Protein AF-W2QN78-F1 (afdb_monomer_lite)

Organism: Phytophthora nicotianae (strain INRA-310) (NCBI:txid761204)

Sequence (502 aa):
MVTEQLPARFVLKVEDHSKVTADLVKFCGVNQREQPSAEFVEAMKRIAEIVGHLTPDSPGVDVEVPIRVAYGPGQGDKIVEGYHEQLLKGLTGVARAEKAIRREWERYLQTEGSKEVARGSIRCTFALEPMIADVQVVQTIAQTAGTLERLLFNNVWFSLLSVRAKCAKGDQSASLIAFRQMMIAVFDGARRDPQLSNTKYRSLSGSVKPLQLGSLVLHNDLALDPLETVALFSAAVLNQTTQKLSVWVDLMSHDQPKTNFWWKWLAYGCFSKRARTHSALQSLDLGHVGSISVADVETFLAIVDSEYPEELLFDCPRGSVEGREAKLKDGAMVQFLLHTFGDDGSSEWVNVIVPGFGRCRVRRTDLVLKPIRNASNKRPVLTSLTLRLHAAAISNGLPRFLAAIGSSLQYLTIENPGETVDPNLILRCCPNLRELTLNRGLMDVQFKFDSGVPSQAFSTLRLDWENVAGLATTLSNTSNPLVKCPITANTSSNWFDAAWRL

pLDDT: mean 82.22, std 15.16, range [22.8, 97.38]

Structure (mmCIF, N/CA/C/O backbone):
data_AF-W2QN78-F1
#
_entry.id   AF-W2QN78-F1
#
loop_
_atom_site.group_PDB
_atom_site.id
_atom_site.type_symbol
_atom_site.label_atom_id
_atom_site.label_alt_id
_atom_site.label_comp_id
_atom_site.label_asym_id
_atom_site.label_entity_id
_atom_site.label_seq_id
_atom_site.pdbx_PDB_ins_code
_atom_site.Cartn_x
_atom_site.Cartn_y
_atom_site.Cartn_z
_atom_site.occupancy
_atom_site.B_iso_or_equiv
_atom_site.auth_seq_id
_atom_site.auth_comp_id
_atom_site.auth_asym_id
_atom_site.auth_atom_id
_atom_site.pdbx_PDB_model_num
ATOM 1 N N . MET A 1 1 ? -33.655 -11.084 11.422 1.00 26.42 1 MET A N 1
ATOM 2 C CA . MET A 1 1 ? -32.995 -9.867 11.931 1.00 26.42 1 MET A CA 1
ATOM 3 C C . MET A 1 1 ? -32.273 -9.217 10.771 1.00 26.42 1 MET A C 1
ATOM 5 O O . MET A 1 1 ? -31.228 -9.700 10.360 1.00 26.42 1 MET A O 1
ATOM 9 N N . VAL A 1 2 ? -32.905 -8.211 10.173 1.00 22.80 2 VAL A N 1
ATOM 10 C CA . VAL A 1 2 ? -32.269 -7.347 9.179 1.00 22.80 2 VAL A CA 1
ATOM 11 C C . VAL A 1 2 ? -31.450 -6.356 9.993 1.00 22.80 2 VAL A C 1
ATOM 13 O O . VAL A 1 2 ? -32.013 -5.505 10.669 1.00 22.80 2 VAL A O 1
ATOM 16 N N . THR A 1 3 ? -30.135 -6.542 10.044 1.00 32.53 3 THR A N 1
ATOM 17 C CA . THR A 1 3 ? -29.224 -5.536 10.588 1.00 32.53 3 THR A CA 1
ATOM 18 C C . THR A 1 3 ? -29.260 -4.352 9.631 1.00 32.53 3 THR A C 1
ATOM 20 O O . THR A 1 3 ? -28.613 -4.377 8.585 1.00 32.53 3 THR A O 1
ATOM 23 N N . GLU A 1 4 ? -30.070 -3.344 9.958 1.00 37.25 4 GLU A N 1
ATOM 24 C CA . GLU A 1 4 ? -30.026 -2.038 9.308 1.00 37.25 4 GLU A CA 1
ATOM 25 C C . GLU A 1 4 ? -28.589 -1.518 9.405 1.00 37.25 4 GLU A C 1
ATOM 27 O O . GLU A 1 4 ? -28.059 -1.230 10.481 1.00 37.25 4 GLU A O 1
ATOM 32 N N . GLN A 1 5 ? -27.905 -1.515 8.263 1.00 40.97 5 GLN A N 1
ATOM 33 C CA . GLN A 1 5 ? -26.559 -0.988 8.144 1.00 40.97 5 GLN A CA 1
ATOM 34 C C . GLN A 1 5 ? -26.647 0.520 8.343 1.00 40.97 5 GLN A C 1
ATOM 36 O O . GLN A 1 5 ? -27.133 1.218 7.461 1.00 40.97 5 GLN A O 1
ATOM 41 N N . LEU A 1 6 ? -26.166 1.025 9.480 1.00 45.38 6 LEU A N 1
ATOM 42 C CA . LEU A 1 6 ? -25.857 2.445 9.612 1.00 45.38 6 LEU A CA 1
ATOM 43 C C . LEU A 1 6 ? -24.809 2.795 8.537 1.00 45.38 6 LEU A C 1
ATOM 45 O O . LEU A 1 6 ? -23.686 2.293 8.612 1.00 45.38 6 LEU A O 1
ATOM 49 N N . PRO A 1 7 ? -25.144 3.628 7.532 1.00 52.50 7 PRO A N 1
ATOM 50 C CA . PRO A 1 7 ? -24.228 3.982 6.448 1.00 52.50 7 PRO A CA 1
ATOM 51 C C . PRO A 1 7 ? -23.206 5.051 6.875 1.00 52.50 7 PRO A C 1
ATOM 53 O O . PRO A 1 7 ? -22.313 5.401 6.105 1.00 52.50 7 PRO A O 1
ATOM 56 N N . ALA A 1 8 ? -23.323 5.577 8.099 1.00 57.09 8 ALA A N 1
ATOM 57 C CA . ALA A 1 8 ? -22.392 6.539 8.669 1.00 57.09 8 ALA A CA 1
ATOM 58 C C . ALA A 1 8 ? -21.168 5.825 9.259 1.00 57.09 8 ALA A C 1
ATOM 60 O O . ALA A 1 8 ? -21.285 4.967 10.135 1.00 57.09 8 ALA A O 1
ATOM 61 N N . ARG A 1 9 ? -19.979 6.209 8.787 1.00 71.50 9 ARG A N 1
ATOM 62 C CA . ARG A 1 9 ? -18.701 5.795 9.375 1.00 71.50 9 ARG A CA 1
ATOM 63 C C . ARG A 1 9 ? -18.268 6.837 10.391 1.00 71.50 9 ARG A C 1
ATOM 65 O O . ARG A 1 9 ? -18.083 7.999 10.043 1.00 71.50 9 ARG A O 1
ATOM 72 N N . PHE A 1 10 ? -18.098 6.409 11.635 1.00 85.38 10 PHE A N 1
ATOM 73 C CA . PHE A 1 10 ? -17.650 7.276 12.714 1.00 85.38 10 PHE A CA 1
ATOM 74 C C . PHE A 1 10 ? -16.135 7.180 12.840 1.00 85.38 10 PHE A C 1
ATOM 76 O O . PHE A 1 10 ? -15.583 6.090 13.016 1.00 85.38 10 PHE A O 1
ATOM 83 N N . VAL A 1 11 ? -15.465 8.326 12.749 1.00 86.88 11 VAL A N 1
ATOM 84 C CA . VAL A 1 11 ? -14.021 8.429 12.956 1.00 86.88 11 VAL A CA 1
ATOM 85 C C . VAL A 1 11 ? -13.771 9.079 14.310 1.00 86.88 11 VAL A C 1
ATOM 87 O O . VAL A 1 11 ? -14.167 10.219 14.537 1.00 86.88 11 VAL A O 1
ATOM 90 N N . LEU A 1 12 ? -13.114 8.351 15.210 1.00 89.38 12 LEU A N 1
ATOM 91 C CA . LEU A 1 12 ? -12.681 8.866 16.503 1.00 89.38 12 LEU A CA 1
ATOM 92 C C . LEU A 1 12 ? -11.233 9.342 16.382 1.00 89.38 12 LEU A C 1
ATOM 94 O O . LEU A 1 12 ? -10.317 8.521 16.313 1.00 89.38 12 LEU A O 1
ATOM 98 N N . LYS A 1 13 ? -11.029 10.660 16.352 1.00 88.25 13 LYS A N 1
ATOM 99 C CA . LYS A 1 13 ? -9.690 11.255 16.362 1.00 88.25 13 LYS A CA 1
ATOM 100 C C . LYS A 1 13 ? -9.144 11.267 17.788 1.00 88.25 13 LYS A C 1
ATOM 102 O O . LYS A 1 13 ? -9.783 11.819 18.680 1.00 88.25 13 LYS A O 1
ATOM 107 N N . VAL A 1 14 ? -7.972 10.672 18.000 1.00 85.25 14 VAL A N 1
ATOM 108 C CA . VAL A 1 14 ? -7.305 10.670 19.309 1.00 85.25 14 VAL A CA 1
ATOM 109 C C . VAL A 1 14 ? -6.075 11.563 19.264 1.00 85.25 14 VAL A C 1
ATOM 111 O O . VAL A 1 14 ? -5.110 11.249 18.571 1.00 85.25 14 VAL A O 1
ATOM 114 N N . GLU A 1 15 ? -6.118 12.657 20.022 1.00 76.12 15 GLU A N 1
ATOM 115 C CA . GLU A 1 15 ? -5.054 13.671 20.050 1.00 76.12 15 GLU A CA 1
ATOM 116 C C . GLU A 1 15 ? -4.163 13.547 21.299 1.00 76.12 15 GLU A C 1
ATOM 118 O O . GLU A 1 15 ? -2.955 13.738 21.215 1.00 76.12 15 GLU A O 1
ATOM 123 N N . ASP A 1 16 ? -4.710 13.135 22.452 1.00 83.12 16 ASP A N 1
ATOM 124 C CA . ASP A 1 16 ? -3.916 12.933 23.675 1.00 83.12 16 ASP A CA 1
ATOM 125 C C . ASP A 1 16 ? -3.173 11.582 23.645 1.00 83.12 16 ASP A C 1
ATOM 127 O O . ASP A 1 16 ? -3.691 10.525 24.031 1.00 83.12 16 ASP A O 1
ATOM 131 N N . HIS A 1 17 ? -1.909 11.619 23.212 1.00 83.69 17 HIS A N 1
ATOM 132 C CA . HIS A 1 17 ? -1.029 10.447 23.135 1.00 83.69 17 HIS A CA 1
ATOM 133 C C . HIS A 1 17 ? -0.811 9.741 24.488 1.00 83.69 17 HIS A C 1
ATOM 135 O O . HIS A 1 17 ? -0.447 8.561 24.513 1.00 83.69 17 HIS A O 1
ATOM 141 N N . SER A 1 18 ? -1.013 10.435 25.616 1.00 83.25 18 SER A N 1
ATOM 142 C CA . SER A 1 18 ? -0.774 9.891 26.958 1.00 83.25 18 SER A CA 1
ATOM 143 C C . SER A 1 18 ? -1.946 9.059 27.488 1.00 83.25 18 SER A C 1
ATOM 145 O O . SER A 1 18 ? -1.728 8.117 28.255 1.00 83.25 18 SER A O 1
ATOM 147 N N . LYS A 1 19 ? -3.172 9.355 27.037 1.00 87.19 19 LYS A N 1
ATOM 148 C CA . LYS A 1 19 ? -4.413 8.715 27.509 1.00 87.19 19 LYS A CA 1
ATOM 149 C C . LYS A 1 19 ? -5.074 7.792 26.499 1.00 87.19 19 LYS A C 1
ATOM 151 O O . LYS A 1 19 ? -5.961 7.035 26.886 1.00 87.19 19 LYS A O 1
ATOM 156 N N . VAL A 1 20 ? -4.577 7.754 25.260 1.00 90.06 20 VAL A N 1
ATOM 157 C CA . VAL A 1 20 ? -5.097 6.922 24.160 1.00 90.06 20 VAL A CA 1
ATOM 158 C C . VAL A 1 20 ? -5.522 5.510 24.573 1.00 90.06 20 VAL A C 1
ATOM 160 O O . VAL A 1 20 ? -6.594 5.060 24.185 1.00 90.06 20 VAL A O 1
ATOM 163 N N . THR A 1 21 ? -4.736 4.802 25.393 1.00 93.00 21 THR A N 1
ATOM 164 C CA . THR A 1 21 ? -5.120 3.456 25.840 1.00 93.00 21 THR A CA 1
ATOM 165 C C . THR A 1 21 ? -6.355 3.469 26.735 1.00 93.00 21 THR A C 1
ATOM 167 O O . THR A 1 21 ? -7.264 2.676 26.514 1.00 93.00 21 THR A O 1
ATOM 170 N N . ALA A 1 22 ? -6.385 4.340 27.744 1.00 92.81 22 ALA A N 1
ATOM 171 C CA . ALA A 1 22 ? -7.481 4.395 28.705 1.00 92.81 22 ALA A CA 1
ATOM 172 C C . ALA A 1 22 ? -8.774 4.888 28.044 1.00 92.81 22 ALA A C 1
ATOM 174 O O . ALA A 1 22 ? -9.828 4.294 28.256 1.00 92.81 22 ALA A O 1
ATOM 175 N N . ASP A 1 23 ? -8.680 5.914 27.198 1.00 92.12 23 ASP A N 1
ATOM 176 C CA . ASP A 1 23 ? -9.841 6.513 26.538 1.00 92.12 23 ASP A CA 1
ATOM 177 C C . ASP A 1 23 ? -10.481 5.544 25.540 1.00 92.12 23 ASP A C 1
ATOM 179 O O . ASP A 1 23 ? -11.700 5.366 25.543 1.00 92.12 23 ASP A O 1
ATOM 183 N N . LEU A 1 24 ? -9.669 4.840 24.741 1.00 93.56 24 LEU A N 1
ATOM 184 C CA . LEU A 1 24 ? -10.178 3.834 23.808 1.00 93.56 24 LEU A CA 1
ATOM 185 C C . LEU A 1 24 ? -10.814 2.645 24.529 1.00 93.56 24 LEU A C 1
ATOM 187 O O . LEU A 1 24 ? -11.870 2.183 24.102 1.00 93.56 24 LEU A O 1
ATOM 191 N N . VAL A 1 25 ? -10.208 2.159 25.618 1.00 94.25 25 VAL A N 1
ATOM 192 C CA . VAL A 1 25 ? -10.797 1.079 26.427 1.00 94.25 25 VAL A CA 1
ATOM 193 C C . VAL A 1 25 ? -12.117 1.535 27.042 1.00 94.25 25 VAL A C 1
ATOM 195 O O . VAL A 1 25 ? -13.113 0.830 26.935 1.00 94.25 25 VAL A O 1
ATOM 198 N N . LYS A 1 26 ? -12.171 2.746 27.603 1.00 91.94 26 LYS A N 1
ATOM 199 C CA . LYS A 1 26 ? -13.403 3.293 28.180 1.00 91.94 26 LYS A CA 1
ATOM 200 C C . LYS A 1 26 ? -14.517 3.456 27.141 1.00 91.94 26 LYS A C 1
ATOM 202 O O . LYS A 1 26 ? -15.678 3.244 27.474 1.00 91.94 26 LYS A O 1
ATOM 207 N N . PHE A 1 27 ? -14.181 3.842 25.910 1.00 91.38 27 PHE A N 1
ATOM 208 C CA . PHE A 1 27 ? -15.164 4.113 24.858 1.00 91.38 27 PHE A CA 1
ATOM 209 C C . PHE A 1 27 ? -15.618 2.855 24.099 1.00 91.38 27 PHE A C 1
ATOM 211 O O . PHE A 1 27 ? -16.807 2.681 23.854 1.00 91.38 27 PHE A O 1
ATOM 218 N N . CYS A 1 28 ? -14.682 1.978 23.718 1.00 92.50 28 CYS A N 1
ATOM 219 C CA . CYS A 1 28 ? -14.951 0.787 22.898 1.00 92.50 28 CYS A CA 1
ATOM 220 C C . CYS A 1 28 ? -15.007 -0.523 23.702 1.00 92.50 28 CYS A C 1
ATOM 222 O O . CYS A 1 28 ? -15.288 -1.578 23.131 1.00 92.50 28 CYS A O 1
ATOM 224 N N . GLY A 1 29 ? -14.686 -0.491 24.996 1.00 92.25 29 GLY A N 1
ATOM 225 C CA . GLY A 1 29 ? -14.810 -1.623 25.913 1.00 92.25 29 GLY A CA 1
ATOM 226 C C . GLY A 1 29 ? -16.260 -1.875 26.317 1.00 92.25 29 GLY A C 1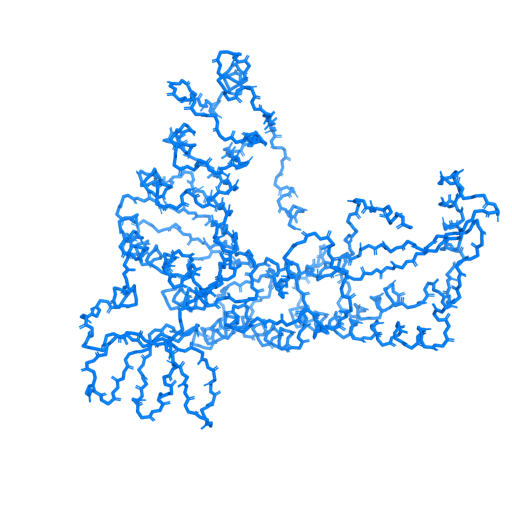
ATOM 227 O O . GLY A 1 29 ? -17.186 -1.687 25.529 1.00 92.25 29 GLY A O 1
ATOM 228 N N . VAL A 1 30 ? -16.460 -2.322 27.555 1.00 91.94 30 VAL A N 1
ATOM 229 C CA . VAL A 1 30 ? -17.788 -2.709 28.075 1.00 91.94 30 VAL A CA 1
ATOM 230 C C . VAL A 1 30 ? -18.418 -1.655 28.988 1.00 91.94 30 VAL A C 1
ATOM 232 O O . VAL A 1 30 ? -19.510 -1.864 29.515 1.00 91.94 30 VAL A O 1
ATOM 235 N N . ASN A 1 31 ? -17.767 -0.503 29.165 1.00 90.25 31 ASN A N 1
ATOM 236 C CA . ASN A 1 31 ? -18.169 0.507 30.143 1.00 90.25 31 ASN A CA 1
ATOM 237 C C . ASN A 1 31 ? -19.598 1.032 29.913 1.00 90.25 31 ASN A C 1
ATOM 239 O O . ASN A 1 31 ? -20.354 1.195 30.860 1.00 90.25 31 ASN A O 1
ATOM 243 N N . GLN A 1 32 ? -20.016 1.214 28.661 1.00 87.25 32 GLN A N 1
ATOM 244 C CA . GLN A 1 32 ? -21.384 1.595 28.290 1.00 87.25 32 GLN A CA 1
ATOM 245 C C . GLN A 1 32 ? -22.450 0.545 28.652 1.00 87.25 32 GLN A C 1
ATOM 247 O O . GLN A 1 32 ? -23.640 0.843 28.599 1.00 87.25 32 GLN A O 1
ATOM 252 N N . ARG A 1 33 ? -22.045 -0.687 28.989 1.00 86.00 33 ARG A N 1
ATOM 253 C CA . ARG A 1 33 ? -22.937 -1.760 29.449 1.00 86.00 33 ARG A CA 1
ATOM 254 C C . ARG A 1 33 ? -22.923 -1.914 30.965 1.00 86.00 33 ARG A C 1
ATOM 256 O O . ARG A 1 33 ? -23.976 -2.124 31.552 1.00 86.00 33 ARG A O 1
ATOM 263 N N . GLU A 1 34 ? -21.747 -1.829 31.579 1.00 87.50 34 GLU A N 1
ATOM 264 C CA . GLU A 1 34 ? -21.582 -2.062 33.019 1.00 87.50 34 GLU A CA 1
ATOM 265 C C . GLU A 1 34 ? -21.820 -0.797 33.854 1.00 87.50 34 GLU A C 1
ATOM 267 O O . GLU A 1 34 ? -22.415 -0.865 34.926 1.00 87.50 34 GLU A O 1
ATOM 272 N N . GLN A 1 35 ? -21.362 0.359 33.369 1.00 88.38 35 GLN A N 1
ATOM 273 C CA . GLN A 1 35 ? -21.413 1.645 34.073 1.00 88.38 35 GLN A CA 1
ATOM 274 C C . GLN A 1 35 ? -21.762 2.788 33.098 1.00 88.38 35 GLN A C 1
ATOM 276 O O . GLN A 1 35 ? -20.946 3.692 32.868 1.00 88.38 35 GLN A O 1
ATOM 281 N N . PRO A 1 36 ? -22.959 2.758 32.477 1.00 88.31 36 PRO A N 1
ATOM 282 C CA . PRO A 1 36 ? -23.380 3.821 31.574 1.00 88.31 36 PRO A CA 1
ATOM 283 C C . PRO A 1 36 ? -23.559 5.143 32.332 1.00 88.31 36 PRO A C 1
ATOM 285 O O . PRO A 1 36 ? -24.085 5.168 33.446 1.00 88.31 36 PRO A O 1
ATOM 288 N N . SER A 1 37 ? -23.150 6.258 31.720 1.00 90.06 37 SER A N 1
ATOM 289 C CA . SER A 1 37 ? -23.427 7.584 32.284 1.00 90.06 37 SER A CA 1
ATOM 290 C C . SER A 1 37 ? -24.909 7.940 32.130 1.00 90.06 37 SER A C 1
ATOM 292 O O . SER A 1 37 ? -25.586 7.439 31.227 1.00 90.06 37 SER A O 1
ATOM 294 N N . ALA A 1 38 ? -25.420 8.827 32.986 1.00 92.06 38 ALA A N 1
ATOM 295 C CA . ALA A 1 38 ? -26.815 9.263 32.920 1.00 92.06 38 ALA A CA 1
ATOM 296 C C . ALA A 1 38 ? -27.144 9.922 31.568 1.00 92.06 38 ALA A C 1
ATOM 298 O O . ALA A 1 38 ? -28.205 9.678 30.996 1.00 92.06 38 ALA A O 1
ATOM 299 N N . GLU A 1 39 ? -26.203 10.693 31.020 1.00 93.12 39 GLU A N 1
ATOM 300 C CA . GLU A 1 39 ? -26.325 11.352 29.718 1.00 93.12 39 GLU A CA 1
ATOM 301 C C . GLU A 1 39 ? -26.401 10.337 28.578 1.00 93.12 39 GLU A C 1
ATOM 303 O O . GLU A 1 39 ? -27.182 10.516 27.646 1.00 93.12 39 GLU A O 1
ATOM 308 N N . PHE A 1 40 ? -25.616 9.258 28.654 1.00 90.31 40 PHE A N 1
ATOM 309 C CA . PHE A 1 40 ? -25.662 8.187 27.665 1.00 90.31 40 PHE A CA 1
ATOM 310 C C . PHE A 1 40 ? -27.014 7.464 27.690 1.00 90.31 40 PHE A C 1
ATOM 312 O O . PHE A 1 40 ? -27.617 7.261 26.638 1.00 90.31 40 PHE A O 1
ATOM 319 N N . VAL A 1 41 ? -27.526 7.123 28.878 1.00 89.75 41 VAL A N 1
ATOM 320 C CA . VAL A 1 41 ? -28.843 6.476 29.024 1.00 89.75 41 VAL A CA 1
ATOM 321 C C . VAL A 1 41 ? -29.958 7.366 28.469 1.00 89.75 41 VAL A C 1
ATOM 323 O O . VAL A 1 41 ? -30.802 6.897 27.705 1.00 89.75 41 VAL A O 1
ATOM 326 N N . GLU A 1 42 ? -29.934 8.657 28.798 1.00 90.81 42 GLU A N 1
ATOM 327 C CA . GLU A 1 42 ? -30.896 9.637 28.290 1.00 90.81 42 GLU A CA 1
ATOM 328 C C . GLU A 1 42 ? -30.808 9.792 26.761 1.00 90.81 42 GLU A C 1
ATOM 330 O O . GLU A 1 42 ? -31.832 9.828 26.079 1.00 90.81 42 GLU A O 1
ATOM 335 N N . ALA A 1 43 ? -29.600 9.811 26.188 1.00 90.69 43 ALA A N 1
ATOM 336 C CA . ALA A 1 43 ? -29.417 9.854 24.738 1.00 90.69 43 ALA A CA 1
ATOM 337 C C . ALA A 1 43 ? -29.997 8.610 24.044 1.00 90.69 43 ALA A C 1
ATOM 339 O O . ALA A 1 43 ? -30.694 8.741 23.037 1.00 90.69 43 ALA A O 1
ATOM 340 N N . MET A 1 44 ? -29.775 7.412 24.596 1.00 88.75 44 MET A N 1
ATOM 341 C CA . MET A 1 44 ? -30.338 6.172 24.049 1.00 88.75 44 MET A CA 1
ATOM 342 C C . MET A 1 44 ? -31.868 6.154 24.110 1.00 88.75 44 MET A C 1
ATOM 344 O O . MET A 1 44 ? -32.509 5.691 23.166 1.00 88.75 44 MET A O 1
ATOM 348 N N . LYS A 1 45 ? -32.465 6.719 25.167 1.00 85.44 45 LYS A N 1
ATOM 349 C CA . LYS A 1 45 ? -33.920 6.885 25.269 1.00 85.44 45 LYS A CA 1
ATOM 350 C C . LYS A 1 45 ? -34.465 7.804 24.171 1.00 85.44 45 LYS A C 1
ATOM 352 O O . LYS A 1 45 ? -35.416 7.433 23.490 1.00 85.44 45 LYS A O 1
ATOM 357 N N . ARG A 1 46 ? -33.820 8.950 23.931 1.00 88.06 46 ARG A N 1
ATOM 358 C CA . ARG A 1 46 ? -34.202 9.866 22.839 1.00 88.06 46 ARG A CA 1
ATOM 359 C C . ARG A 1 46 ? -34.078 9.215 21.466 1.00 88.06 46 ARG A C 1
ATOM 361 O O . ARG A 1 46 ? -34.936 9.417 20.615 1.00 88.06 46 ARG A O 1
ATOM 368 N N . ILE A 1 47 ? -33.035 8.414 21.242 1.00 86.56 47 ILE A N 1
ATOM 369 C CA . ILE A 1 47 ? -32.883 7.657 19.992 1.00 86.56 47 ILE A CA 1
ATOM 370 C C . ILE A 1 47 ? -34.038 6.661 19.832 1.00 86.56 47 ILE A C 1
ATOM 372 O O . ILE A 1 47 ? -34.611 6.582 18.748 1.00 86.56 47 ILE A O 1
ATOM 376 N N . ALA A 1 48 ? -34.421 5.944 20.895 1.00 83.69 48 ALA A N 1
ATOM 377 C CA . ALA A 1 48 ? -35.561 5.028 20.849 1.00 83.69 48 ALA A CA 1
ATOM 378 C C . ALA A 1 48 ? -36.872 5.744 20.471 1.00 83.69 48 ALA A C 1
ATOM 380 O O . ALA A 1 48 ? -37.631 5.230 19.651 1.00 83.69 48 ALA A O 1
ATOM 381 N N . GLU A 1 49 ? -37.099 6.948 21.010 1.00 83.12 49 GLU A N 1
ATOM 382 C CA . GLU A 1 49 ? -38.258 7.792 20.686 1.00 83.12 49 GLU A CA 1
ATOM 383 C C . GLU A 1 49 ? -38.256 8.249 19.214 1.00 83.12 49 GLU A C 1
ATOM 385 O O . GLU A 1 49 ? -39.299 8.219 18.563 1.00 83.12 49 GLU A O 1
ATOM 390 N N . ILE A 1 50 ? -37.091 8.611 18.659 1.00 82.50 50 ILE A N 1
ATOM 391 C CA . ILE A 1 50 ? -36.945 9.042 17.254 1.00 82.50 50 ILE A CA 1
ATOM 392 C C . ILE A 1 50 ? -37.201 7.895 16.273 1.00 82.50 50 ILE A C 1
ATOM 394 O O . ILE A 1 50 ? -37.807 8.108 15.224 1.00 82.50 50 ILE A O 1
ATOM 398 N N . VAL A 1 51 ? -36.739 6.681 16.592 1.00 73.50 51 VAL A N 1
ATOM 399 C CA . VAL A 1 51 ? -36.870 5.516 15.702 1.00 73.50 51 VAL A CA 1
ATOM 400 C C . VAL A 1 51 ? -38.342 5.154 15.462 1.00 73.50 51 VAL A C 1
ATOM 402 O O . VAL A 1 51 ? -38.639 4.516 14.459 1.00 73.50 51 VAL A O 1
ATOM 405 N N . GLY A 1 52 ? -39.277 5.567 16.331 1.00 64.81 52 GLY A N 1
ATOM 406 C CA . GLY A 1 52 ? -40.735 5.506 16.115 1.00 64.81 52 GLY A CA 1
ATOM 407 C C . GLY A 1 52 ? -41.350 4.099 16.008 1.00 64.81 52 GLY A C 1
ATOM 408 O O . GLY A 1 52 ? -42.561 3.937 16.138 1.00 64.81 52 GLY A O 1
ATOM 409 N N . HIS A 1 53 ? -40.527 3.070 15.800 1.00 67.00 53 HIS A N 1
ATOM 410 C CA . HIS A 1 53 ? -40.898 1.665 15.621 1.00 67.00 53 HIS A CA 1
ATOM 411 C C . HIS A 1 53 ? -40.603 0.804 16.863 1.00 67.00 53 HIS A C 1
ATOM 413 O O . HIS A 1 53 ? -41.006 -0.359 16.921 1.00 67.00 53 HIS A O 1
ATOM 419 N N . LEU A 1 54 ? -39.926 1.368 17.870 1.00 72.81 54 LEU A N 1
ATOM 420 C CA . LEU A 1 54 ? -39.616 0.708 19.137 1.00 72.81 54 LEU A CA 1
ATOM 421 C C . LEU A 1 54 ? -40.744 0.961 20.145 1.00 72.81 54 LEU A C 1
ATOM 423 O O . LEU A 1 54 ? -40.703 1.888 20.945 1.00 72.81 54 LEU A O 1
ATOM 427 N N . THR A 1 55 ? -41.792 0.143 20.079 1.00 72.50 55 THR A N 1
ATOM 428 C CA . THR A 1 55 ? -42.881 0.140 21.073 1.00 72.50 55 THR A CA 1
ATOM 429 C C . THR A 1 55 ? -42.516 -0.750 22.267 1.00 72.50 55 THR A C 1
ATOM 431 O O . THR A 1 55 ? -41.666 -1.629 22.107 1.00 72.50 55 THR A O 1
ATOM 434 N N . PRO A 1 56 ? -43.159 -0.608 23.444 1.00 75.31 56 PRO A N 1
ATOM 435 C CA . PRO A 1 56 ? -42.906 -1.470 24.608 1.00 75.31 56 PRO A CA 1
ATOM 436 C C . PRO A 1 56 ? -42.977 -2.980 24.315 1.00 75.31 56 PRO A C 1
ATOM 438 O O . PRO A 1 56 ? -42.314 -3.767 24.986 1.00 75.31 56 PRO A O 1
ATOM 441 N N . ASP A 1 57 ? -43.730 -3.382 23.286 1.00 77.50 57 ASP A N 1
ATOM 442 C CA . ASP A 1 57 ? -43.894 -4.781 22.876 1.00 77.50 57 ASP A CA 1
ATOM 443 C C . ASP A 1 57 ? -42.877 -5.254 21.824 1.00 77.50 57 ASP A C 1
ATOM 445 O O . ASP A 1 57 ? -42.683 -6.467 21.641 1.00 77.50 57 ASP A O 1
ATOM 449 N N . SER A 1 58 ? -42.207 -4.319 21.146 1.00 80.94 58 SER A N 1
ATOM 450 C CA . SER A 1 58 ? -41.198 -4.615 20.129 1.00 80.94 58 SER A CA 1
ATOM 451 C C . SER A 1 58 ? -39.945 -5.269 20.735 1.00 80.94 58 SER A C 1
ATOM 453 O O . SER A 1 58 ? -39.579 -4.974 21.878 1.00 80.94 58 SER A O 1
ATOM 455 N N . PRO A 1 59 ? -39.263 -6.173 20.007 1.00 82.38 59 PRO A N 1
ATOM 456 C CA . PRO A 1 59 ? -37.978 -6.711 20.442 1.00 82.38 59 PRO A CA 1
ATOM 457 C C . PRO A 1 59 ? -36.961 -5.590 20.664 1.00 82.38 59 PRO A C 1
ATOM 459 O O . PRO A 1 59 ? -36.876 -4.663 19.859 1.00 82.38 59 PRO A O 1
ATOM 462 N N . GLY A 1 60 ? -36.173 -5.688 21.734 1.00 83.31 60 GLY A N 1
ATOM 463 C CA . GLY A 1 60 ? -35.080 -4.752 21.952 1.00 83.31 60 GLY A CA 1
ATOM 464 C C . GLY A 1 60 ? -34.012 -4.877 20.863 1.00 83.31 60 GLY A C 1
ATOM 465 O O . GLY A 1 60 ? -33.777 -5.960 20.320 1.00 83.31 60 GLY A O 1
ATOM 466 N N . VAL A 1 61 ? -33.352 -3.765 20.546 1.00 85.19 61 VAL A N 1
ATOM 467 C CA . VAL A 1 61 ? -32.377 -3.688 19.451 1.00 85.19 61 VAL A CA 1
ATOM 468 C C . VAL A 1 61 ? -30.973 -3.450 20.005 1.00 85.19 61 VAL A C 1
ATOM 470 O O . VAL A 1 61 ? -30.752 -2.543 20.806 1.00 85.19 61 VAL A O 1
ATOM 473 N N . ASP A 1 62 ? -30.010 -4.266 19.572 1.00 85.50 62 ASP A N 1
ATOM 474 C CA . ASP A 1 62 ? -28.578 -4.055 19.817 1.00 85.50 62 ASP A CA 1
ATOM 475 C C . ASP A 1 62 ? -27.929 -3.575 18.520 1.00 85.50 62 ASP A C 1
ATOM 477 O O . ASP A 1 62 ? -27.833 -4.325 17.545 1.00 85.50 62 ASP A O 1
ATOM 481 N N . VAL A 1 63 ? -27.530 -2.307 18.493 1.00 84.56 63 VAL A N 1
ATOM 482 C CA . VAL A 1 63 ? -26.909 -1.692 17.323 1.00 84.56 63 VAL A CA 1
ATOM 483 C C . VAL A 1 63 ? -25.401 -1.714 17.474 1.00 84.56 63 VAL A C 1
ATOM 485 O O . VAL A 1 63 ? -24.829 -1.099 18.372 1.00 84.56 63 VAL A O 1
ATOM 488 N N . GLU A 1 64 ? -24.729 -2.365 16.538 1.00 84.50 64 GLU A N 1
ATOM 489 C CA . GLU A 1 64 ? -23.286 -2.246 16.428 1.00 84.50 64 GLU A CA 1
ATOM 490 C C . GLU A 1 64 ? -22.929 -0.998 15.609 1.00 84.50 64 GLU A C 1
ATOM 492 O O . GLU A 1 64 ? -23.282 -0.889 14.431 1.00 84.50 64 GLU A O 1
ATOM 497 N N . VAL A 1 65 ? -22.206 -0.067 16.226 1.00 86.69 65 VAL A N 1
ATOM 498 C CA . VAL A 1 65 ? -21.728 1.178 15.623 1.00 86.69 65 VAL A CA 1
ATOM 499 C C . VAL A 1 65 ? -20.249 1.001 15.263 1.00 86.69 65 VAL A C 1
ATOM 501 O O . VAL A 1 65 ? -19.435 0.805 16.169 1.00 86.69 65 VAL A O 1
ATOM 504 N N . PRO A 1 66 ? -19.873 1.044 13.971 1.00 87.06 66 PRO A N 1
ATOM 505 C CA . PRO A 1 66 ? -18.481 0.906 13.565 1.00 87.06 66 PRO A CA 1
ATOM 506 C C . PRO A 1 66 ? -17.698 2.179 13.903 1.00 87.06 66 PRO A C 1
ATOM 508 O O . PRO A 1 66 ? -18.039 3.271 13.442 1.00 87.06 66 PRO A O 1
ATOM 511 N N . ILE A 1 67 ? -16.634 2.026 14.691 1.00 89.31 67 ILE A N 1
ATOM 512 C CA . ILE A 1 67 ? -15.725 3.100 15.088 1.00 89.31 67 ILE A CA 1
ATOM 513 C C . ILE A 1 67 ? -14.358 2.861 14.469 1.00 89.31 67 ILE A C 1
ATOM 515 O O . ILE A 1 67 ? -13.674 1.881 14.771 1.00 89.31 67 ILE A O 1
ATOM 519 N N . ARG A 1 68 ? -13.917 3.810 13.651 1.00 89.88 68 ARG A N 1
ATOM 520 C CA . ARG A 1 68 ? -12.557 3.848 13.133 1.00 89.88 68 ARG A CA 1
ATOM 521 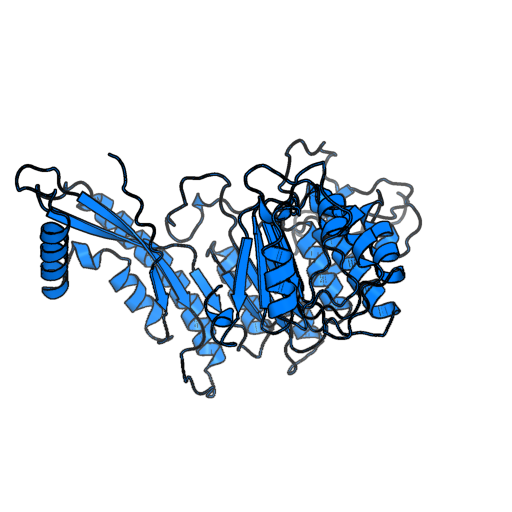C C . ARG A 1 68 ? -11.730 4.842 13.925 1.00 89.88 68 ARG A C 1
ATOM 523 O O . ARG A 1 68 ? -12.042 6.026 13.960 1.00 89.88 68 ARG A O 1
ATOM 530 N N . VAL A 1 69 ? -10.657 4.374 14.543 1.00 91.38 69 VAL A N 1
ATOM 531 C CA . VAL A 1 69 ? -9.735 5.257 15.264 1.00 91.38 69 VAL A CA 1
ATOM 532 C C . VAL A 1 69 ? -8.814 5.940 14.261 1.00 91.38 69 VAL A C 1
ATOM 534 O O . VAL A 1 69 ? -8.176 5.250 13.471 1.00 91.38 69 VAL A O 1
ATOM 537 N N . ALA A 1 70 ? -8.735 7.267 14.301 1.00 91.56 70 ALA A N 1
ATOM 538 C CA . ALA A 1 70 ? -7.725 8.050 13.599 1.00 91.56 70 ALA A CA 1
ATOM 539 C C . ALA A 1 70 ? -6.696 8.563 14.609 1.00 91.56 70 ALA A C 1
ATOM 541 O O . ALA A 1 70 ? -7.021 9.328 15.518 1.00 91.56 70 ALA A O 1
ATOM 542 N N . TYR A 1 71 ? -5.458 8.108 14.457 1.00 91.81 71 TYR A N 1
ATOM 543 C CA . TYR A 1 71 ? -4.352 8.429 15.342 1.00 91.81 71 TYR A CA 1
ATOM 544 C C . TYR A 1 71 ? -3.226 9.085 14.549 1.00 91.81 71 TYR A C 1
ATOM 546 O O . TYR A 1 71 ? -2.733 8.520 13.575 1.00 91.81 71 TYR A O 1
ATOM 554 N N . GLY A 1 72 ? -2.801 10.263 14.978 1.00 88.75 72 GLY A N 1
ATOM 555 C CA . GLY A 1 72 ? -1.765 11.033 14.307 1.00 88.75 72 GLY A CA 1
ATOM 556 C C . GLY A 1 72 ? -1.527 12.356 15.025 1.00 88.75 72 GLY A C 1
ATOM 557 O O . GLY A 1 72 ? -1.944 12.487 16.178 1.00 88.75 72 GLY A O 1
ATOM 558 N N . PRO A 1 73 ? -0.869 13.329 14.379 1.00 81.69 73 PRO A N 1
ATOM 559 C CA . PRO A 1 73 ? -0.624 14.621 14.999 1.00 81.69 73 PRO A CA 1
ATOM 560 C C . PRO A 1 73 ? -1.932 15.364 15.327 1.00 81.69 73 PRO A C 1
ATOM 562 O O . PRO A 1 73 ? -2.852 15.440 14.504 1.00 81.69 73 PRO A O 1
ATOM 565 N N . GLY A 1 74 ? -2.019 15.905 16.543 1.00 69.75 74 GLY A N 1
ATOM 566 C CA . GLY A 1 74 ? -3.125 16.733 17.010 1.00 69.75 74 GLY A CA 1
ATOM 567 C C . GLY A 1 74 ? -3.160 18.087 16.303 1.00 69.75 74 GLY A C 1
ATOM 568 O O . GLY A 1 74 ? -2.149 18.603 15.816 1.00 69.75 74 GLY A O 1
ATOM 569 N N . GLN A 1 75 ? -4.352 18.677 16.199 1.00 62.16 75 GLN A N 1
ATOM 570 C CA . GLN A 1 75 ? -4.493 19.975 15.546 1.00 62.16 75 GLN A CA 1
ATOM 571 C C . GLN A 1 75 ? -3.871 21.077 16.416 1.00 62.16 75 GLN A C 1
ATOM 573 O O . GLN A 1 75 ? -4.357 21.373 17.502 1.00 62.16 75 GLN A O 1
ATOM 578 N N . GLY A 1 76 ? -2.805 21.710 15.920 1.00 62.00 76 GLY A N 1
ATOM 579 C CA . GLY A 1 76 ? -2.089 22.757 16.658 1.00 62.00 76 GLY A CA 1
ATOM 580 C C . GLY A 1 76 ? -0.999 22.241 17.601 1.00 62.00 76 GLY A C 1
ATOM 581 O O . GLY A 1 76 ? -0.455 23.034 18.373 1.00 62.00 76 GLY A O 1
ATOM 582 N N . ASP A 1 77 ? -0.646 20.953 17.518 1.00 66.00 77 ASP A N 1
ATOM 583 C CA . ASP A 1 77 ? 0.484 20.398 18.258 1.00 66.00 77 ASP A CA 1
ATOM 584 C C . ASP A 1 77 ? 1.772 21.149 17.910 1.00 66.00 77 ASP A C 1
ATOM 586 O O . ASP A 1 77 ? 2.216 21.208 16.759 1.00 66.00 77 ASP A O 1
ATOM 590 N N . LYS A 1 78 ? 2.405 21.724 18.934 1.00 67.88 78 LYS A N 1
ATOM 591 C CA . LYS A 1 78 ? 3.767 22.233 18.801 1.00 67.88 78 LYS A CA 1
ATOM 592 C C . LYS A 1 78 ? 4.699 21.032 18.816 1.00 67.88 78 LYS A C 1
ATOM 594 O O . LYS A 1 78 ? 4.717 20.286 19.792 1.00 67.88 78 LYS A O 1
ATOM 599 N N . ILE A 1 79 ? 5.497 20.874 17.761 1.00 72.75 79 ILE A N 1
ATOM 600 C CA . ILE A 1 79 ? 6.573 19.879 17.722 1.00 72.75 79 ILE A CA 1
ATOM 601 C C . ILE A 1 79 ? 7.630 20.309 18.746 1.00 72.75 79 ILE A C 1
ATOM 603 O O . ILE A 1 79 ? 8.517 21.111 18.458 1.00 72.75 79 ILE A O 1
ATOM 607 N N . VAL A 1 80 ? 7.470 19.821 19.971 1.00 78.88 80 VAL A N 1
ATOM 608 C CA . VAL A 1 80 ? 8.410 19.987 21.080 1.00 78.88 80 VAL A CA 1
ATOM 609 C C . VAL A 1 80 ? 9.337 18.776 21.159 1.00 78.88 80 VAL A C 1
ATOM 611 O O . VAL A 1 80 ? 9.086 17.731 20.555 1.00 78.88 80 VAL A O 1
ATOM 614 N N . GLU A 1 81 ? 10.431 18.907 21.903 1.00 78.31 81 GLU A N 1
ATOM 615 C CA . GLU A 1 81 ? 11.331 17.786 22.168 1.00 78.31 81 GLU A CA 1
ATOM 616 C C . GLU A 1 81 ? 10.561 16.607 22.796 1.00 78.31 81 GLU A C 1
ATOM 618 O O . GLU A 1 81 ? 9.721 16.795 23.676 1.00 78.31 81 GLU A O 1
ATOM 623 N N . GLY A 1 82 ? 10.801 15.386 22.309 1.00 83.38 82 GLY A N 1
ATOM 624 C CA . GLY A 1 82 ? 10.092 14.187 22.766 1.00 83.38 82 GLY A CA 1
ATOM 625 C C . GLY A 1 82 ? 8.757 13.899 22.063 1.00 83.38 82 GLY A C 1
ATOM 626 O O . GLY A 1 82 ? 8.153 12.854 22.314 1.00 83.38 82 GLY A O 1
ATOM 627 N N . TYR A 1 83 ? 8.266 14.795 21.195 1.00 86.56 83 TYR A N 1
ATOM 628 C CA . TYR A 1 83 ? 6.962 14.636 20.540 1.00 86.56 83 TYR A CA 1
ATOM 629 C C . TYR A 1 83 ? 6.891 13.383 19.652 1.00 86.56 83 TYR A C 1
ATOM 631 O O . TYR A 1 83 ? 5.929 12.620 19.727 1.00 86.56 83 TYR A O 1
ATOM 639 N N . HIS A 1 84 ? 7.929 13.115 18.852 1.00 88.31 84 HIS A N 1
ATOM 640 C CA . HIS A 1 84 ? 7.954 11.938 17.977 1.00 88.31 84 HIS A CA 1
ATOM 641 C C . HIS A 1 84 ? 7.948 10.625 18.777 1.00 88.31 84 HIS A C 1
ATOM 643 O O . HIS A 1 84 ? 7.226 9.691 18.418 1.00 88.31 84 HIS A O 1
ATOM 649 N N . GLU A 1 85 ? 8.694 10.551 19.888 1.00 89.69 85 GLU A N 1
ATOM 650 C CA . GLU A 1 85 ? 8.665 9.386 20.774 1.00 89.69 85 GLU A CA 1
ATOM 651 C C . GLU A 1 85 ? 7.286 9.199 21.416 1.00 89.69 85 GLU A C 1
ATOM 653 O O . GLU A 1 85 ? 6.798 8.070 21.509 1.00 89.69 85 GLU A O 1
ATOM 658 N N . GLN A 1 86 ? 6.641 10.288 21.847 1.00 89.38 86 GLN A N 1
ATOM 659 C CA . GLN A 1 86 ? 5.289 10.246 22.407 1.00 89.38 86 GLN A CA 1
ATOM 660 C C . GLN A 1 86 ? 4.268 9.762 21.375 1.00 89.38 86 GLN A C 1
ATOM 662 O O . GLN A 1 86 ? 3.474 8.874 21.692 1.00 89.38 86 GLN A O 1
ATOM 667 N N . LEU A 1 87 ? 4.345 10.255 20.136 1.00 90.94 87 LEU A N 1
ATOM 668 C CA . LEU A 1 87 ? 3.477 9.837 19.038 1.00 90.94 87 LEU A CA 1
ATOM 669 C C . LEU A 1 87 ? 3.604 8.326 18.772 1.00 90.94 87 LEU A C 1
ATOM 671 O O . LEU A 1 87 ? 2.599 7.615 18.748 1.00 90.94 87 LEU A O 1
ATOM 675 N N . LEU A 1 88 ? 4.824 7.790 18.657 1.00 93.00 88 LEU A N 1
ATOM 676 C CA . LEU A 1 88 ? 5.039 6.348 18.447 1.00 93.00 88 LEU A CA 1
ATOM 677 C C . LEU A 1 88 ? 4.648 5.499 19.673 1.00 93.00 88 LEU A C 1
ATOM 679 O O . LEU A 1 88 ? 4.123 4.383 19.541 1.00 93.00 88 LEU A O 1
ATOM 683 N N . LYS A 1 89 ? 4.860 6.020 20.887 1.00 92.88 89 LYS A N 1
ATOM 684 C CA . LYS A 1 89 ? 4.451 5.360 22.136 1.00 92.88 89 LYS A CA 1
ATOM 685 C C . LYS A 1 89 ? 2.930 5.286 22.263 1.00 92.88 89 LYS A C 1
ATOM 687 O O . LYS A 1 89 ? 2.415 4.246 22.687 1.00 92.88 89 LYS A O 1
ATOM 692 N N . GLY A 1 90 ? 2.218 6.346 21.890 1.00 92.06 90 GLY A N 1
ATOM 693 C CA . GLY A 1 90 ? 0.760 6.366 21.873 1.00 92.06 90 GLY A CA 1
ATOM 694 C C . GLY A 1 90 ? 0.182 5.467 20.775 1.00 92.06 90 GLY A C 1
ATOM 695 O O . GLY A 1 90 ? -0.762 4.734 21.056 1.00 92.06 90 GLY A O 1
ATOM 696 N N . LEU A 1 91 ? 0.832 5.346 19.607 1.00 93.31 91 LEU A N 1
ATOM 697 C CA . LEU A 1 91 ? 0.456 4.353 18.586 1.00 93.31 91 LEU A CA 1
ATOM 698 C C . LEU A 1 91 ? 0.538 2.921 19.148 1.00 93.31 91 LEU A C 1
ATOM 700 O O . LEU A 1 91 ? -0.381 2.115 19.007 1.00 93.31 91 LEU A O 1
ATOM 704 N N . THR A 1 92 ? 1.605 2.620 19.894 1.00 94.00 92 THR A N 1
ATOM 705 C CA . THR A 1 92 ? 1.724 1.356 20.648 1.00 94.00 92 THR A CA 1
ATOM 706 C C . THR A 1 92 ? 0.673 1.248 21.768 1.00 94.00 92 THR A C 1
ATOM 708 O O . THR A 1 92 ? 0.293 0.155 22.190 1.00 94.00 92 THR A O 1
ATOM 711 N N . GLY A 1 93 ? 0.193 2.379 22.285 1.00 93.19 93 GLY A N 1
ATOM 712 C CA . GLY A 1 93 ? -0.941 2.474 23.202 1.00 93.19 93 GLY A CA 1
ATOM 713 C C . GLY A 1 93 ? -2.266 2.038 22.578 1.00 93.19 93 GLY A C 1
ATOM 714 O O . GLY A 1 93 ? -3.006 1.308 23.237 1.00 93.19 93 GLY A O 1
ATOM 715 N N . VAL A 1 94 ? -2.534 2.400 21.319 1.00 91.19 94 VAL A N 1
ATOM 716 C CA . VAL A 1 94 ? -3.725 1.942 20.577 1.00 91.19 94 VAL A CA 1
ATOM 717 C C . VAL A 1 94 ? -3.738 0.416 20.483 1.00 91.19 94 VAL A C 1
ATOM 719 O O . VAL A 1 94 ? -4.712 -0.220 20.875 1.00 91.19 94 VAL A O 1
ATOM 722 N N . ALA A 1 95 ? -2.621 -0.199 20.087 1.00 90.00 95 ALA A N 1
ATOM 723 C CA . ALA A 1 95 ? -2.514 -1.660 20.006 1.00 90.00 95 ALA A CA 1
ATOM 724 C C . ALA A 1 95 ? -2.725 -2.362 21.363 1.00 90.00 95 ALA A C 1
ATOM 726 O O . ALA A 1 95 ? -3.280 -3.461 21.438 1.00 90.00 95 ALA A O 1
ATOM 727 N N . ARG A 1 96 ? -2.295 -1.730 22.465 1.00 93.94 96 ARG A N 1
ATOM 728 C CA . ARG A 1 96 ? -2.587 -2.215 23.824 1.00 93.94 96 ARG A CA 1
ATOM 729 C C . ARG A 1 96 ? -4.075 -2.098 24.159 1.00 93.94 96 ARG A C 1
ATOM 731 O O . ARG A 1 96 ? -4.610 -3.018 24.776 1.00 93.94 96 ARG A O 1
ATOM 738 N N . ALA A 1 97 ? -4.731 -1.020 23.726 1.00 94.12 97 ALA A N 1
ATOM 739 C CA . ALA A 1 97 ? -6.166 -0.823 23.905 1.00 94.12 97 ALA A CA 1
ATOM 740 C C . ALA A 1 97 ? -6.973 -1.908 23.187 1.00 94.12 97 ALA A C 1
ATOM 742 O O . ALA A 1 97 ? -7.842 -2.509 23.804 1.00 94.12 97 ALA A O 1
ATOM 743 N N . GLU A 1 98 ? -6.636 -2.241 21.937 1.00 93.12 98 GLU A N 1
ATOM 744 C CA . GLU A 1 98 ? -7.318 -3.297 21.169 1.00 93.12 98 GLU A CA 1
ATOM 745 C C . GLU A 1 98 ? -7.341 -4.637 21.917 1.00 93.12 98 GLU A C 1
ATOM 747 O O . GLU A 1 98 ? -8.391 -5.271 22.049 1.00 93.12 98 GLU A O 1
ATOM 752 N N . LYS A 1 99 ? -6.188 -5.041 22.468 1.00 92.88 99 LYS A N 1
ATOM 753 C CA . LYS A 1 99 ? -6.067 -6.271 23.263 1.00 92.88 99 LYS A CA 1
ATOM 754 C C . LYS A 1 99 ? -6.875 -6.198 24.561 1.00 92.88 99 LYS A C 1
ATOM 756 O O . LYS A 1 99 ? -7.445 -7.206 24.972 1.00 92.88 99 LYS A O 1
ATOM 761 N N . ALA A 1 100 ? -6.896 -5.043 25.227 1.00 94.75 100 ALA A N 1
ATOM 762 C CA . ALA A 1 100 ? -7.658 -4.843 26.459 1.00 94.75 100 ALA A CA 1
ATOM 763 C C . ALA A 1 100 ? -9.173 -4.891 26.201 1.00 94.75 100 ALA A C 1
ATOM 765 O O . ALA A 1 100 ? -9.867 -5.658 26.862 1.00 94.75 100 ALA A O 1
ATOM 766 N N . ILE A 1 101 ? -9.646 -4.182 25.172 1.00 93.62 101 ILE A N 1
ATOM 767 C CA . ILE A 1 101 ? -11.042 -4.173 24.717 1.00 93.62 101 ILE A CA 1
ATOM 768 C C . ILE A 1 101 ? -11.511 -5.595 24.414 1.00 93.62 101 ILE A C 1
ATOM 770 O O . ILE A 1 101 ? -12.537 -6.025 24.934 1.00 93.62 101 ILE A O 1
ATOM 774 N N . ARG A 1 102 ? -10.735 -6.370 23.640 1.00 91.38 102 ARG A N 1
ATOM 775 C CA . ARG A 1 102 ? -11.059 -7.780 23.372 1.00 91.38 102 ARG A CA 1
ATOM 776 C C . ARG A 1 102 ? -11.282 -8.564 24.666 1.00 91.38 102 ARG A C 1
ATOM 778 O O . ARG A 1 102 ? -12.285 -9.259 24.784 1.00 91.38 102 ARG A O 1
ATOM 785 N N . ARG A 1 103 ? -10.350 -8.463 25.618 1.00 92.94 103 ARG A N 1
ATOM 786 C CA . ARG A 1 103 ? -10.408 -9.214 26.883 1.00 92.94 103 ARG A CA 1
ATOM 787 C C . ARG A 1 103 ? -11.609 -8.815 27.737 1.00 92.94 103 ARG A C 1
ATOM 789 O O . ARG A 1 103 ? -12.191 -9.677 28.386 1.00 92.94 103 ARG A O 1
ATOM 796 N N . GLU A 1 104 ? -11.965 -7.532 27.766 1.00 92.88 104 GLU A N 1
ATOM 797 C CA . GLU A 1 104 ? -13.160 -7.053 28.469 1.00 92.88 104 GLU A CA 1
ATOM 798 C C . GLU A 1 104 ? -14.437 -7.624 27.860 1.00 92.88 104 GLU A C 1
ATOM 800 O O . GLU A 1 104 ? -15.252 -8.188 28.587 1.00 92.88 104 GLU A O 1
ATOM 805 N N . TRP A 1 105 ? -14.568 -7.572 26.534 1.00 90.69 105 TRP A N 1
ATOM 806 C CA . TRP A 1 105 ? -15.712 -8.152 25.835 1.00 90.69 105 TRP A CA 1
ATOM 807 C C . TRP A 1 105 ? -15.800 -9.668 25.994 1.00 90.69 105 TRP A C 1
ATOM 809 O O . TRP A 1 105 ? -16.883 -10.186 26.237 1.00 90.69 105 TRP A O 1
ATOM 819 N N . GLU A 1 106 ? -14.686 -10.394 25.890 1.00 90.56 106 GLU A N 1
ATOM 820 C CA . GLU A 1 106 ? -14.659 -11.847 26.106 1.00 90.56 106 GLU A CA 1
ATOM 821 C C . GLU A 1 106 ? -15.121 -12.215 27.519 1.00 90.56 106 GLU A C 1
ATOM 823 O O . GLU A 1 106 ? -15.932 -13.127 27.676 1.00 90.56 106 GLU A O 1
ATOM 828 N N . ARG A 1 107 ? -14.663 -11.474 28.534 1.00 90.62 107 ARG A N 1
ATOM 829 C CA . ARG A 1 107 ? -15.079 -11.672 29.927 1.00 90.62 107 ARG A CA 1
ATOM 830 C C . ARG A 1 107 ? -16.561 -11.366 30.116 1.00 90.62 107 ARG A C 1
ATOM 832 O O . ARG A 1 107 ? -17.282 -12.202 30.647 1.00 90.62 107 ARG A O 1
ATOM 839 N N . TYR A 1 108 ? -17.016 -10.210 29.636 1.00 88.69 108 TYR A N 1
ATOM 840 C CA . TYR A 1 108 ? -18.415 -9.798 29.722 1.00 88.69 108 TYR A CA 1
ATOM 841 C C . TYR A 1 108 ? -19.341 -10.803 29.029 1.00 88.69 108 TYR A C 1
ATOM 843 O O . TYR A 1 108 ? -20.395 -11.151 29.555 1.00 88.69 108 TYR A O 1
ATOM 851 N N . LEU A 1 109 ? -18.935 -11.331 27.869 1.00 85.94 109 LEU A N 1
ATOM 852 C CA . LEU A 1 109 ? -19.716 -12.328 27.142 1.00 85.94 109 LEU A CA 1
ATOM 853 C C . LEU A 1 109 ? -19.824 -13.668 27.881 1.00 85.94 109 LEU A C 1
ATOM 855 O O . LEU A 1 109 ? -20.845 -14.338 27.756 1.00 85.94 109 LEU A O 1
ATOM 859 N N . GLN A 1 110 ? -18.806 -14.043 28.661 1.00 85.06 110 GLN A N 1
ATOM 860 C CA . GLN A 1 110 ? -18.822 -15.251 29.491 1.00 85.06 110 GLN A CA 1
ATOM 861 C C . GLN A 1 110 ? -19.692 -15.103 30.745 1.00 85.06 110 GLN A C 1
ATOM 863 O O . GLN A 1 110 ? -20.283 -16.088 31.180 1.00 85.06 110 GLN A O 1
ATOM 868 N N . THR A 1 111 ? -19.767 -13.905 31.333 1.00 81.38 111 THR A N 1
ATOM 869 C CA . THR A 1 111 ? -20.487 -13.672 32.596 1.00 81.38 111 THR A CA 1
ATOM 870 C C . THR A 1 111 ? -21.924 -13.195 32.398 1.00 81.38 111 THR A C 1
ATOM 872 O O . THR A 1 111 ? -22.820 -13.648 33.104 1.00 81.38 111 THR A O 1
ATOM 875 N N . GLU A 1 112 ? -22.159 -12.276 31.458 1.00 69.50 112 GLU A N 1
ATOM 876 C CA . GLU A 1 112 ? -23.423 -11.535 31.331 1.00 69.50 112 GLU A CA 1
ATOM 877 C C . GLU A 1 112 ? -23.960 -11.405 29.892 1.00 69.50 112 GLU A C 1
ATOM 879 O O . GLU A 1 112 ? -25.087 -10.947 29.687 1.00 69.50 112 GLU A O 1
ATOM 884 N N . GLY A 1 113 ? -23.175 -11.799 28.883 1.00 58.31 113 GLY A N 1
ATOM 885 C CA . GLY A 1 113 ? -23.397 -11.475 27.467 1.00 58.31 113 GLY A CA 1
ATOM 886 C C . GLY A 1 113 ? -24.659 -12.002 26.797 1.00 58.31 113 GLY A C 1
ATOM 887 O O . GLY A 1 113 ? -24.930 -11.609 25.664 1.00 58.31 113 GLY A O 1
ATOM 888 N N . SER A 1 114 ? -25.427 -12.869 27.459 1.00 57.97 114 SER A N 1
ATOM 889 C CA . SER A 1 114 ? -26.670 -13.430 26.923 1.00 57.97 114 SER A CA 1
ATOM 890 C C . SER A 1 114 ? -27.928 -12.652 27.312 1.00 57.97 114 SER A C 1
ATOM 892 O O . SER A 1 114 ? -29.014 -13.028 26.875 1.00 57.97 114 SER A O 1
ATOM 894 N N . LYS A 1 115 ? -27.826 -11.577 28.111 1.00 68.31 115 LYS A N 1
ATOM 895 C CA . LYS A 1 115 ? -29.004 -10.770 28.462 1.00 68.31 115 LYS A CA 1
ATOM 896 C C . LYS A 1 115 ? -29.551 -10.091 27.201 1.00 68.31 115 LYS A C 1
ATOM 898 O O . LYS A 1 115 ? -28.901 -9.210 26.619 1.00 68.31 115 LYS A O 1
ATOM 903 N N . GLU A 1 116 ? -30.738 -10.522 26.778 1.00 75.19 116 GLU A N 1
ATOM 904 C CA . GLU A 1 116 ? -31.494 -9.881 25.704 1.00 75.19 116 GLU A CA 1
ATOM 905 C C . GLU A 1 116 ? -31.728 -8.403 26.031 1.00 75.19 116 GLU A C 1
ATOM 907 O O . GLU A 1 116 ? -31.833 -8.002 27.193 1.00 75.19 116 GLU A O 1
ATOM 912 N N . VAL A 1 117 ? -31.766 -7.572 24.991 1.00 82.50 117 VAL A N 1
ATOM 913 C CA . VAL A 1 117 ? -32.119 -6.160 25.153 1.00 82.50 117 VAL A CA 1
ATOM 914 C C . VAL A 1 117 ? -33.571 -6.088 25.603 1.00 82.50 117 VAL A C 1
ATOM 916 O O . VAL A 1 117 ? -34.429 -6.752 25.021 1.00 82.50 117 VAL A O 1
ATOM 919 N N . ALA A 1 118 ? -33.847 -5.277 26.627 1.00 83.56 118 ALA A N 1
ATOM 920 C CA . ALA A 1 118 ? -35.210 -5.061 27.091 1.00 83.56 118 ALA A CA 1
ATOM 921 C C . ALA A 1 118 ? -36.118 -4.626 25.928 1.00 83.56 118 ALA A C 1
ATOM 923 O O . ALA A 1 118 ? -35.703 -3.878 25.039 1.00 83.56 118 ALA A O 1
ATOM 924 N N . ARG A 1 119 ? -37.364 -5.108 25.928 1.00 84.19 119 ARG A N 1
ATOM 925 C CA . ARG A 1 119 ? -38.343 -4.784 24.882 1.00 84.19 119 ARG A CA 1
ATOM 926 C C . ARG A 1 119 ? -38.572 -3.272 24.813 1.00 84.19 119 ARG A C 1
ATOM 928 O O . ARG A 1 119 ? -38.487 -2.580 25.829 1.00 84.19 119 ARG A O 1
ATOM 935 N N . GLY A 1 120 ? -38.766 -2.757 23.602 1.00 80.69 120 GLY A N 1
ATOM 936 C CA . GLY A 1 120 ? -38.886 -1.320 23.335 1.00 80.69 120 GLY A CA 1
ATOM 937 C C . GLY A 1 120 ? -37.630 -0.491 23.622 1.00 80.69 120 GLY A C 1
ATOM 938 O O . GLY A 1 120 ? -37.690 0.732 23.552 1.00 80.69 120 GLY A O 1
ATOM 939 N N . SER A 1 121 ? -36.499 -1.124 23.950 1.00 83.06 121 SER A N 1
ATOM 940 C CA . SER A 1 121 ? -35.245 -0.434 24.257 1.00 83.06 121 SER A CA 1
ATOM 941 C C . SER A 1 121 ? -34.197 -0.663 23.175 1.00 83.06 121 SER A C 1
ATOM 943 O O . SER A 1 121 ? -34.183 -1.680 22.479 1.00 83.06 121 SER A O 1
ATOM 945 N N . ILE A 1 122 ? -33.272 0.284 23.078 1.00 86.25 122 ILE A N 1
ATOM 946 C CA . ILE A 1 122 ? -32.111 0.214 22.201 1.00 86.25 122 ILE A CA 1
ATOM 947 C C . ILE A 1 122 ? -30.839 0.288 23.041 1.00 86.25 122 ILE A C 1
ATOM 949 O O . ILE A 1 122 ? -30.741 1.077 23.980 1.00 86.25 122 ILE A O 1
ATOM 953 N N . ARG A 1 123 ? -29.852 -0.540 22.704 1.00 86.62 123 ARG A N 1
ATOM 954 C CA . ARG A 1 123 ? -28.481 -0.428 23.214 1.00 86.62 123 ARG A CA 1
ATOM 955 C C . ARG A 1 123 ? -27.506 -0.392 22.047 1.00 86.62 123 ARG A C 1
ATOM 957 O O . ARG A 1 123 ? -27.849 -0.820 20.947 1.00 86.62 123 ARG A O 1
ATOM 964 N N . CYS A 1 124 ? -26.297 0.103 22.287 1.00 87.38 124 CYS A N 1
ATOM 965 C CA . CYS A 1 124 ? -25.272 0.152 21.256 1.00 87.38 124 CYS A CA 1
ATOM 966 C C . CYS A 1 124 ? -23.944 -0.460 21.695 1.00 87.38 124 CYS A C 1
ATOM 968 O O . CYS A 1 124 ? -23.581 -0.486 22.874 1.00 87.38 124 CYS A O 1
ATOM 970 N N . THR A 1 125 ? -23.206 -0.931 20.697 1.00 88.38 125 THR A N 1
ATOM 971 C CA . THR A 1 125 ? -21.872 -1.503 20.829 1.00 88.38 125 THR A CA 1
ATOM 972 C C . THR A 1 125 ? -20.934 -0.777 19.885 1.00 88.38 125 THR A C 1
ATOM 974 O O . THR A 1 125 ? -21.125 -0.822 18.675 1.00 88.38 125 THR A O 1
ATOM 977 N N . PHE A 1 126 ? -19.919 -0.112 20.427 1.00 90.12 126 PHE A N 1
ATOM 978 C CA . PHE A 1 126 ? -18.898 0.559 19.631 1.00 90.12 126 PHE A CA 1
ATOM 979 C C . PHE A 1 126 ? -17.843 -0.461 19.196 1.00 90.12 126 PHE A C 1
ATOM 981 O O . PHE A 1 126 ? -16.978 -0.849 19.978 1.00 90.12 126 PHE A O 1
ATOM 988 N N . ALA A 1 127 ? -17.949 -0.942 17.958 1.00 87.56 127 ALA A N 1
ATOM 989 C CA . ALA A 1 127 ? -17.068 -1.970 17.419 1.00 87.56 127 ALA A CA 1
ATOM 990 C C . ALA A 1 127 ? -15.917 -1.344 16.635 1.00 87.56 127 ALA A C 1
ATOM 992 O O . ALA A 1 127 ? -16.132 -0.533 15.736 1.00 87.56 127 ALA A O 1
ATOM 993 N N . LEU A 1 128 ? -14.689 -1.749 16.954 1.00 90.38 128 LEU A N 1
ATOM 994 C CA . LEU A 1 128 ? -13.501 -1.235 16.283 1.00 90.38 128 LEU A CA 1
ATOM 995 C C . LEU A 1 128 ? -13.412 -1.703 14.823 1.00 90.38 128 LEU A C 1
ATOM 997 O O . LEU A 1 128 ? -13.583 -2.884 14.506 1.00 90.38 128 LEU A O 1
ATOM 1001 N N . GLU A 1 129 ? -13.036 -0.773 13.954 1.00 88.75 129 GLU A N 1
ATOM 1002 C CA . GLU A 1 129 ? -12.486 -1.023 12.623 1.00 88.75 129 GLU A CA 1
ATOM 1003 C C . GLU A 1 129 ? -10.951 -0.874 12.633 1.00 88.75 129 GLU A C 1
ATOM 1005 O O . GLU A 1 129 ? -10.404 -0.224 13.529 1.00 88.75 129 GLU A O 1
ATOM 1010 N N . PRO A 1 130 ? -10.234 -1.427 11.634 1.00 90.44 130 PRO A N 1
ATOM 1011 C CA . PRO A 1 130 ? -8.801 -1.188 11.466 1.00 90.44 130 PRO A CA 1
ATOM 1012 C C . PRO A 1 130 ? -8.461 0.311 11.463 1.00 90.44 130 PRO A C 1
ATOM 1014 O O . PRO A 1 130 ? -9.074 1.094 10.729 1.00 90.44 130 PRO A O 1
ATOM 1017 N N . MET A 1 131 ? -7.474 0.717 12.263 1.00 91.69 131 MET A N 1
ATOM 1018 C CA . MET A 1 131 ? -7.197 2.135 12.532 1.00 91.69 131 MET A CA 1
ATOM 1019 C C . MET A 1 131 ? -6.624 2.882 11.317 1.00 91.69 131 MET A C 1
ATOM 1021 O O . MET A 1 131 ? -6.027 2.280 10.424 1.00 91.69 131 MET A O 1
ATOM 1025 N N . ILE A 1 132 ? -6.773 4.202 11.315 1.00 92.75 132 ILE A N 1
ATOM 1026 C CA . ILE A 1 132 ? -6.004 5.131 10.489 1.00 92.75 132 ILE A CA 1
ATOM 1027 C C . ILE A 1 132 ? -4.841 5.620 11.347 1.00 92.75 132 ILE A C 1
ATOM 1029 O O . ILE A 1 132 ? -5.064 6.165 12.427 1.00 92.75 132 ILE A O 1
ATOM 1033 N N . ALA A 1 133 ? -3.613 5.415 10.884 1.00 94.19 133 ALA A N 1
ATOM 1034 C CA . ALA A 1 133 ? -2.412 5.886 11.558 1.00 94.19 133 ALA A CA 1
ATOM 1035 C C . ALA A 1 133 ? -1.640 6.843 10.648 1.00 94.19 133 ALA A C 1
ATOM 1037 O O . ALA A 1 133 ? -1.234 6.453 9.555 1.00 94.19 133 ALA A O 1
ATOM 1038 N N . ASP A 1 134 ? -1.405 8.067 11.112 1.00 92.31 134 ASP A N 1
ATOM 1039 C CA . ASP A 1 134 ? -0.535 9.037 10.454 1.00 92.31 134 ASP A CA 1
ATOM 1040 C C . ASP A 1 134 ? 0.670 9.367 11.335 1.00 92.31 134 ASP A C 1
ATOM 1042 O O . ASP A 1 134 ? 0.562 10.012 12.377 1.00 92.31 134 ASP A O 1
ATOM 1046 N N . VAL A 1 135 ? 1.841 8.904 10.906 1.00 91.62 135 VAL A N 1
ATOM 1047 C CA . VAL A 1 135 ? 3.123 9.154 11.572 1.00 91.62 135 VAL A CA 1
ATOM 1048 C C . VAL A 1 135 ? 4.134 9.795 10.622 1.00 91.62 135 VAL A C 1
ATOM 1050 O O . VAL A 1 135 ? 5.340 9.745 10.864 1.00 91.62 135 VAL A O 1
ATOM 1053 N N . GLN A 1 136 ? 3.667 10.438 9.546 1.00 89.06 136 GLN A N 1
ATOM 1054 C CA . GLN A 1 136 ? 4.534 11.090 8.558 1.00 89.06 136 GLN A CA 1
ATOM 1055 C C . GLN A 1 136 ? 5.371 12.248 9.124 1.00 89.06 136 GLN A C 1
ATOM 1057 O O . GLN A 1 136 ? 6.359 12.659 8.520 1.00 89.06 136 GLN A O 1
ATOM 1062 N N . VAL A 1 137 ? 4.989 12.801 10.277 1.00 86.81 137 VAL A N 1
ATOM 1063 C CA . VAL A 1 137 ? 5.734 13.881 10.943 1.00 86.81 137 VAL A CA 1
ATOM 1064 C C . VAL A 1 137 ? 7.010 13.382 11.627 1.00 86.81 137 VAL A C 1
ATOM 1066 O O . VAL A 1 137 ? 7.914 14.176 11.885 1.00 86.81 137 VAL A O 1
ATOM 1069 N N . VAL A 1 138 ? 7.118 12.072 11.888 1.00 87.00 138 VAL A N 1
ATOM 1070 C CA . VAL A 1 138 ? 8.274 11.477 12.568 1.00 87.00 138 VAL A CA 1
ATOM 1071 C C . VAL A 1 138 ? 9.525 11.618 11.704 1.00 87.00 138 VAL A C 1
ATOM 1073 O O . VAL A 1 138 ? 9.596 11.141 10.573 1.00 87.00 138 VAL A O 1
ATOM 1076 N N . GLN A 1 139 ? 10.552 12.253 12.269 1.00 83.31 139 GLN A N 1
ATOM 1077 C CA . GLN A 1 139 ? 11.794 12.571 11.557 1.00 83.31 139 GLN A CA 1
ATOM 1078 C C . GLN A 1 139 ? 12.833 11.445 11.566 1.00 83.31 139 GLN A C 1
ATOM 1080 O O . GLN A 1 139 ? 13.903 11.615 10.987 1.00 83.31 139 GLN A O 1
ATOM 1085 N N . THR A 1 140 ? 12.556 10.289 12.171 1.00 86.12 140 THR A N 1
ATOM 1086 C CA . THR A 1 140 ? 13.514 9.177 12.252 1.00 86.12 140 THR A CA 1
ATOM 1087 C C . THR A 1 140 ? 12.903 7.889 11.724 1.00 86.12 140 THR A C 1
ATOM 1089 O O . THR A 1 140 ? 12.092 7.246 12.389 1.00 86.12 140 THR A O 1
ATOM 1092 N N . ILE A 1 141 ? 13.357 7.467 10.545 1.00 87.94 141 ILE A N 1
ATOM 1093 C CA . ILE A 1 141 ? 12.856 6.257 9.893 1.00 87.94 141 ILE A CA 1
ATOM 1094 C C . ILE A 1 141 ? 13.088 4.987 10.720 1.00 87.94 141 ILE A C 1
ATOM 1096 O O . ILE A 1 141 ? 12.226 4.117 10.749 1.00 87.94 141 ILE A O 1
ATOM 1100 N N . ALA A 1 142 ? 14.199 4.897 11.457 1.00 89.44 142 ALA A N 1
ATOM 1101 C CA . ALA A 1 142 ? 14.507 3.745 12.305 1.00 89.44 142 ALA A CA 1
ATOM 1102 C C . ALA A 1 142 ? 13.481 3.532 13.430 1.00 89.44 142 ALA A C 1
ATOM 1104 O O . ALA A 1 142 ? 13.046 2.405 13.668 1.00 89.44 142 ALA A O 1
ATOM 1105 N N . GLN A 1 143 ? 13.050 4.610 14.094 1.00 89.62 143 GLN A N 1
ATOM 1106 C CA . GLN A 1 143 ? 12.044 4.528 15.157 1.00 89.62 143 GLN A CA 1
ATOM 1107 C C . GLN A 1 143 ? 10.675 4.111 14.595 1.00 89.62 143 GLN A C 1
ATOM 1109 O O . GLN A 1 143 ? 9.992 3.264 15.183 1.00 89.62 143 GLN A O 1
ATOM 1114 N N . THR A 1 144 ? 10.299 4.671 13.440 1.00 91.44 144 THR A N 1
ATOM 1115 C CA . THR A 1 144 ? 9.071 4.312 12.723 1.00 91.44 144 THR A CA 1
ATOM 1116 C C . THR A 1 144 ? 9.104 2.848 12.289 1.00 91.44 144 THR A C 1
ATOM 1118 O O . THR A 1 144 ? 8.202 2.094 12.651 1.00 91.44 144 THR A O 1
ATOM 1121 N N . ALA A 1 145 ? 10.169 2.409 11.612 1.00 92.88 145 ALA A N 1
ATOM 1122 C CA . ALA A 1 145 ? 10.340 1.037 11.138 1.00 92.88 145 ALA A CA 1
ATOM 1123 C C . ALA A 1 145 ? 10.241 0.017 12.281 1.00 92.88 145 ALA A C 1
ATOM 1125 O O . ALA A 1 145 ? 9.408 -0.885 12.220 1.00 92.88 145 ALA A O 1
ATOM 1126 N N . GLY A 1 146 ? 10.998 0.206 13.369 1.00 92.81 146 GLY A N 1
ATOM 1127 C CA . GLY A 1 146 ? 10.966 -0.710 14.515 1.00 92.81 146 GLY A CA 1
ATOM 1128 C C . GLY A 1 146 ? 9.630 -0.709 15.271 1.00 92.81 146 GLY A C 1
ATOM 1129 O O . GLY A 1 146 ? 9.249 -1.699 15.902 1.00 92.81 146 GLY A O 1
ATOM 1130 N N . THR A 1 147 ? 8.871 0.387 15.225 1.00 94.62 147 THR A N 1
ATOM 1131 C CA . THR A 1 147 ? 7.513 0.424 15.787 1.00 94.62 147 THR A CA 1
ATOM 1132 C C . THR A 1 147 ? 6.532 -0.322 14.891 1.00 94.62 147 THR A C 1
ATOM 1134 O O . THR A 1 147 ? 5.812 -1.188 15.384 1.00 94.62 147 THR A O 1
ATOM 1137 N N . LEU A 1 148 ? 6.545 -0.060 13.585 1.00 94.19 148 LEU A N 1
ATOM 1138 C CA . LEU A 1 148 ? 5.648 -0.703 12.626 1.00 94.19 148 LEU A CA 1
ATOM 1139 C C . LEU A 1 148 ? 5.900 -2.200 12.498 1.00 94.19 148 LEU A C 1
ATOM 1141 O O . LEU A 1 148 ? 4.941 -2.964 12.512 1.00 94.19 148 LEU A O 1
ATOM 1145 N N . GLU A 1 149 ? 7.160 -2.632 12.458 1.00 92.50 149 GLU A N 1
ATOM 1146 C CA . GLU A 1 149 ? 7.517 -4.051 12.446 1.00 92.50 149 GLU A CA 1
ATOM 1147 C C . GLU A 1 149 ? 6.886 -4.779 13.638 1.00 92.50 149 GLU A C 1
ATOM 1149 O O . GLU A 1 149 ? 6.195 -5.783 13.465 1.00 92.50 149 GLU A O 1
ATOM 1154 N N . ARG A 1 150 ? 7.019 -4.224 14.851 1.00 93.19 150 ARG A N 1
ATOM 1155 C CA . ARG A 1 150 ? 6.398 -4.800 16.052 1.00 93.19 150 ARG A CA 1
ATOM 1156 C C . ARG A 1 150 ? 4.877 -4.811 15.966 1.00 93.19 150 ARG A C 1
ATOM 1158 O O . ARG A 1 150 ? 4.276 -5.806 16.360 1.00 93.19 150 ARG A O 1
ATOM 1165 N N . LEU A 1 151 ? 4.242 -3.737 15.501 1.00 93.94 151 LEU A N 1
ATOM 1166 C CA . LEU A 1 151 ? 2.779 -3.656 15.420 1.00 93.94 151 LEU A CA 1
ATOM 1167 C C . LEU A 1 151 ? 2.219 -4.649 14.394 1.00 93.94 151 LEU A C 1
ATOM 1169 O O . LEU A 1 151 ? 1.296 -5.401 14.708 1.00 93.94 151 LEU A O 1
ATOM 1173 N N . LEU A 1 152 ? 2.816 -4.704 13.205 1.00 92.00 152 LEU A N 1
ATOM 1174 C CA . LEU A 1 152 ? 2.403 -5.603 12.131 1.00 92.00 152 LEU A CA 1
ATOM 1175 C C . LEU A 1 152 ? 2.672 -7.067 12.499 1.00 92.00 152 LEU A C 1
ATOM 1177 O O . LEU A 1 152 ? 1.795 -7.911 12.321 1.00 92.00 152 LEU A O 1
ATOM 1181 N N . PHE A 1 153 ? 3.816 -7.372 13.118 1.00 87.44 153 PHE A N 1
ATOM 1182 C CA . PHE A 1 153 ? 4.100 -8.720 13.619 1.00 87.44 153 PHE A CA 1
ATOM 1183 C C . PHE A 1 153 ? 3.119 -9.154 14.719 1.00 87.44 153 PHE A C 1
ATOM 1185 O O . PHE A 1 153 ? 2.714 -10.313 14.775 1.00 87.44 153 PHE A O 1
ATOM 1192 N N . ASN A 1 154 ? 2.680 -8.215 15.563 1.00 88.12 154 ASN A N 1
ATOM 1193 C CA . ASN A 1 154 ? 1.644 -8.433 16.575 1.00 88.12 154 ASN A CA 1
ATOM 1194 C C . ASN A 1 154 ? 0.212 -8.312 16.019 1.00 88.12 154 ASN A C 1
ATOM 1196 O O . ASN A 1 154 ? -0.708 -8.060 16.796 1.00 88.12 154 ASN A O 1
ATOM 1200 N N . ASN A 1 155 ? 0.015 -8.471 14.705 1.00 88.62 155 ASN A N 1
ATOM 1201 C CA . ASN A 1 155 ? -1.289 -8.470 14.038 1.00 88.62 155 ASN A CA 1
ATOM 1202 C C . ASN A 1 155 ? -2.183 -7.278 14.432 1.00 88.62 155 ASN A C 1
ATOM 1204 O O . ASN A 1 155 ? -3.380 -7.443 14.677 1.00 88.62 155 ASN A O 1
ATOM 1208 N N . VAL A 1 156 ? -1.605 -6.078 14.506 1.00 91.38 156 VAL A N 1
ATOM 1209 C CA . VAL A 1 156 ? -2.366 -4.821 14.459 1.00 91.38 156 VAL A CA 1
ATOM 1210 C C . VAL A 1 156 ? -2.794 -4.584 13.013 1.00 91.38 156 VAL A C 1
ATOM 1212 O O . VAL A 1 156 ? -2.019 -4.867 12.094 1.00 91.38 156 VAL A O 1
ATOM 1215 N N . TRP A 1 157 ? -4.030 -4.123 12.811 1.00 92.88 157 TRP A N 1
ATOM 1216 C CA . TRP A 1 157 ? -4.595 -3.906 11.479 1.00 92.88 157 TRP A CA 1
ATOM 1217 C C . TRP A 1 157 ? -4.858 -2.428 11.246 1.00 92.88 157 TRP A C 1
ATOM 1219 O O . TRP A 1 157 ? -5.344 -1.713 12.124 1.00 92.88 157 TRP A O 1
ATOM 1229 N N . PHE A 1 158 ? -4.584 -1.998 10.023 1.00 92.88 158 PHE A N 1
ATOM 1230 C CA . PHE A 1 158 ? -4.686 -0.610 9.610 1.00 92.88 158 PHE A CA 1
ATOM 1231 C C . PHE A 1 158 ? -5.585 -0.514 8.384 1.00 92.88 158 PHE A C 1
ATOM 1233 O O . PHE A 1 158 ? -5.406 -1.244 7.409 1.00 92.88 158 PHE A O 1
ATOM 1240 N N . SER A 1 159 ? -6.543 0.406 8.403 1.00 91.81 159 SER A N 1
ATOM 1241 C CA . SER A 1 159 ? -7.257 0.786 7.184 1.00 91.81 159 SER A CA 1
ATOM 1242 C C . SER A 1 159 ? -6.413 1.738 6.340 1.00 91.81 159 SER A C 1
ATOM 1244 O O . SER A 1 159 ? -6.412 1.616 5.116 1.00 91.81 159 SER A O 1
ATOM 1246 N N . LEU A 1 160 ? -5.638 2.612 6.987 1.00 93.19 160 LEU A N 1
ATOM 1247 C CA . LEU A 1 160 ? -4.665 3.489 6.350 1.00 93.19 160 LEU A CA 1
ATOM 1248 C C . LEU A 1 160 ? -3.445 3.677 7.255 1.00 93.19 160 LEU A C 1
ATOM 1250 O O . LEU A 1 160 ? -3.585 3.883 8.458 1.00 93.19 160 LEU A O 1
ATOM 1254 N N . LEU A 1 161 ? -2.258 3.623 6.662 1.00 95.44 161 LEU A N 1
ATOM 1255 C CA . LEU A 1 161 ? -0.991 3.931 7.304 1.00 95.44 161 LEU A CA 1
ATOM 1256 C C . LEU A 1 161 ? -0.246 4.965 6.460 1.00 95.44 161 LEU A C 1
ATOM 1258 O O . LEU A 1 161 ? 0.150 4.672 5.335 1.00 95.44 161 LEU A O 1
ATOM 1262 N N . SER A 1 162 ? -0.048 6.152 7.018 1.00 94.38 162 SER A N 1
ATOM 1263 C CA . SER A 1 162 ? 0.732 7.239 6.434 1.00 94.38 162 SER A CA 1
ATOM 1264 C C . SER A 1 162 ? 2.079 7.343 7.144 1.00 94.38 162 SER A C 1
ATOM 1266 O O . SER A 1 162 ? 2.152 7.469 8.371 1.00 94.38 162 SER A O 1
ATOM 1268 N N . VAL A 1 163 ? 3.159 7.239 6.372 1.00 93.12 163 VAL A N 1
ATOM 1269 C CA . VAL A 1 163 ? 4.535 7.247 6.877 1.00 93.12 163 VAL A CA 1
ATOM 1270 C C . VAL A 1 163 ? 5.423 8.106 5.995 1.00 93.12 163 VAL A C 1
ATOM 1272 O O . VAL A 1 163 ? 5.232 8.214 4.784 1.00 93.12 163 VAL A O 1
ATOM 1275 N N . ARG A 1 164 ? 6.462 8.670 6.604 1.00 88.62 164 ARG A N 1
ATOM 1276 C CA . ARG A 1 164 ? 7.535 9.333 5.874 1.00 88.62 164 ARG A CA 1
ATOM 1277 C C . ARG A 1 164 ? 8.493 8.287 5.314 1.00 88.62 164 ARG A C 1
ATOM 1279 O O . ARG A 1 164 ? 9.029 7.473 6.063 1.00 88.62 164 ARG A O 1
ATOM 1286 N N . ALA A 1 165 ? 8.710 8.316 4.004 1.00 83.44 165 ALA A N 1
ATOM 1287 C CA . ALA A 1 165 ? 9.574 7.370 3.310 1.00 83.44 165 ALA A CA 1
ATOM 1288 C C . ALA A 1 165 ? 11.063 7.674 3.518 1.00 83.44 165 ALA A C 1
ATOM 1290 O O . ALA A 1 165 ? 11.874 6.755 3.494 1.00 83.44 165 ALA A O 1
ATOM 1291 N N . LYS A 1 166 ? 11.427 8.943 3.746 1.00 76.06 166 LYS A N 1
ATOM 1292 C CA . LYS A 1 166 ? 12.821 9.372 3.890 1.00 76.06 166 LYS A CA 1
ATOM 1293 C C . LYS A 1 166 ? 12.983 10.477 4.921 1.00 76.06 166 LYS A C 1
ATOM 1295 O O . LYS A 1 166 ? 12.166 11.388 5.014 1.00 76.06 166 LYS A O 1
ATOM 1300 N N . CYS A 1 167 ? 14.083 10.430 5.663 1.00 65.12 167 CYS A N 1
ATOM 1301 C CA . CYS A 1 167 ? 14.427 11.448 6.645 1.00 65.12 167 CYS A CA 1
ATOM 1302 C C . CYS A 1 167 ? 15.758 12.109 6.284 1.00 65.12 167 CYS A C 1
ATOM 1304 O O . CYS A 1 167 ? 16.754 11.426 6.081 1.00 65.12 167 CYS A O 1
ATOM 1306 N N . ALA A 1 168 ? 15.788 13.444 6.248 1.00 59.53 168 ALA A N 1
ATOM 1307 C CA . ALA A 1 168 ? 16.977 14.215 5.871 1.00 59.53 168 ALA A CA 1
ATOM 1308 C C . ALA A 1 168 ? 18.116 14.183 6.913 1.00 59.53 168 ALA A C 1
ATOM 1310 O O . ALA A 1 168 ? 19.220 14.643 6.634 1.00 59.53 168 ALA A O 1
ATOM 1311 N N . LYS A 1 169 ? 17.854 13.683 8.128 1.00 57.81 169 LYS A N 1
ATOM 1312 C CA . LYS A 1 169 ? 18.804 13.667 9.249 1.00 57.81 169 LYS A CA 1
ATOM 1313 C C . LYS A 1 169 ? 19.126 12.229 9.656 1.00 57.81 169 LYS A C 1
ATOM 1315 O O . LYS A 1 169 ? 18.207 11.454 9.909 1.00 57.81 169 LYS A O 1
ATOM 1320 N N . GLY A 1 170 ? 20.415 11.914 9.797 1.00 65.12 170 GLY A N 1
ATOM 1321 C CA . GLY A 1 170 ? 20.904 10.643 10.341 1.00 65.12 170 GLY A CA 1
ATOM 1322 C C . GLY A 1 170 ? 21.959 9.962 9.468 1.00 65.12 170 GLY A C 1
ATOM 1323 O O . GLY A 1 170 ? 22.319 10.459 8.403 1.00 65.12 170 GLY A O 1
ATOM 1324 N N . ASP A 1 171 ? 22.452 8.811 9.932 1.00 75.50 171 ASP A N 1
ATOM 1325 C CA . ASP A 1 171 ? 23.297 7.923 9.129 1.00 75.50 171 ASP A CA 1
ATOM 1326 C C . ASP A 1 171 ? 22.478 7.342 7.969 1.00 75.50 171 ASP A C 1
ATOM 1328 O O . ASP A 1 171 ? 21.449 6.688 8.175 1.00 75.50 171 ASP A O 1
ATOM 1332 N N . GLN A 1 172 ? 22.941 7.585 6.743 1.00 81.75 172 GLN A N 1
ATOM 1333 C CA . GLN A 1 172 ? 22.300 7.110 5.519 1.00 81.75 172 GLN A CA 1
ATOM 1334 C C . GLN A 1 172 ? 22.232 5.580 5.468 1.00 81.75 172 GLN A C 1
ATOM 1336 O O . GLN A 1 172 ? 21.224 5.028 5.029 1.00 81.75 172 GLN A O 1
ATOM 1341 N N . SER A 1 173 ? 23.260 4.887 5.969 1.00 84.56 173 SER A N 1
ATOM 1342 C CA . SER A 1 173 ? 23.305 3.423 5.955 1.00 84.56 173 SER A CA 1
ATOM 1343 C C . SER A 1 173 ? 22.270 2.839 6.913 1.00 84.56 173 SER A C 1
ATOM 1345 O O . SER A 1 173 ? 21.451 2.011 6.508 1.00 84.56 173 SER A O 1
ATOM 1347 N N . ALA A 1 174 ? 22.240 3.311 8.163 1.00 86.69 174 ALA A N 1
ATOM 1348 C CA . ALA A 1 174 ? 21.216 2.919 9.130 1.00 86.69 174 ALA A CA 1
ATOM 1349 C C . ALA A 1 174 ? 19.794 3.276 8.660 1.00 86.69 174 ALA A C 1
ATOM 1351 O O . ALA A 1 174 ? 18.868 2.481 8.831 1.00 86.69 174 ALA A O 1
ATOM 1352 N N . SER A 1 175 ? 19.622 4.438 8.022 1.00 88.75 175 SER A N 1
ATOM 1353 C CA . SER A 1 175 ? 18.330 4.883 7.484 1.00 88.75 175 SER A CA 1
ATOM 1354 C C . SER A 1 175 ? 17.838 3.978 6.359 1.00 88.75 175 SER A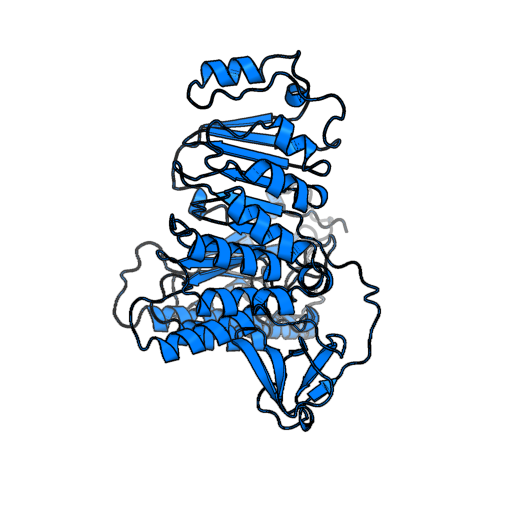 C 1
ATOM 1356 O O . SER A 1 175 ? 16.672 3.586 6.356 1.00 88.75 175 SER A O 1
ATOM 1358 N N . LEU A 1 176 ? 18.732 3.570 5.453 1.00 90.19 176 LEU A N 1
ATOM 1359 C CA . LEU A 1 176 ? 18.405 2.611 4.405 1.00 90.19 176 LEU A CA 1
ATOM 1360 C C . LEU A 1 176 ? 18.011 1.257 5.003 1.00 90.19 176 LEU A C 1
ATOM 1362 O O . LEU A 1 176 ? 17.000 0.695 4.599 1.00 90.19 176 LEU A O 1
ATOM 1366 N N . ILE A 1 177 ? 18.755 0.731 5.981 1.00 91.56 177 ILE A N 1
ATOM 1367 C CA . ILE A 1 177 ? 18.397 -0.541 6.634 1.00 91.56 177 ILE A CA 1
ATOM 1368 C C . ILE A 1 177 ? 17.008 -0.464 7.277 1.00 91.56 177 ILE A C 1
ATOM 1370 O O . ILE A 1 177 ? 16.191 -1.360 7.062 1.00 91.56 177 ILE A O 1
ATOM 1374 N N . ALA A 1 178 ? 16.707 0.626 7.980 1.00 92.25 178 ALA A N 1
ATOM 1375 C CA . ALA A 1 178 ? 15.384 0.863 8.545 1.00 92.25 178 ALA A CA 1
ATOM 1376 C C . ALA A 1 178 ? 14.286 0.948 7.471 1.00 92.25 178 ALA A C 1
ATOM 1378 O O . ALA A 1 178 ? 13.220 0.353 7.633 1.00 92.25 178 ALA A O 1
ATOM 1379 N N . PHE A 1 179 ? 14.545 1.627 6.348 1.00 92.62 179 PHE A N 1
ATOM 1380 C CA . PHE A 1 179 ? 13.617 1.667 5.216 1.00 92.62 179 PHE A CA 1
ATOM 1381 C C . PHE A 1 179 ? 13.329 0.262 4.680 1.00 92.62 179 PHE A C 1
ATOM 1383 O O . PHE A 1 179 ? 12.170 -0.110 4.502 1.00 92.62 179 PHE A O 1
ATOM 1390 N N . ARG A 1 180 ? 14.371 -0.556 4.485 1.00 93.31 180 ARG A N 1
ATOM 1391 C CA . ARG A 1 180 ? 14.230 -1.945 4.023 1.00 93.31 180 ARG A CA 1
ATOM 1392 C C . ARG A 1 180 ? 13.379 -2.773 4.980 1.00 93.31 180 ARG A C 1
ATOM 1394 O O . ARG A 1 180 ? 12.457 -3.448 4.533 1.00 93.31 180 ARG A O 1
ATOM 1401 N N . GLN A 1 181 ? 13.652 -2.687 6.283 1.00 92.06 181 GLN A N 1
ATOM 1402 C CA . GLN A 1 181 ? 12.869 -3.367 7.321 1.00 92.06 181 GLN A CA 1
ATOM 1403 C C . GLN A 1 181 ? 11.397 -2.949 7.281 1.00 92.06 181 GLN A C 1
ATOM 1405 O O . GLN A 1 181 ? 10.512 -3.803 7.312 1.00 92.06 181 GLN A O 1
ATOM 1410 N N . MET A 1 182 ? 11.128 -1.650 7.129 1.00 93.62 182 MET A N 1
ATOM 1411 C CA . MET A 1 182 ? 9.768 -1.137 6.994 1.00 93.62 182 MET A CA 1
ATOM 1412 C C . MET A 1 182 ? 9.069 -1.706 5.755 1.00 93.62 182 MET A C 1
ATOM 1414 O O . MET A 1 182 ? 7.951 -2.199 5.878 1.00 93.62 182 MET A O 1
ATOM 1418 N N . MET A 1 183 ? 9.721 -1.698 4.585 1.00 94.88 183 MET A N 1
ATOM 1419 C CA . MET A 1 183 ? 9.152 -2.243 3.341 1.00 94.88 183 MET A CA 1
ATOM 1420 C C . MET A 1 183 ? 8.842 -3.738 3.452 1.00 94.88 183 MET A C 1
ATOM 1422 O O . MET A 1 183 ? 7.790 -4.187 3.005 1.00 94.88 183 MET A O 1
ATOM 1426 N N . ILE A 1 184 ? 9.725 -4.501 4.094 1.00 92.38 184 ILE A N 1
ATOM 1427 C CA . ILE A 1 184 ? 9.519 -5.929 4.358 1.00 92.38 184 ILE A CA 1
ATOM 1428 C C . ILE A 1 184 ? 8.306 -6.147 5.267 1.00 92.38 184 ILE A C 1
ATOM 1430 O O . ILE A 1 184 ? 7.506 -7.041 5.003 1.00 92.38 184 ILE A O 1
ATOM 1434 N N . ALA A 1 185 ? 8.146 -5.332 6.311 1.00 92.25 185 ALA A N 1
ATOM 1435 C CA . ALA A 1 185 ? 7.035 -5.463 7.246 1.00 92.25 185 ALA A CA 1
ATOM 1436 C C . ALA A 1 185 ? 5.683 -5.105 6.603 1.00 92.25 185 ALA A C 1
ATOM 1438 O O . ALA A 1 185 ? 4.704 -5.827 6.788 1.00 92.25 185 ALA A O 1
ATOM 1439 N N . VAL A 1 186 ? 5.612 -4.010 5.836 1.00 94.56 186 VAL A N 1
ATOM 1440 C CA . VAL A 1 186 ? 4.351 -3.540 5.227 1.00 94.56 186 VAL A CA 1
ATOM 1441 C C . VAL A 1 186 ? 3.937 -4.349 3.995 1.00 94.56 186 VAL A C 1
ATOM 1443 O O . VAL A 1 186 ? 2.745 -4.413 3.699 1.00 94.56 186 VAL A O 1
ATOM 1446 N N . PHE A 1 187 ? 4.876 -5.002 3.302 1.00 94.12 187 PHE A N 1
ATOM 1447 C CA . PHE A 1 187 ? 4.627 -5.848 2.124 1.00 94.12 187 PHE A CA 1
ATOM 1448 C C . PHE A 1 187 ? 4.962 -7.327 2.360 1.00 94.12 187 PHE A C 1
ATOM 1450 O O . PHE A 1 187 ? 5.382 -8.012 1.426 1.00 94.12 187 PHE A O 1
ATOM 1457 N N . ASP A 1 188 ? 4.799 -7.827 3.587 1.00 88.50 188 ASP A N 1
ATOM 1458 C CA . ASP A 1 188 ? 5.108 -9.215 3.945 1.00 88.50 188 ASP A CA 1
ATOM 1459 C C . ASP A 1 188 ? 4.547 -10.197 2.896 1.00 88.50 188 ASP A C 1
ATOM 1461 O O . ASP A 1 188 ? 3.397 -10.096 2.455 1.00 88.50 188 ASP A O 1
ATOM 1465 N N . GLY A 1 189 ? 5.383 -11.151 2.480 1.00 81.31 189 GLY A N 1
ATOM 1466 C CA . GLY A 1 189 ? 5.026 -12.188 1.512 1.00 81.31 189 GLY A CA 1
ATOM 1467 C C . GLY A 1 189 ? 4.092 -13.261 2.076 1.00 81.31 189 GLY A C 1
ATOM 1468 O O . GLY A 1 189 ? 3.613 -14.118 1.327 1.00 81.31 189 GLY A O 1
ATOM 1469 N N . ALA A 1 190 ? 3.833 -13.243 3.385 1.00 84.31 190 ALA A N 1
ATOM 1470 C CA . ALA A 1 190 ? 2.877 -14.110 4.054 1.00 84.31 190 ALA A CA 1
ATOM 1471 C C . ALA A 1 190 ? 1.574 -13.363 4.368 1.00 84.31 190 ALA A C 1
ATOM 1473 O O . ALA A 1 190 ? 1.538 -12.390 5.120 1.00 84.31 190 ALA A O 1
ATOM 1474 N N . ARG A 1 191 ? 0.458 -13.875 3.841 1.00 83.12 191 ARG A N 1
ATOM 1475 C CA . ARG A 1 191 ? -0.864 -13.339 4.167 1.00 83.12 191 ARG A CA 1
ATOM 1476 C C . ARG A 1 191 ? -1.233 -13.673 5.613 1.00 83.12 191 ARG A C 1
ATOM 1478 O O . ARG A 1 191 ? -1.217 -14.842 5.996 1.00 83.12 191 ARG A O 1
ATOM 1485 N N . ARG A 1 192 ? -1.627 -12.661 6.389 1.00 83.88 192 ARG A N 1
ATOM 1486 C CA . ARG A 1 192 ? -2.109 -12.827 7.769 1.00 83.88 192 ARG A CA 1
ATOM 1487 C C . ARG A 1 192 ? -3.577 -13.248 7.797 1.00 83.88 192 ARG A C 1
ATOM 1489 O O . ARG A 1 192 ? -4.380 -12.778 6.991 1.00 83.88 192 ARG A O 1
ATOM 1496 N N . ASP A 1 193 ? -3.920 -14.138 8.724 1.00 83.38 193 ASP A N 1
ATOM 1497 C CA . ASP A 1 193 ? -5.309 -14.535 8.957 1.00 83.38 193 ASP A CA 1
ATOM 1498 C C . ASP A 1 193 ? -6.027 -13.448 9.783 1.00 83.38 193 ASP A C 1
ATOM 1500 O O . ASP A 1 193 ? -5.541 -13.114 10.869 1.00 83.38 193 ASP A O 1
ATOM 1504 N N . PRO A 1 194 ? -7.174 -12.907 9.318 1.00 82.06 194 PRO A N 1
ATOM 1505 C CA . PRO A 1 194 ? -8.015 -12.004 10.104 1.00 82.06 194 PRO A CA 1
ATOM 1506 C C . PRO A 1 194 ? -8.347 -12.493 11.517 1.00 82.06 194 PRO A C 1
ATOM 1508 O O . PRO A 1 194 ? -8.527 -11.671 12.408 1.00 82.06 194 PRO A O 1
ATOM 1511 N N . GLN A 1 195 ? -8.399 -13.806 11.754 1.00 81.31 195 GLN A N 1
ATOM 1512 C CA . GLN A 1 195 ? -8.669 -14.365 13.083 1.00 81.31 195 GLN A CA 1
ATOM 1513 C C . GLN A 1 195 ? -7.549 -14.091 14.099 1.00 81.31 195 GLN A C 1
ATOM 1515 O O . GLN A 1 195 ? -7.798 -14.100 15.303 1.00 81.31 195 GLN A O 1
ATOM 1520 N N . LEU A 1 196 ? -6.325 -13.831 13.628 1.00 83.06 196 LEU A N 1
ATOM 1521 C CA . LEU A 1 196 ? -5.154 -13.572 14.468 1.00 83.06 196 LEU A CA 1
ATOM 1522 C C . LEU A 1 196 ? -4.982 -12.095 14.847 1.00 83.06 196 LEU A C 1
ATOM 1524 O O . LEU A 1 196 ? -3.991 -11.760 15.496 1.00 83.06 196 LEU A O 1
ATOM 1528 N N . SER A 1 197 ? -5.899 -11.213 14.438 1.00 82.25 197 SER A N 1
ATOM 1529 C CA . SER A 1 197 ? -5.901 -9.784 14.785 1.00 82.25 197 SER A CA 1
ATOM 1530 C C . SER A 1 197 ? -5.845 -9.539 16.302 1.00 82.25 197 SER A C 1
ATOM 1532 O O . SER A 1 197 ? -6.012 -10.467 17.092 1.00 82.25 197 SER A O 1
ATOM 1534 N N . ASN A 1 198 ? -5.665 -8.291 16.752 1.00 81.81 198 ASN A N 1
ATOM 1535 C CA . ASN A 1 198 ? -5.694 -7.933 18.185 1.00 81.81 198 ASN A CA 1
ATOM 1536 C C . ASN A 1 198 ? -7.086 -7.702 18.779 1.00 81.81 198 ASN A C 1
ATOM 1538 O O . ASN A 1 198 ? -7.255 -7.839 19.990 1.00 81.81 198 ASN A O 1
ATOM 1542 N N . THR A 1 199 ? -8.083 -7.421 17.942 1.00 77.50 199 THR A N 1
ATOM 1543 C CA . THR A 1 199 ? -9.499 -7.398 18.329 1.00 77.50 199 THR A CA 1
ATOM 1544 C C . THR A 1 199 ? -10.372 -8.029 17.243 1.00 77.50 199 THR A C 1
ATOM 1546 O O . THR A 1 199 ? -9.911 -8.252 16.123 1.00 77.50 199 THR A O 1
ATOM 1549 N N . LYS A 1 200 ? -11.619 -8.390 17.560 1.00 78.31 200 LYS A N 1
ATOM 1550 C CA . LYS A 1 200 ? -12.587 -8.815 16.538 1.00 78.31 200 LYS A CA 1
ATOM 1551 C C . LYS A 1 200 ? -13.045 -7.570 15.785 1.00 78.31 200 LYS A C 1
ATOM 1553 O O . LYS A 1 200 ? -14.028 -6.947 16.166 1.00 78.31 200 LYS A O 1
ATOM 1558 N N . TYR A 1 201 ? -12.290 -7.184 14.760 1.00 76.00 201 TYR A N 1
ATOM 1559 C CA . TYR A 1 201 ? -12.689 -6.071 13.912 1.00 76.00 201 TYR A CA 1
ATOM 1560 C C . TYR A 1 201 ? -13.986 -6.414 13.197 1.00 76.00 201 TYR A C 1
ATOM 1562 O O . TYR A 1 201 ? -14.152 -7.536 12.700 1.00 76.00 201 TYR A O 1
ATOM 1570 N N . ARG A 1 202 ? -14.878 -5.432 13.091 1.00 71.75 202 ARG A N 1
ATOM 1571 C CA . ARG A 1 202 ? -16.040 -5.572 12.225 1.00 71.75 202 ARG A CA 1
ATOM 1572 C C . ARG A 1 202 ? -15.548 -5.702 10.785 1.00 71.75 202 ARG A C 1
ATOM 1574 O O . ARG A 1 202 ? -14.964 -4.778 10.224 1.00 71.75 202 ARG A O 1
ATOM 1581 N N . SER A 1 203 ? -15.754 -6.872 10.188 1.00 60.75 203 SER A N 1
ATOM 1582 C CA . SER A 1 203 ? -15.493 -7.081 8.766 1.00 60.75 203 SER A CA 1
ATOM 1583 C C . SER A 1 203 ? -16.764 -6.748 7.995 1.00 60.75 203 SER A C 1
ATOM 1585 O O . SER A 1 203 ? -17.836 -7.255 8.325 1.00 60.75 203 SER A O 1
ATOM 1587 N N . LEU A 1 204 ? -16.661 -5.879 6.987 1.00 53.97 204 LEU A N 1
ATOM 1588 C CA . LEU A 1 204 ? -17.778 -5.590 6.092 1.00 53.97 204 LEU A CA 1
ATOM 1589 C C . LEU A 1 204 ? -18.221 -6.899 5.422 1.00 53.97 204 LEU A C 1
ATOM 1591 O O . LEU A 1 204 ? -17.443 -7.562 4.734 1.00 53.97 204 LEU A O 1
ATOM 1595 N N . SER A 1 205 ? -19.476 -7.287 5.643 1.00 41.50 205 SER A N 1
ATOM 1596 C CA . SER A 1 205 ? -20.109 -8.423 4.982 1.00 41.50 205 SER A CA 1
ATOM 1597 C C . SER A 1 205 ? -20.280 -8.104 3.494 1.00 41.50 205 SER A C 1
ATOM 1599 O O . SER A 1 205 ? -21.284 -7.524 3.096 1.00 41.50 205 SER A O 1
ATOM 1601 N N . GLY A 1 206 ? -19.275 -8.429 2.672 1.00 47.19 206 GLY A N 1
ATOM 1602 C CA . GLY A 1 206 ? -19.313 -8.075 1.249 1.00 47.19 206 GLY A CA 1
ATOM 1603 C C . GLY A 1 206 ? -18.041 -8.351 0.445 1.00 47.19 206 GLY A C 1
ATOM 1604 O O . GLY A 1 206 ? -17.582 -7.480 -0.276 1.00 47.19 206 GLY A O 1
ATOM 1605 N N . SER A 1 207 ? -17.510 -9.574 0.512 1.00 47.56 207 SER A N 1
ATOM 1606 C CA . SER A 1 207 ? -16.447 -10.113 -0.361 1.00 47.56 207 SER A CA 1
ATOM 1607 C C . SER A 1 207 ? -15.022 -9.532 -0.212 1.00 47.56 207 SER A C 1
ATOM 1609 O O . SER A 1 207 ? -14.800 -8.337 -0.091 1.00 47.56 207 SER A O 1
ATOM 1611 N N . VAL A 1 208 ? -14.045 -10.448 -0.290 1.00 55.38 208 VAL A N 1
ATOM 1612 C CA . VAL A 1 208 ? -12.593 -10.310 -0.049 1.00 55.38 208 VAL A CA 1
ATOM 1613 C C . VAL A 1 208 ? -12.210 -10.265 1.436 1.00 55.38 208 VAL A C 1
ATOM 1615 O O . VAL A 1 208 ? -12.479 -9.311 2.154 1.00 55.38 208 VAL A O 1
ATOM 1618 N N . LYS A 1 209 ? -11.523 -11.323 1.901 1.00 66.56 209 LYS A N 1
ATOM 1619 C CA . LYS A 1 209 ? -10.860 -11.336 3.218 1.00 66.56 209 LYS A CA 1
ATOM 1620 C C . LYS A 1 209 ? -9.981 -10.075 3.324 1.00 66.56 209 LYS A C 1
ATOM 1622 O O . LYS A 1 209 ? -9.104 -9.930 2.464 1.00 66.56 209 LYS A O 1
ATOM 1627 N N . PRO A 1 210 ? -10.189 -9.190 4.314 1.00 76.12 210 PRO A N 1
ATOM 1628 C CA . PRO A 1 210 ? -9.431 -7.949 4.402 1.00 76.12 210 PRO A CA 1
ATOM 1629 C C . PRO A 1 210 ? -7.937 -8.260 4.525 1.00 76.12 210 PRO A C 1
ATOM 1631 O O . PRO A 1 210 ? -7.552 -9.294 5.081 1.00 76.12 210 PRO A O 1
ATOM 1634 N N . LEU A 1 211 ? -7.098 -7.403 3.949 1.00 87.12 211 LEU A N 1
ATOM 1635 C CA . LEU A 1 211 ? -5.660 -7.457 4.189 1.00 87.12 211 LEU A CA 1
ATOM 1636 C C . LEU A 1 211 ? -5.333 -6.706 5.483 1.00 87.12 211 LEU A C 1
ATOM 1638 O O . LEU A 1 211 ? -6.120 -5.875 5.934 1.00 87.12 211 LEU A O 1
ATOM 1642 N N . GLN A 1 212 ? -4.178 -7.011 6.076 1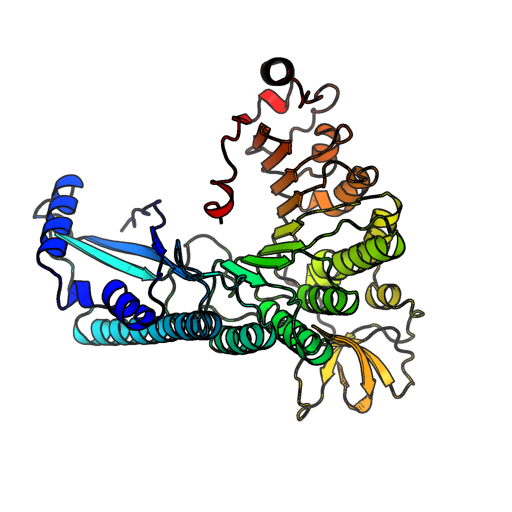.00 90.94 212 GLN A N 1
ATOM 1643 C CA . GLN A 1 212 ? -3.740 -6.380 7.322 1.00 90.94 212 GLN A CA 1
ATOM 1644 C C . GLN A 1 212 ? -3.607 -4.856 7.190 1.00 90.94 212 GLN A C 1
ATOM 1646 O O . GLN A 1 212 ? -3.851 -4.129 8.155 1.00 90.94 212 GLN A O 1
ATOM 1651 N N . LEU A 1 213 ? -3.228 -4.391 5.999 1.00 91.94 213 LEU A N 1
ATOM 1652 C CA . LEU A 1 213 ? -3.079 -2.994 5.646 1.00 91.94 213 LEU A CA 1
ATOM 1653 C C . LEU A 1 213 ? -3.972 -2.666 4.439 1.00 91.94 213 LEU A C 1
ATOM 1655 O O . LEU A 1 213 ? -3.781 -3.174 3.333 1.00 91.94 213 LEU A O 1
ATOM 1659 N N . GLY A 1 214 ? -4.968 -1.807 4.649 1.00 90.69 214 GLY A N 1
ATOM 1660 C CA . GLY A 1 214 ? -5.827 -1.306 3.577 1.00 90.69 214 GLY A CA 1
ATOM 1661 C C . GLY A 1 214 ? -5.038 -0.421 2.614 1.00 90.69 214 GLY A C 1
ATOM 1662 O O . GLY A 1 214 ? -4.827 -0.783 1.461 1.00 90.69 214 GLY A O 1
ATOM 1663 N N . SER A 1 215 ? -4.544 0.716 3.098 1.00 94.62 215 SER A N 1
ATOM 1664 C CA . SER A 1 215 ? -3.767 1.671 2.304 1.00 94.62 215 SER A CA 1
ATOM 1665 C C . SER A 1 215 ? -2.447 2.021 2.979 1.00 94.62 215 SER A C 1
ATOM 1667 O O . SER A 1 215 ? -2.439 2.395 4.146 1.00 94.62 215 SER A O 1
ATOM 1669 N N . LEU A 1 216 ? -1.346 1.959 2.236 1.00 96.44 216 LEU A N 1
ATOM 1670 C CA . LEU A 1 216 ? -0.052 2.516 2.623 1.00 96.44 216 LEU A CA 1
ATOM 1671 C C . LEU A 1 216 ? 0.181 3.815 1.854 1.00 96.44 216 LEU A C 1
ATOM 1673 O O . LEU A 1 216 ? 0.123 3.811 0.626 1.00 96.44 216 LEU A O 1
ATOM 1677 N N . VAL A 1 217 ? 0.481 4.900 2.561 1.00 94.94 217 VAL A N 1
ATOM 1678 C CA . VAL A 1 217 ? 0.859 6.186 1.973 1.00 94.94 217 VAL A CA 1
ATOM 1679 C C . VAL A 1 217 ? 2.300 6.494 2.359 1.00 94.94 217 VAL A C 1
ATOM 1681 O O . VAL A 1 217 ? 2.633 6.607 3.538 1.00 94.94 217 VAL A O 1
ATOM 1684 N N . LEU A 1 218 ? 3.160 6.585 1.350 1.00 93.19 218 LEU A N 1
ATOM 1685 C CA . LEU A 1 218 ? 4.563 6.946 1.490 1.00 93.19 218 LEU A CA 1
ATOM 1686 C C . LEU A 1 218 ? 4.728 8.418 1.123 1.00 93.19 218 LEU A C 1
ATOM 1688 O O . LEU A 1 218 ? 4.583 8.773 -0.044 1.00 93.19 218 LEU A O 1
ATOM 1692 N N . HIS A 1 219 ? 5.043 9.245 2.115 1.00 88.62 219 HIS A N 1
ATOM 1693 C CA . HIS A 1 219 ? 5.309 10.671 1.944 1.00 88.62 219 HIS A CA 1
ATOM 1694 C C . HIS A 1 219 ? 6.805 10.936 1.813 1.00 88.62 219 HIS A C 1
ATOM 1696 O O . HIS A 1 219 ? 7.595 10.493 2.653 1.00 88.62 219 HIS A O 1
ATOM 1702 N N . ASN A 1 220 ? 7.198 11.686 0.791 1.00 82.31 220 ASN A N 1
ATOM 1703 C CA . ASN A 1 220 ? 8.549 12.193 0.644 1.00 82.31 220 ASN A CA 1
ATOM 1704 C C . ASN A 1 220 ? 8.562 13.488 -0.170 1.00 82.31 220 ASN A C 1
ATOM 1706 O O . ASN A 1 220 ? 8.079 13.516 -1.298 1.00 82.31 220 ASN A O 1
ATOM 1710 N N . ASP A 1 221 ? 9.203 14.523 0.364 1.00 71.56 221 ASP A N 1
ATOM 1711 C CA . ASP A 1 221 ? 9.397 15.784 -0.364 1.00 71.56 221 ASP A CA 1
ATOM 1712 C C . ASP A 1 221 ? 10.479 15.662 -1.453 1.00 71.56 221 ASP A C 1
ATOM 1714 O O . ASP A 1 221 ? 10.621 16.539 -2.298 1.00 71.56 221 ASP A O 1
ATOM 1718 N N . LEU A 1 222 ? 11.272 14.584 -1.421 1.00 75.62 222 LEU A N 1
ATOM 1719 C CA . LEU A 1 222 ? 12.374 14.318 -2.345 1.00 75.62 222 LEU A CA 1
ATOM 1720 C C . LEU A 1 222 ? 12.146 13.020 -3.121 1.00 75.62 222 LEU A C 1
ATOM 1722 O O . LEU A 1 222 ? 11.369 12.161 -2.708 1.00 75.62 222 LEU A O 1
ATOM 1726 N N . ALA A 1 223 ? 12.893 12.833 -4.207 1.00 79.31 223 ALA A N 1
ATOM 1727 C CA . ALA A 1 223 ? 12.971 11.549 -4.891 1.00 79.31 223 ALA A CA 1
ATOM 1728 C C . ALA A 1 223 ? 13.549 10.453 -3.970 1.00 79.31 223 ALA A C 1
ATOM 1730 O O . ALA A 1 223 ? 14.392 10.712 -3.101 1.00 79.31 223 ALA A O 1
ATOM 1731 N N . LEU A 1 224 ? 13.109 9.209 -4.177 1.00 85.44 224 LEU A N 1
ATOM 1732 C CA . LEU A 1 224 ? 13.758 8.039 -3.583 1.00 85.44 224 LEU A CA 1
ATOM 1733 C C . LEU A 1 224 ? 15.086 7.771 -4.296 1.00 85.44 224 LEU A C 1
ATOM 1735 O O . LEU A 1 224 ? 15.162 7.794 -5.526 1.00 85.44 224 LEU A O 1
ATOM 1739 N N . ASP A 1 225 ? 16.124 7.451 -3.530 1.00 86.31 225 ASP A N 1
ATOM 1740 C CA . ASP A 1 225 ? 17.402 7.022 -4.088 1.00 86.31 225 ASP A CA 1
ATOM 1741 C C . ASP A 1 225 ? 17.246 5.654 -4.779 1.00 86.31 225 ASP A C 1
ATOM 1743 O O . ASP A 1 225 ? 16.317 4.891 -4.473 1.00 86.31 225 ASP A O 1
ATOM 1747 N N . PRO A 1 226 ? 18.171 5.266 -5.679 1.00 90.00 226 PRO A N 1
ATOM 1748 C CA . PRO A 1 226 ? 18.077 3.990 -6.385 1.00 90.00 226 PRO A CA 1
ATOM 1749 C C . PRO A 1 226 ? 17.931 2.774 -5.458 1.00 90.00 226 PRO A C 1
ATOM 1751 O O . PRO A 1 226 ? 17.148 1.871 -5.739 1.00 90.00 226 PRO A O 1
ATOM 1754 N N . LEU A 1 227 ? 18.633 2.757 -4.319 1.00 91.94 227 LEU A N 1
ATOM 1755 C CA . LEU A 1 227 ? 18.559 1.655 -3.351 1.00 91.94 227 LEU A CA 1
ATOM 1756 C C . LEU A 1 227 ? 17.225 1.607 -2.591 1.00 91.94 227 LEU A C 1
ATOM 1758 O O . LEU A 1 227 ? 16.769 0.518 -2.240 1.00 91.94 227 LEU A O 1
ATOM 1762 N N . GLU A 1 228 ? 16.599 2.759 -2.350 1.00 91.75 228 GLU A N 1
ATOM 1763 C CA . GLU A 1 228 ? 15.279 2.868 -1.717 1.00 91.75 228 GLU A CA 1
ATOM 1764 C C . GLU A 1 228 ? 14.190 2.418 -2.702 1.00 91.75 228 GLU A C 1
ATOM 1766 O O . GLU A 1 228 ? 13.327 1.611 -2.363 1.00 91.75 228 GLU A O 1
ATOM 1771 N N . THR A 1 229 ? 14.300 2.836 -3.965 1.00 92.75 229 THR A N 1
ATOM 1772 C CA . THR A 1 229 ? 13.439 2.376 -5.068 1.00 92.75 229 THR A CA 1
ATOM 1773 C C . THR A 1 229 ? 13.489 0.852 -5.216 1.00 92.75 229 THR A C 1
ATOM 1775 O O . THR A 1 229 ? 12.452 0.186 -5.261 1.00 92.75 229 THR A O 1
ATOM 1778 N N . VAL A 1 230 ? 14.697 0.277 -5.218 1.00 95.19 230 VAL A N 1
ATOM 1779 C CA . VAL A 1 230 ? 14.906 -1.178 -5.248 1.00 95.19 230 VAL A CA 1
ATOM 1780 C C . VAL A 1 230 ? 14.246 -1.846 -4.042 1.00 95.19 230 VAL A C 1
ATOM 1782 O O . VAL A 1 230 ? 13.561 -2.858 -4.197 1.00 95.19 230 VAL A O 1
ATOM 1785 N N . ALA A 1 231 ? 14.427 -1.298 -2.839 1.00 94.75 231 ALA A N 1
ATOM 1786 C CA . ALA A 1 231 ? 13.860 -1.856 -1.616 1.00 94.75 231 ALA A CA 1
ATOM 1787 C C . ALA A 1 231 ? 12.324 -1.876 -1.646 1.00 94.75 231 ALA A C 1
ATOM 1789 O O . ALA A 1 231 ? 11.721 -2.913 -1.367 1.00 94.75 231 ALA A O 1
ATOM 1790 N N . LEU A 1 232 ? 11.701 -0.772 -2.063 1.00 95.56 232 LEU A N 1
ATOM 1791 C CA . LEU A 1 232 ? 10.252 -0.648 -2.207 1.00 95.56 232 LEU A CA 1
ATOM 1792 C C . LEU A 1 232 ? 9.693 -1.703 -3.170 1.00 95.56 232 LEU A C 1
ATOM 1794 O O . LEU A 1 232 ? 8.853 -2.520 -2.791 1.00 95.56 232 LEU A O 1
ATOM 1798 N N . PHE A 1 233 ? 10.176 -1.724 -4.412 1.00 96.25 233 PHE A N 1
ATOM 1799 C CA . PHE A 1 233 ? 9.555 -2.547 -5.450 1.00 96.25 233 PHE A CA 1
ATOM 1800 C C . PHE A 1 233 ? 9.950 -4.025 -5.393 1.00 96.25 233 PHE A C 1
ATOM 1802 O O . PHE A 1 233 ? 9.148 -4.883 -5.768 1.00 96.25 233 PHE A O 1
ATOM 1809 N N . SER A 1 234 ? 11.132 -4.356 -4.858 1.00 96.06 234 SER A N 1
ATOM 1810 C CA . SER A 1 234 ? 11.489 -5.753 -4.573 1.00 96.06 234 SER A CA 1
ATOM 1811 C C . SER A 1 234 ? 10.645 -6.362 -3.452 1.00 96.06 234 SER A C 1
ATOM 1813 O O . SER A 1 234 ? 10.439 -7.573 -3.456 1.00 96.06 234 SER A O 1
ATOM 1815 N N . ALA A 1 235 ? 10.135 -5.554 -2.517 1.00 95.44 235 ALA A N 1
ATOM 1816 C CA . ALA A 1 235 ? 9.169 -6.002 -1.516 1.00 95.44 235 ALA A CA 1
ATOM 1817 C C . ALA A 1 235 ? 7.740 -6.056 -2.089 1.00 95.44 235 ALA A C 1
ATOM 1819 O O . ALA A 1 235 ? 7.058 -7.075 -1.967 1.00 95.44 235 ALA A O 1
ATOM 1820 N N . ALA A 1 236 ? 7.313 -5.003 -2.796 1.00 95.81 236 ALA A N 1
ATOM 1821 C CA . ALA A 1 236 ? 5.957 -4.881 -3.339 1.00 95.81 236 ALA A CA 1
ATOM 1822 C C . ALA A 1 236 ? 5.557 -6.020 -4.301 1.00 95.81 236 ALA A C 1
ATOM 1824 O O . ALA A 1 236 ? 4.386 -6.409 -4.342 1.00 95.81 236 ALA A O 1
ATOM 1825 N N . VAL A 1 237 ? 6.523 -6.607 -5.021 1.00 94.44 237 VAL A N 1
ATOM 1826 C CA . VAL A 1 237 ? 6.283 -7.726 -5.952 1.00 94.44 237 VAL A CA 1
ATOM 1827 C C . VAL A 1 237 ? 5.702 -8.973 -5.264 1.00 94.44 237 VAL A C 1
ATOM 1829 O O . VAL A 1 237 ? 4.981 -9.747 -5.894 1.00 94.44 237 VAL A O 1
ATOM 1832 N N . LEU A 1 238 ? 5.990 -9.168 -3.970 1.00 92.12 238 LEU A N 1
ATOM 1833 C CA . LEU A 1 238 ? 5.506 -10.294 -3.161 1.00 92.12 238 LEU A CA 1
ATOM 1834 C C . LEU A 1 238 ? 4.436 -9.905 -2.138 1.00 92.12 238 LEU A C 1
ATOM 1836 O O . LEU A 1 238 ? 3.990 -10.768 -1.389 1.00 92.12 238 LEU A O 1
ATOM 1840 N N . ASN A 1 239 ? 4.007 -8.647 -2.121 1.00 93.25 239 ASN A N 1
ATOM 1841 C CA . ASN A 1 239 ? 3.073 -8.103 -1.144 1.00 93.25 239 ASN A CA 1
ATOM 1842 C C . ASN A 1 239 ? 1.839 -8.997 -0.910 1.00 93.25 239 ASN A C 1
ATOM 1844 O O . ASN A 1 239 ? 1.086 -9.277 -1.841 1.00 93.25 239 ASN A O 1
ATOM 1848 N N . GLN A 1 240 ? 1.581 -9.393 0.337 1.00 91.62 240 GLN A N 1
ATOM 1849 C CA . GLN A 1 240 ? 0.358 -10.099 0.746 1.00 91.62 240 GLN A CA 1
ATOM 1850 C C . GLN A 1 240 ? -0.429 -9.381 1.851 1.00 91.62 240 GLN A C 1
ATOM 1852 O O . GLN A 1 240 ? -1.415 -9.924 2.360 1.00 91.62 240 GLN A O 1
ATOM 1857 N N . THR A 1 241 ? -0.028 -8.166 2.210 1.00 91.94 241 THR A N 1
ATOM 1858 C CA . THR A 1 241 ? -0.535 -7.433 3.378 1.00 91.94 241 THR A CA 1
ATOM 1859 C C . THR A 1 241 ? -1.154 -6.086 3.041 1.00 91.94 241 THR A C 1
ATOM 1861 O O . THR A 1 241 ? -2.015 -5.654 3.796 1.00 91.94 241 THR A O 1
ATOM 1864 N N . THR A 1 242 ? -0.779 -5.456 1.926 1.00 94.38 242 THR A N 1
ATOM 1865 C CA . THR A 1 242 ? -1.216 -4.110 1.522 1.00 94.38 242 THR A CA 1
ATOM 1866 C C . THR A 1 242 ? -2.152 -4.153 0.314 1.00 94.38 242 THR A C 1
ATOM 1868 O O . THR A 1 242 ? -1.820 -4.769 -0.697 1.00 94.38 242 THR A O 1
ATOM 1871 N N . GLN A 1 243 ? -3.308 -3.486 0.367 1.00 93.56 243 GLN A N 1
ATOM 1872 C CA . GLN A 1 243 ? -4.254 -3.457 -0.763 1.00 93.56 243 GLN A CA 1
ATOM 1873 C C . GLN A 1 243 ? -4.027 -2.265 -1.704 1.00 93.56 243 GLN A C 1
ATOM 1875 O O . GLN A 1 243 ? -4.111 -2.420 -2.926 1.00 93.56 243 GLN A O 1
ATOM 1880 N N . LYS A 1 244 ? -3.730 -1.088 -1.147 1.00 95.44 244 LYS A N 1
ATOM 1881 C CA . LYS A 1 244 ? -3.467 0.156 -1.874 1.00 95.44 244 LYS A CA 1
ATOM 1882 C C . LYS A 1 244 ? -2.102 0.723 -1.499 1.00 95.44 244 LYS A C 1
ATOM 1884 O O . LYS A 1 244 ? -1.773 0.804 -0.320 1.00 95.44 244 LYS A O 1
ATOM 1889 N N . LEU A 1 245 ? -1.341 1.149 -2.501 1.00 96.69 245 LEU A N 1
ATOM 1890 C CA . LEU A 1 245 ? -0.090 1.880 -2.332 1.00 96.69 245 LEU A CA 1
ATOM 1891 C C . LEU A 1 245 ? -0.242 3.277 -2.935 1.00 96.69 245 LEU A C 1
ATOM 1893 O O . LEU A 1 245 ? -0.549 3.402 -4.117 1.00 96.69 245 LEU A O 1
ATOM 1897 N N . SER A 1 246 ? 0.009 4.306 -2.135 1.00 95.44 246 SER A N 1
ATOM 1898 C CA . SER A 1 246 ? 0.140 5.690 -2.580 1.00 95.44 246 SER A CA 1
ATOM 1899 C C . SER A 1 246 ? 1.578 6.151 -2.377 1.00 95.44 246 SER A C 1
ATOM 1901 O O . SER A 1 246 ? 2.080 6.138 -1.254 1.00 95.44 246 SER A O 1
ATOM 1903 N N . VAL A 1 247 ? 2.242 6.559 -3.453 1.00 92.25 247 VAL A N 1
ATOM 1904 C CA . VAL A 1 247 ? 3.625 7.041 -3.433 1.00 92.25 247 VAL A CA 1
ATOM 1905 C C . VAL A 1 247 ? 3.617 8.532 -3.749 1.00 92.25 247 VAL A C 1
ATOM 1907 O O . VAL A 1 247 ? 3.494 8.925 -4.905 1.00 92.25 247 VAL A O 1
ATOM 1910 N N . TRP A 1 248 ? 3.736 9.354 -2.710 1.00 85.44 248 TRP A N 1
ATOM 1911 C CA . TRP A 1 248 ? 3.860 10.809 -2.797 1.00 85.44 248 TRP A CA 1
ATOM 1912 C C . TRP A 1 248 ? 5.336 11.159 -2.698 1.00 85.44 248 TRP A C 1
ATOM 1914 O O . TRP A 1 248 ? 5.822 11.568 -1.650 1.00 85.44 248 TRP A O 1
ATOM 1924 N N . VAL A 1 249 ? 6.059 10.873 -3.773 1.00 75.81 249 VAL A N 1
ATOM 1925 C CA . VAL A 1 249 ? 7.500 11.090 -3.902 1.00 75.81 249 VAL A CA 1
ATOM 1926 C C . VAL A 1 249 ? 7.690 12.021 -5.082 1.00 75.81 249 VAL A C 1
ATOM 1928 O O . VAL A 1 249 ? 6.980 11.878 -6.076 1.00 75.81 249 VAL A O 1
ATOM 1931 N N . ASP A 1 250 ? 8.644 12.941 -4.995 1.00 73.00 250 ASP A N 1
ATOM 1932 C CA . ASP A 1 250 ? 8.993 13.758 -6.149 1.00 73.00 250 ASP A CA 1
ATOM 1933 C C . ASP A 1 250 ? 9.579 12.878 -7.269 1.00 73.00 250 ASP A C 1
ATOM 1935 O O . ASP A 1 250 ? 10.697 12.366 -7.167 1.00 73.00 250 ASP A O 1
ATOM 1939 N N . LEU A 1 251 ? 8.800 12.666 -8.332 1.00 67.31 251 LEU A N 1
ATOM 1940 C CA . LEU A 1 251 ? 9.224 11.969 -9.547 1.00 67.31 251 LEU A CA 1
ATOM 1941 C C . LEU A 1 251 ? 9.585 12.970 -10.659 1.00 67.31 251 LEU A C 1
ATOM 1943 O O . LEU A 1 251 ? 9.648 12.598 -11.836 1.00 67.31 251 LEU A O 1
ATOM 1947 N N . MET A 1 252 ? 9.838 14.235 -10.304 1.00 60.00 252 MET A N 1
ATOM 1948 C CA . MET A 1 252 ? 10.365 15.268 -11.193 1.00 60.00 252 MET A CA 1
ATOM 1949 C C . MET A 1 252 ? 11.850 15.040 -11.450 1.00 60.00 252 MET A C 1
ATOM 1951 O O . MET A 1 252 ? 12.733 15.710 -10.917 1.00 60.00 252 MET A O 1
ATOM 1955 N N . SER A 1 253 ? 12.149 14.084 -12.321 1.00 63.50 253 SER A N 1
ATOM 1956 C CA . SER A 1 253 ? 13.466 14.000 -12.930 1.00 63.50 253 SER A CA 1
ATOM 1957 C C . SER A 1 253 ? 13.338 14.194 -14.431 1.00 63.50 253 SER A C 1
ATOM 1959 O O . SER A 1 253 ? 12.642 13.441 -15.098 1.00 63.50 253 SER A O 1
ATOM 1961 N N . HIS A 1 254 ? 14.021 15.200 -14.975 1.00 64.06 254 HIS A N 1
ATOM 1962 C CA . HIS A 1 254 ? 14.273 15.286 -16.420 1.00 64.06 254 HIS A CA 1
ATOM 1963 C C . HIS A 1 254 ? 15.496 14.444 -16.832 1.00 64.06 254 HIS A C 1
ATOM 1965 O O . HIS A 1 254 ? 15.885 14.425 -17.997 1.00 64.06 254 HIS A O 1
ATOM 1971 N N . ASP A 1 255 ? 16.119 13.756 -15.871 1.00 78.12 255 ASP A N 1
ATOM 1972 C CA . ASP A 1 255 ? 17.249 12.857 -16.076 1.00 78.12 255 ASP A CA 1
ATOM 1973 C C . ASP A 1 255 ? 16.727 11.481 -16.515 1.00 78.12 255 ASP A C 1
ATOM 1975 O O . ASP A 1 255 ? 16.299 10.664 -15.694 1.00 78.12 255 ASP A O 1
ATOM 1979 N N . GLN A 1 256 ? 16.734 11.243 -17.829 1.00 80.12 256 GLN A N 1
ATOM 1980 C CA . GLN A 1 256 ? 16.167 10.043 -18.454 1.00 80.12 256 GLN A CA 1
ATOM 1981 C C . GLN A 1 256 ? 16.674 8.717 -17.840 1.00 80.12 256 GLN A C 1
ATOM 1983 O O . GLN A 1 256 ? 15.866 7.820 -17.612 1.00 80.12 256 GLN A O 1
ATOM 1988 N N . PRO A 1 257 ? 17.973 8.542 -17.519 1.00 85.56 257 PRO A N 1
ATOM 1989 C CA . PRO A 1 257 ? 18.441 7.388 -16.751 1.00 85.56 257 PRO A CA 1
ATOM 1990 C C 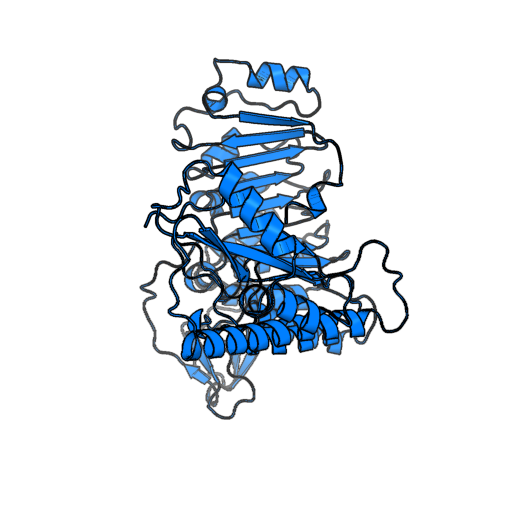. PRO A 1 257 ? 17.693 7.144 -15.433 1.00 85.56 257 PRO A C 1
ATOM 1992 O O . PRO A 1 257 ? 17.377 5.996 -15.114 1.00 85.56 257 PRO A O 1
ATOM 1995 N N . LYS A 1 258 ? 17.390 8.199 -14.665 1.00 84.88 258 LYS A N 1
ATOM 1996 C CA . LYS A 1 258 ? 16.690 8.079 -13.376 1.00 84.88 258 LYS A CA 1
ATOM 1997 C C . LYS A 1 258 ? 15.218 7.746 -13.565 1.00 84.88 258 LYS A C 1
ATOM 1999 O O . LYS A 1 258 ? 14.710 6.878 -12.854 1.00 84.88 258 LYS A O 1
ATOM 2004 N N . THR A 1 259 ? 14.549 8.380 -14.529 1.00 86.56 259 THR A N 1
ATOM 2005 C CA . THR A 1 259 ? 13.147 8.060 -14.833 1.00 86.56 259 THR A CA 1
ATOM 2006 C C . THR A 1 259 ? 13.021 6.634 -15.354 1.00 86.56 259 THR A C 1
ATOM 2008 O O . THR A 1 259 ? 12.213 5.873 -14.827 1.00 86.56 259 THR A O 1
ATOM 2011 N N . ASN A 1 260 ? 13.888 6.216 -16.283 1.00 89.94 260 ASN A N 1
ATOM 2012 C CA . ASN A 1 260 ? 13.924 4.844 -16.789 1.00 89.94 260 ASN A CA 1
ATOM 2013 C C . ASN A 1 260 ? 14.135 3.841 -15.654 1.00 89.94 260 ASN A C 1
ATOM 2015 O O . ASN A 1 260 ? 13.426 2.840 -15.582 1.00 89.94 260 ASN A O 1
ATOM 2019 N N . PHE A 1 261 ? 15.076 4.108 -14.743 1.00 91.50 261 PHE A N 1
ATOM 2020 C CA . PHE A 1 261 ? 15.316 3.247 -13.586 1.00 91.50 261 PHE A CA 1
ATOM 2021 C C . PHE A 1 261 ? 14.064 3.103 -12.711 1.00 91.50 261 PHE A C 1
ATOM 2023 O O . PHE A 1 261 ? 13.691 1.984 -12.351 1.00 91.50 261 PHE A O 1
ATOM 2030 N N . TRP A 1 262 ? 13.388 4.214 -12.409 1.00 91.19 262 TRP A N 1
ATOM 2031 C CA . TRP A 1 262 ? 12.139 4.207 -11.651 1.00 91.19 262 TRP A CA 1
ATOM 2032 C C . TRP A 1 262 ? 11.041 3.404 -12.361 1.00 91.19 262 TRP A C 1
ATOM 2034 O O . TRP A 1 262 ? 10.468 2.494 -11.763 1.00 91.19 262 TRP A O 1
ATOM 2044 N N . TRP A 1 263 ? 10.795 3.673 -13.647 1.00 93.19 263 TRP A N 1
ATOM 2045 C CA . TRP A 1 263 ? 9.788 2.969 -14.448 1.00 93.19 263 TRP A CA 1
ATOM 2046 C C . TRP A 1 263 ? 10.075 1.469 -14.572 1.00 93.19 263 TRP A C 1
ATOM 2048 O O . TRP A 1 263 ? 9.145 0.666 -14.479 1.00 93.19 263 TRP A O 1
ATOM 2058 N N . LYS A 1 264 ? 11.351 1.073 -14.688 1.00 95.00 264 LYS A N 1
ATOM 2059 C CA . LYS A 1 264 ? 11.796 -0.332 -14.698 1.00 95.00 264 LYS A CA 1
ATOM 2060 C C . LYS A 1 264 ? 11.401 -1.050 -13.402 1.00 95.00 264 LYS A C 1
ATOM 2062 O O . LYS A 1 264 ? 10.844 -2.148 -13.433 1.00 95.00 264 LYS A O 1
ATOM 2067 N N . TRP A 1 265 ? 11.654 -0.426 -12.252 1.00 96.25 265 TRP A N 1
ATOM 2068 C CA . TRP A 1 265 ? 11.340 -1.010 -10.946 1.00 96.25 265 TRP A CA 1
ATOM 2069 C C . TRP A 1 265 ? 9.851 -0.966 -10.605 1.00 96.25 265 TRP A C 1
ATOM 2071 O O . TRP A 1 265 ? 9.329 -1.944 -10.068 1.00 96.25 265 TRP A O 1
ATOM 2081 N N . LEU A 1 266 ? 9.149 0.103 -10.980 1.00 95.44 266 LEU A N 1
ATOM 2082 C CA . LEU A 1 266 ? 7.696 0.197 -10.869 1.00 95.44 266 LEU A CA 1
ATOM 2083 C C . LEU A 1 266 ? 7.006 -0.911 -11.679 1.00 95.44 266 LEU A C 1
ATOM 2085 O O . LEU A 1 266 ? 6.123 -1.601 -11.163 1.00 95.44 266 LEU A O 1
ATOM 2089 N N . ALA A 1 267 ? 7.446 -1.123 -12.926 1.00 96.62 267 ALA A N 1
ATOM 2090 C CA . ALA A 1 267 ? 6.979 -2.221 -13.767 1.00 96.62 267 ALA A CA 1
ATOM 2091 C C . ALA A 1 267 ? 7.171 -3.565 -13.063 1.00 96.62 267 ALA A C 1
ATOM 2093 O O . ALA A 1 267 ? 6.232 -4.354 -12.957 1.00 96.62 267 ALA A O 1
ATOM 2094 N N . TYR A 1 268 ? 8.366 -3.807 -12.520 1.00 97.38 268 TYR A N 1
ATOM 2095 C CA . TYR A 1 268 ? 8.664 -5.049 -11.820 1.00 97.38 268 TYR A CA 1
ATOM 2096 C C . TYR A 1 268 ? 7.773 -5.263 -10.592 1.00 97.38 268 TYR A C 1
ATOM 2098 O O . TYR A 1 268 ? 7.135 -6.312 -10.478 1.00 97.38 268 TYR A O 1
ATOM 2106 N N . GLY A 1 269 ? 7.707 -4.278 -9.694 1.00 95.81 269 GLY A N 1
ATOM 2107 C CA . GLY A 1 269 ? 7.041 -4.403 -8.399 1.00 95.81 269 GLY A CA 1
ATOM 2108 C C . GLY A 1 269 ? 5.518 -4.462 -8.475 1.00 95.81 269 GLY A C 1
ATOM 2109 O O . GLY A 1 269 ? 4.896 -5.127 -7.647 1.00 95.81 269 GLY A O 1
ATOM 2110 N N . CYS A 1 270 ? 4.914 -3.800 -9.465 1.00 95.50 270 CYS A N 1
ATOM 2111 C CA . CYS A 1 270 ? 3.460 -3.636 -9.532 1.00 95.50 270 CYS A CA 1
ATOM 2112 C C . CYS A 1 270 ? 2.806 -4.322 -10.739 1.00 95.50 270 CYS A C 1
ATOM 2114 O O . CYS A 1 270 ? 1.638 -4.693 -10.649 1.00 95.50 270 CYS A O 1
ATOM 2116 N N . PHE A 1 271 ? 3.528 -4.514 -11.849 1.00 94.88 271 PHE A N 1
ATOM 2117 C CA . PHE A 1 271 ? 2.915 -4.906 -13.124 1.00 94.88 271 PHE A CA 1
ATOM 2118 C C . PHE A 1 271 ? 3.494 -6.167 -13.764 1.00 94.88 271 PHE A C 1
ATOM 2120 O O . PHE A 1 271 ? 2.819 -6.740 -14.612 1.00 94.88 271 PHE A O 1
ATOM 2127 N N . SER A 1 272 ? 4.680 -6.640 -13.377 1.00 94.44 272 SER A N 1
ATOM 2128 C CA . SER A 1 272 ? 5.298 -7.846 -13.947 1.00 94.44 272 SER A CA 1
ATOM 2129 C C . SER A 1 272 ? 4.428 -9.098 -13.782 1.00 94.44 272 SER A C 1
ATOM 2131 O O . SER A 1 272 ? 3.565 -9.171 -12.903 1.00 94.44 272 SER A O 1
ATOM 2133 N N . LYS A 1 273 ? 4.694 -10.146 -14.575 1.00 90.38 273 LYS A N 1
ATOM 2134 C CA . LYS A 1 273 ? 4.064 -11.472 -14.389 1.00 90.38 273 LYS A CA 1
ATOM 2135 C C . LYS A 1 273 ? 4.178 -11.959 -12.949 1.00 90.38 273 LYS A C 1
ATOM 2137 O O . LYS A 1 273 ? 3.215 -12.497 -12.396 1.00 90.38 273 LYS A O 1
ATOM 2142 N N . ARG A 1 274 ? 5.327 -11.705 -12.318 1.00 89.44 274 ARG A N 1
ATOM 2143 C CA . ARG A 1 274 ? 5.566 -12.030 -10.917 1.00 89.44 274 ARG A CA 1
ATOM 2144 C C . ARG A 1 274 ? 4.641 -11.250 -9.989 1.00 89.44 274 ARG A C 1
ATOM 2146 O O . ARG A 1 274 ? 3.965 -11.896 -9.192 1.00 89.44 274 ARG A O 1
ATOM 2153 N N . ALA A 1 275 ? 4.559 -9.925 -10.126 1.00 92.31 275 ALA A N 1
ATOM 2154 C CA . ALA A 1 275 ? 3.662 -9.084 -9.330 1.00 92.31 275 ALA A CA 1
ATOM 2155 C C . ALA A 1 275 ? 2.197 -9.507 -9.497 1.00 92.31 275 ALA A C 1
ATOM 2157 O O . ALA A 1 275 ? 1.508 -9.728 -8.508 1.00 92.31 275 ALA A O 1
ATOM 2158 N N . ARG A 1 276 ? 1.731 -9.740 -10.730 1.00 89.94 276 ARG A N 1
ATOM 2159 C CA . ARG A 1 276 ? 0.354 -10.204 -10.998 1.00 89.94 276 ARG A CA 1
ATOM 2160 C C . ARG A 1 276 ? 0.054 -11.576 -10.386 1.00 89.94 276 ARG A C 1
ATOM 2162 O O . ARG A 1 276 ? -1.086 -11.873 -10.041 1.00 89.94 276 ARG A O 1
ATOM 2169 N N . THR A 1 277 ? 1.077 -12.417 -10.247 1.00 87.19 277 THR A N 1
ATOM 2170 C CA . THR A 1 277 ? 0.950 -13.758 -9.661 1.00 87.19 277 THR A CA 1
ATOM 2171 C C . THR A 1 277 ? 1.072 -13.746 -8.142 1.00 87.19 277 THR A C 1
ATOM 2173 O O . THR A 1 277 ? 0.494 -14.614 -7.490 1.00 87.19 277 THR A O 1
ATOM 2176 N N . HIS A 1 278 ? 1.830 -12.806 -7.567 1.00 87.94 278 HIS A N 1
ATOM 2177 C CA . HIS A 1 278 ? 2.249 -12.859 -6.167 1.00 87.94 278 HIS A CA 1
ATOM 2178 C C . HIS A 1 278 ? 1.824 -11.680 -5.304 1.00 87.94 278 HIS A C 1
ATOM 2180 O O . HIS A 1 278 ? 1.786 -11.852 -4.093 1.00 87.94 278 HIS A O 1
ATOM 2186 N N . SER A 1 279 ? 1.490 -10.529 -5.870 1.00 92.12 279 SER A N 1
ATOM 2187 C CA . SER A 1 279 ? 1.075 -9.348 -5.121 1.00 92.12 279 SER A CA 1
ATOM 2188 C C . SER A 1 279 ? -0.435 -9.367 -4.868 1.00 92.12 279 SER A C 1
ATOM 2190 O O . SER A 1 279 ? -1.214 -9.895 -5.661 1.00 92.12 279 SER A O 1
ATOM 2192 N N . ALA A 1 280 ? -0.859 -8.819 -3.734 1.00 92.38 280 ALA A N 1
ATOM 2193 C CA . ALA A 1 280 ? -2.258 -8.574 -3.390 1.00 92.38 280 ALA A CA 1
ATOM 2194 C C . ALA A 1 280 ? -2.684 -7.120 -3.671 1.00 92.38 280 ALA A C 1
ATOM 2196 O O . ALA A 1 280 ? -3.802 -6.733 -3.325 1.00 92.38 280 ALA A O 1
ATOM 2197 N N . LEU A 1 281 ? -1.793 -6.327 -4.278 1.00 94.00 281 LEU A N 1
ATOM 2198 C CA . LEU A 1 281 ? -2.014 -4.923 -4.595 1.00 94.00 281 LEU A CA 1
ATOM 2199 C C . LEU A 1 281 ? -3.130 -4.770 -5.639 1.00 94.00 281 LEU A C 1
ATOM 2201 O O . LEU A 1 281 ? -3.088 -5.381 -6.703 1.00 94.00 281 LEU A O 1
ATOM 2205 N N . GLN A 1 282 ? -4.113 -3.927 -5.338 1.00 94.19 282 GLN A N 1
ATOM 2206 C CA . GLN A 1 282 ? -5.267 -3.654 -6.203 1.00 94.19 282 GLN A CA 1
ATOM 2207 C C . GLN A 1 282 ? -5.320 -2.203 -6.673 1.00 94.19 282 GLN A C 1
ATOM 2209 O O . GLN A 1 282 ? -5.899 -1.918 -7.721 1.00 94.19 282 GLN A O 1
ATOM 2214 N N . SER A 1 283 ? -4.733 -1.289 -5.900 1.00 95.75 283 SER A N 1
ATOM 2215 C CA . SER A 1 283 ? -4.752 0.138 -6.191 1.00 95.75 283 SER A CA 1
ATOM 2216 C C . SER A 1 283 ? -3.362 0.738 -6.073 1.00 95.75 283 SER A C 1
ATOM 2218 O O . SER A 1 283 ? -2.651 0.487 -5.100 1.00 95.75 283 SER A O 1
ATOM 2220 N N . LEU A 1 284 ? -3.025 1.592 -7.032 1.00 96.62 284 LEU A N 1
ATOM 2221 C CA . LEU A 1 284 ? -1.791 2.364 -7.045 1.00 96.62 284 LEU A CA 1
ATOM 2222 C C . LEU A 1 284 ? -2.110 3.845 -7.264 1.00 96.62 284 LEU A C 1
ATOM 2224 O O . LEU A 1 284 ? -2.887 4.181 -8.150 1.00 96.62 284 LEU A O 1
ATOM 2228 N N . ASP A 1 285 ? -1.520 4.716 -6.458 1.00 95.06 285 ASP A N 1
ATOM 2229 C CA . ASP A 1 285 ? -1.590 6.171 -6.601 1.00 95.06 285 ASP A CA 1
ATOM 2230 C C . ASP A 1 285 ? -0.163 6.712 -6.685 1.00 95.06 285 ASP A C 1
ATOM 2232 O O . ASP A 1 285 ? 0.650 6.478 -5.787 1.00 95.06 285 ASP A O 1
ATOM 2236 N N . LEU A 1 286 ? 0.157 7.365 -7.797 1.00 92.31 286 LEU A N 1
ATOM 2237 C CA . LEU A 1 286 ? 1.466 7.944 -8.063 1.00 92.31 286 LEU A CA 1
ATOM 2238 C C . LEU A 1 286 ? 1.344 9.465 -8.048 1.00 92.31 286 LEU A C 1
ATOM 2240 O O . LEU A 1 286 ? 0.743 10.062 -8.945 1.00 92.31 286 LEU A O 1
ATOM 2244 N N . GLY A 1 287 ? 1.930 10.074 -7.020 1.00 87.50 287 GLY A N 1
ATOM 2245 C CA . GLY A 1 287 ? 2.057 11.516 -6.875 1.00 87.50 287 GLY A CA 1
ATOM 2246 C C . GLY A 1 287 ? 3.222 12.081 -7.689 1.00 87.50 287 GLY A C 1
ATOM 2247 O O . GLY A 1 287 ? 4.206 11.386 -7.930 1.00 87.50 287 GLY A O 1
ATOM 2248 N N . HIS A 1 288 ? 3.112 13.356 -8.072 1.00 82.44 288 HIS A N 1
ATOM 2249 C CA . HIS A 1 288 ? 4.207 14.171 -8.621 1.00 82.44 288 HIS A CA 1
ATOM 2250 C C . HIS A 1 288 ? 4.961 13.546 -9.811 1.00 82.44 288 HIS A C 1
ATOM 2252 O O . HIS A 1 288 ? 6.182 13.653 -9.913 1.00 82.44 288 HIS A O 1
ATOM 2258 N N . VAL A 1 289 ? 4.246 12.899 -10.736 1.00 87.44 289 VAL A N 1
ATOM 2259 C CA . VAL A 1 289 ? 4.843 12.258 -11.917 1.00 87.44 289 VAL A CA 1
ATOM 2260 C C . VAL A 1 289 ? 5.342 13.321 -12.902 1.00 87.44 289 VAL A C 1
ATOM 2262 O O . VAL A 1 289 ? 4.540 14.036 -13.507 1.00 87.44 289 VAL A O 1
ATOM 2265 N N . GLY A 1 290 ? 6.664 13.406 -13.086 1.00 85.12 290 GLY A N 1
ATOM 2266 C CA . GLY A 1 290 ? 7.295 14.374 -13.991 1.00 85.12 290 GLY A CA 1
ATOM 2267 C C . GLY A 1 290 ? 7.438 13.917 -15.445 1.00 85.12 290 GLY A C 1
ATOM 2268 O O . GLY A 1 290 ? 7.520 14.753 -16.345 1.00 85.12 290 GLY A O 1
ATOM 2269 N N . SER A 1 291 ? 7.457 12.606 -15.709 1.00 88.00 291 SER A N 1
ATOM 2270 C CA . SER A 1 291 ? 7.601 12.072 -17.070 1.00 88.00 291 SER A CA 1
ATOM 2271 C C . SER A 1 291 ? 6.960 10.693 -17.243 1.00 88.00 291 SER A C 1
ATOM 2273 O O . SER A 1 291 ? 7.210 9.767 -16.473 1.00 88.00 291 SER A O 1
ATOM 2275 N N . ILE A 1 292 ? 6.167 10.576 -18.306 1.00 90.19 292 ILE A N 1
ATOM 2276 C CA . ILE A 1 292 ? 5.668 9.359 -18.952 1.00 90.19 292 ILE A CA 1
ATOM 2277 C C . ILE A 1 292 ? 6.026 9.484 -20.440 1.00 90.19 292 ILE A C 1
ATOM 2279 O O . ILE A 1 292 ? 5.159 9.625 -21.310 1.00 90.19 292 ILE A O 1
ATOM 2283 N N . SER A 1 293 ? 7.324 9.532 -20.737 1.00 91.06 293 SER A N 1
ATOM 2284 C CA . SER A 1 293 ? 7.814 9.632 -22.111 1.00 91.06 293 SER A CA 1
ATOM 2285 C C . SER A 1 293 ? 7.697 8.297 -22.854 1.00 91.06 293 SER A C 1
ATOM 2287 O O . SER A 1 293 ? 7.547 7.238 -22.246 1.00 91.06 293 SER A O 1
ATOM 2289 N N . VAL A 1 294 ? 7.816 8.306 -24.183 1.00 92.62 294 VAL A N 1
ATOM 2290 C CA . VAL A 1 294 ? 7.899 7.054 -24.961 1.00 92.62 294 VAL A CA 1
ATOM 2291 C C . VAL A 1 294 ? 9.050 6.165 -24.466 1.00 92.62 294 VAL A C 1
ATOM 2293 O O . VAL A 1 294 ? 8.848 4.968 -24.302 1.00 92.62 294 VAL A O 1
ATOM 2296 N N . ALA A 1 295 ? 10.220 6.735 -24.159 1.00 93.06 295 ALA A N 1
ATOM 2297 C CA . ALA A 1 295 ? 11.375 5.980 -23.664 1.00 93.06 295 ALA A CA 1
ATOM 2298 C C . ALA A 1 295 ? 11.133 5.352 -22.277 1.00 93.06 295 ALA A C 1
ATOM 2300 O O . ALA A 1 295 ? 11.505 4.197 -22.044 1.00 93.06 295 ALA A O 1
ATOM 2301 N N . ASP A 1 296 ? 10.453 6.082 -21.388 1.00 92.88 296 ASP A N 1
ATOM 2302 C CA . ASP A 1 296 ? 10.028 5.565 -20.082 1.00 92.88 296 ASP A CA 1
ATOM 2303 C C . ASP A 1 296 ? 9.105 4.349 -20.256 1.00 92.88 296 ASP A C 1
ATOM 2305 O O . ASP A 1 296 ? 9.281 3.310 -19.615 1.00 92.88 296 ASP A O 1
ATOM 2309 N N . VAL A 1 297 ? 8.140 4.457 -21.174 1.00 94.75 297 VAL A N 1
ATOM 2310 C CA . VAL A 1 297 ? 7.146 3.411 -21.431 1.00 94.75 297 VAL A CA 1
ATOM 2311 C C . VAL A 1 297 ? 7.752 2.190 -22.119 1.00 94.75 297 VAL A C 1
ATOM 2313 O O . VAL A 1 297 ? 7.363 1.075 -21.790 1.00 94.75 297 VAL A O 1
ATOM 2316 N N . GLU A 1 298 ? 8.729 2.350 -23.013 1.00 95.81 298 GLU A N 1
ATOM 2317 C CA . GLU A 1 298 ? 9.464 1.204 -23.577 1.00 95.81 298 GLU A CA 1
ATOM 2318 C C . GLU A 1 298 ? 10.222 0.435 -22.492 1.00 95.81 298 GLU A C 1
ATOM 2320 O O . GLU A 1 298 ? 10.179 -0.795 -22.446 1.00 95.81 298 GLU A O 1
ATOM 2325 N N . THR A 1 299 ? 10.861 1.159 -21.569 1.00 94.56 299 THR A N 1
ATOM 2326 C CA . THR A 1 299 ? 11.556 0.550 -20.426 1.00 94.56 299 THR A CA 1
ATOM 2327 C C . THR A 1 299 ? 10.577 -0.206 -19.526 1.00 94.56 299 THR A C 1
ATOM 2329 O O . THR A 1 299 ? 10.861 -1.319 -19.082 1.00 94.56 299 THR A O 1
ATOM 2332 N N . PHE A 1 300 ? 9.407 0.382 -19.277 1.00 96.25 300 PHE A N 1
ATOM 2333 C CA . PHE A 1 300 ? 8.330 -0.247 -18.521 1.00 96.25 300 PHE A CA 1
ATOM 2334 C C . PHE A 1 300 ? 7.822 -1.528 -19.206 1.00 96.25 300 PHE A C 1
ATOM 2336 O O . PHE A 1 300 ? 7.761 -2.586 -18.577 1.00 96.25 300 PHE A O 1
ATOM 2343 N N . LEU A 1 301 ? 7.503 -1.455 -20.502 1.00 96.88 301 LEU A N 1
ATOM 2344 C CA . LEU A 1 301 ? 6.979 -2.571 -21.294 1.00 96.88 301 LEU A CA 1
ATOM 2345 C C . LEU A 1 301 ? 7.951 -3.747 -21.360 1.00 96.88 301 LEU A C 1
ATOM 2347 O O . LEU A 1 301 ? 7.538 -4.888 -21.158 1.00 96.88 301 LEU A O 1
ATOM 2351 N N . ALA A 1 302 ? 9.246 -3.469 -21.537 1.00 96.81 302 ALA A N 1
ATOM 2352 C CA . ALA A 1 302 ? 10.281 -4.498 -21.548 1.00 96.81 302 ALA A CA 1
ATOM 2353 C C . ALA A 1 302 ? 10.237 -5.389 -20.293 1.00 96.81 302 ALA A C 1
ATOM 2355 O O . ALA A 1 302 ? 10.500 -6.585 -20.377 1.00 96.81 302 ALA A O 1
ATOM 2356 N N . ILE A 1 303 ? 9.862 -4.838 -19.134 1.00 97.00 303 ILE A N 1
ATOM 2357 C CA . ILE A 1 303 ? 9.711 -5.597 -17.886 1.00 97.00 303 ILE A CA 1
ATOM 2358 C C . ILE A 1 303 ? 8.339 -6.271 -17.776 1.00 97.00 303 ILE A C 1
ATOM 2360 O O . ILE A 1 303 ? 8.257 -7.410 -17.313 1.00 97.00 303 ILE A O 1
ATOM 2364 N N . VAL A 1 304 ? 7.259 -5.591 -18.171 1.00 95.00 304 VAL A N 1
ATOM 2365 C CA . VAL A 1 304 ? 5.888 -6.128 -18.072 1.00 95.00 304 VAL A CA 1
ATOM 2366 C C . VAL A 1 304 ? 5.685 -7.367 -18.946 1.00 95.00 304 VAL A C 1
ATOM 2368 O O . VAL A 1 304 ? 5.014 -8.315 -18.511 1.00 95.00 304 VAL A O 1
ATOM 2371 N N . ASP A 1 305 ? 6.281 -7.362 -20.138 1.00 94.06 305 ASP A N 1
ATOM 2372 C CA . ASP A 1 305 ? 6.107 -8.408 -21.148 1.00 94.06 305 ASP A CA 1
ATOM 2373 C C . ASP A 1 305 ? 7.108 -9.563 -20.993 1.00 94.06 305 ASP A C 1
ATOM 2375 O O . ASP A 1 305 ? 6.836 -10.687 -21.428 1.00 94.06 305 ASP A O 1
ATOM 2379 N N . SER A 1 306 ? 8.234 -9.329 -20.313 1.00 93.69 306 SER A N 1
ATOM 2380 C CA . SER A 1 306 ? 9.288 -10.329 -20.122 1.00 93.69 306 SER A CA 1
ATOM 2381 C C . SER A 1 306 ? 8.824 -11.550 -19.322 1.00 93.69 306 SER A C 1
ATOM 2383 O O . SER A 1 306 ? 8.038 -11.453 -18.377 1.00 93.69 306 SER A O 1
ATOM 2385 N N . GLU A 1 307 ? 9.324 -12.728 -19.702 1.00 91.00 307 GLU A N 1
ATOM 2386 C CA . GLU A 1 307 ? 9.246 -13.950 -18.882 1.00 91.00 307 GLU A CA 1
ATOM 2387 C C . GLU A 1 307 ? 10.291 -13.961 -17.757 1.00 91.00 307 GLU A C 1
ATOM 2389 O O . GLU A 1 307 ? 10.101 -14.634 -16.747 1.00 91.00 307 GLU A O 1
ATOM 2394 N N . TYR A 1 308 ? 11.369 -13.186 -17.909 1.00 92.62 308 TYR A N 1
ATOM 2395 C CA . TYR A 1 308 ? 12.518 -13.148 -16.999 1.00 92.62 308 TYR A CA 1
ATOM 2396 C C . TYR A 1 308 ? 12.845 -11.701 -16.596 1.00 92.62 308 TYR A C 1
ATOM 2398 O O . TYR A 1 308 ? 13.920 -11.179 -16.915 1.00 92.62 308 TYR A O 1
ATOM 2406 N N . PRO A 1 309 ? 11.906 -10.992 -15.945 1.00 94.38 309 PRO A N 1
ATOM 2407 C CA . PRO A 1 309 ? 12.083 -9.580 -15.631 1.00 94.38 309 PRO A CA 1
ATOM 2408 C C . PRO A 1 309 ? 13.272 -9.327 -14.694 1.00 94.38 309 PRO A C 1
ATOM 2410 O O . PRO A 1 309 ? 13.902 -8.282 -14.799 1.00 94.38 309 PRO A O 1
ATOM 2413 N N . GLU A 1 310 ? 13.633 -10.268 -13.819 1.00 95.00 310 GLU A N 1
ATOM 2414 C CA . GLU A 1 310 ? 14.783 -10.154 -12.915 1.00 95.00 310 GLU A CA 1
ATOM 2415 C C . GLU A 1 310 ? 16.117 -10.132 -13.668 1.00 95.00 310 GLU A C 1
ATOM 2417 O O . GLU A 1 310 ? 17.016 -9.379 -13.302 1.00 95.00 310 GLU A O 1
ATOM 2422 N N . GLU A 1 311 ? 16.252 -10.908 -14.744 1.00 94.25 311 GLU A N 1
ATOM 2423 C CA . GLU A 1 311 ? 17.461 -10.883 -15.571 1.00 94.25 311 GLU A CA 1
ATOM 2424 C C . GLU A 1 311 ? 17.590 -9.539 -16.286 1.00 94.25 311 GLU A C 1
ATOM 2426 O O . GLU A 1 311 ? 18.657 -8.929 -16.246 1.00 94.25 311 GLU A O 1
ATOM 2431 N N . LEU A 1 312 ? 16.483 -9.020 -16.828 1.00 93.81 312 LEU A N 1
ATOM 2432 C CA . LEU A 1 312 ? 16.447 -7.689 -17.433 1.00 93.81 312 LEU A CA 1
ATOM 2433 C C . LEU A 1 312 ? 16.703 -6.581 -16.416 1.00 93.81 312 LEU A C 1
ATOM 2435 O O . LEU A 1 312 ? 17.384 -5.619 -16.745 1.00 93.81 312 LEU A O 1
ATOM 2439 N N . LEU A 1 313 ? 16.191 -6.681 -15.184 1.00 93.75 313 LEU A N 1
ATOM 2440 C CA . LEU A 1 313 ? 16.416 -5.681 -14.133 1.00 93.75 313 LEU A CA 1
ATOM 2441 C C . LEU A 1 313 ? 17.901 -5.417 -13.898 1.00 93.75 313 LEU A C 1
ATOM 2443 O O . LEU A 1 313 ? 18.286 -4.259 -13.723 1.00 93.75 313 LEU A O 1
ATOM 2447 N N . PHE A 1 314 ? 18.706 -6.474 -13.934 1.00 91.44 314 PHE A N 1
ATOM 2448 C CA . PHE A 1 314 ? 20.125 -6.446 -13.598 1.00 91.44 314 PHE A CA 1
ATOM 2449 C C . PHE A 1 314 ? 21.050 -6.684 -14.794 1.00 91.44 314 PHE A C 1
ATOM 2451 O O . PHE A 1 314 ? 22.222 -7.004 -14.576 1.00 91.44 314 PHE A O 1
ATOM 2458 N N . ASP A 1 315 ? 20.514 -6.574 -16.013 1.00 91.25 315 ASP A N 1
ATOM 2459 C CA . ASP A 1 315 ? 21.210 -6.769 -17.289 1.00 91.25 315 ASP A CA 1
ATOM 2460 C C . ASP A 1 315 ? 22.036 -8.071 -17.310 1.00 91.25 315 ASP A C 1
ATOM 2462 O O . ASP A 1 315 ? 23.185 -8.127 -17.751 1.00 91.25 315 ASP A O 1
ATOM 2466 N N . CYS A 1 316 ? 21.453 -9.133 -16.749 1.00 88.44 316 CYS A N 1
ATOM 2467 C CA . CYS A 1 316 ? 22.065 -10.451 -16.661 1.00 88.44 316 CYS A CA 1
ATOM 2468 C C . CYS A 1 316 ? 21.751 -11.273 -17.918 1.00 88.44 316 CYS A C 1
ATOM 2470 O O . CYS A 1 316 ? 20.628 -11.209 -18.423 1.00 88.44 316 CYS A O 1
ATOM 2472 N N . PRO A 1 317 ? 22.708 -12.083 -18.410 1.00 89.19 317 PRO A N 1
ATOM 2473 C CA . PRO A 1 317 ? 22.424 -13.031 -19.475 1.00 89.19 317 PRO A CA 1
ATOM 2474 C C . PRO A 1 317 ? 21.431 -14.087 -18.989 1.00 89.19 317 PRO A C 1
ATOM 2476 O O . PRO A 1 317 ? 21.325 -14.361 -17.788 1.00 89.19 317 PRO A O 1
ATOM 2479 N N . ARG A 1 318 ? 20.742 -14.713 -19.946 1.00 92.06 318 ARG A N 1
ATOM 2480 C CA . ARG A 1 318 ? 19.804 -15.789 -19.648 1.00 92.06 318 ARG A CA 1
ATOM 2481 C C . ARG A 1 318 ? 20.525 -16.958 -18.976 1.00 92.06 318 ARG A C 1
ATOM 2483 O O . ARG A 1 318 ? 21.508 -17.464 -19.515 1.00 92.06 318 ARG A O 1
ATOM 2490 N N . GLY A 1 319 ? 20.027 -17.379 -17.814 1.00 89.81 319 GLY A N 1
ATOM 2491 C CA . GLY A 1 319 ? 20.551 -18.547 -17.108 1.00 89.81 319 GLY A CA 1
ATOM 2492 C C . GLY A 1 319 ? 20.269 -19.868 -17.833 1.00 89.81 319 GLY A C 1
ATOM 2493 O O . GLY A 1 319 ? 19.250 -20.015 -18.507 1.00 89.81 319 GLY A O 1
ATOM 2494 N N . SER A 1 320 ? 21.151 -20.853 -17.643 1.00 92.12 320 SER A N 1
ATOM 2495 C CA . SER A 1 320 ? 20.940 -22.251 -18.057 1.00 92.12 320 SER A CA 1
ATOM 2496 C C . SER A 1 320 ? 19.886 -22.962 -17.199 1.00 92.12 320 SER A C 1
ATOM 2498 O O . SER A 1 320 ? 19.329 -23.979 -17.609 1.00 92.12 320 SER A O 1
ATOM 2500 N N . VAL A 1 321 ? 19.631 -22.454 -15.990 1.00 89.88 321 VAL A N 1
ATOM 2501 C CA . VAL A 1 321 ? 18.639 -22.976 -15.048 1.00 89.88 321 VAL A CA 1
ATOM 2502 C C . VAL A 1 321 ? 17.495 -21.981 -14.895 1.00 89.88 321 VAL A C 1
ATOM 2504 O O . VAL A 1 321 ? 17.706 -20.804 -14.607 1.00 89.88 321 VAL A O 1
ATOM 2507 N N . GLU A 1 322 ? 16.270 -22.492 -15.028 1.00 89.38 322 GLU A N 1
ATOM 2508 C CA . GLU A 1 322 ? 15.047 -21.719 -14.822 1.00 89.38 322 GLU A CA 1
ATOM 2509 C C . GLU A 1 322 ? 14.978 -21.093 -13.422 1.00 89.38 322 GLU A C 1
ATOM 2511 O O . GLU A 1 322 ? 15.257 -21.747 -12.405 1.00 89.38 322 GLU A O 1
ATOM 2516 N N . GLY A 1 323 ? 14.555 -19.827 -13.384 1.00 88.38 323 GLY A N 1
ATOM 2517 C CA . GLY A 1 323 ? 14.370 -19.068 -12.152 1.00 88.38 323 GLY A CA 1
ATOM 2518 C C . GLY A 1 323 ? 13.297 -19.697 -11.269 1.00 88.38 323 GLY A C 1
ATOM 2519 O O . GLY A 1 323 ? 12.227 -20.088 -11.739 1.00 88.38 323 GLY A O 1
ATOM 2520 N N . ARG A 1 324 ? 13.582 -19.852 -9.973 1.00 88.50 324 ARG A N 1
ATOM 2521 C CA . ARG A 1 324 ? 12.711 -20.574 -9.040 1.00 88.50 324 ARG A CA 1
ATOM 2522 C C . ARG A 1 324 ? 12.630 -19.894 -7.688 1.00 88.50 324 ARG A C 1
ATOM 2524 O O . ARG A 1 324 ? 13.575 -19.276 -7.203 1.00 88.50 324 ARG A O 1
ATOM 2531 N N . GLU A 1 325 ? 11.477 -20.076 -7.053 1.00 90.31 325 GLU A N 1
ATOM 2532 C CA . GLU A 1 325 ? 11.300 -19.713 -5.655 1.00 90.31 325 GLU A CA 1
ATOM 2533 C C . GLU A 1 325 ? 12.221 -20.544 -4.765 1.00 90.31 325 GLU A C 1
ATOM 2535 O O . GLU A 1 325 ? 12.271 -21.769 -4.878 1.00 90.31 325 GLU A O 1
ATOM 2540 N N . ALA A 1 326 ? 12.882 -19.890 -3.822 1.00 90.19 326 ALA A N 1
ATOM 2541 C CA . ALA A 1 326 ? 13.777 -20.525 -2.875 1.00 90.19 326 ALA A CA 1
ATOM 2542 C C . ALA A 1 326 ? 13.576 -19.970 -1.464 1.00 90.19 326 ALA A C 1
ATOM 2544 O O . ALA A 1 326 ? 13.039 -18.881 -1.254 1.00 90.19 326 ALA A O 1
ATOM 2545 N N . LYS A 1 327 ? 14.011 -20.745 -0.479 1.00 89.31 327 LYS A N 1
ATOM 2546 C CA . LYS A 1 327 ? 14.251 -20.287 0.889 1.00 89.31 327 LYS A CA 1
ATOM 2547 C C . LYS A 1 327 ? 15.703 -20.556 1.249 1.00 89.31 327 LYS A C 1
ATOM 2549 O O . LYS A 1 327 ? 16.346 -21.393 0.621 1.00 89.31 327 LYS A O 1
ATOM 2554 N N . LEU A 1 328 ? 16.198 -19.876 2.272 1.00 86.94 328 LEU A N 1
ATOM 2555 C CA . LEU A 1 328 ? 17.442 -20.279 2.918 1.00 86.94 328 LEU A CA 1
ATOM 2556 C C . LEU A 1 328 ? 17.193 -21.506 3.806 1.00 86.94 328 LEU A C 1
ATOM 2558 O O . LEU A 1 328 ? 16.076 -21.696 4.294 1.00 86.94 328 LEU A O 1
ATOM 2562 N N . LYS A 1 329 ? 18.221 -22.339 3.994 1.00 86.31 329 LYS A N 1
ATOM 2563 C CA . LYS A 1 329 ? 18.202 -23.460 4.947 1.00 86.31 329 LYS A CA 1
ATOM 2564 C C . LYS A 1 329 ? 17.862 -22.998 6.371 1.00 86.31 329 LYS A C 1
ATOM 2566 O O . LYS A 1 329 ? 18.151 -21.863 6.759 1.00 86.31 329 LYS A O 1
ATOM 2571 N N . ASP A 1 330 ? 17.279 -23.909 7.151 1.00 72.56 330 ASP A N 1
ATOM 2572 C CA . ASP A 1 330 ? 16.957 -23.675 8.560 1.00 72.56 330 ASP A CA 1
ATOM 2573 C C . ASP A 1 330 ? 18.210 -23.247 9.344 1.00 72.56 330 ASP A C 1
ATOM 2575 O O . ASP A 1 330 ? 19.301 -23.778 9.140 1.00 72.56 330 ASP A O 1
ATOM 2579 N N . GLY A 1 331 ? 18.053 -22.248 10.218 1.00 65.06 331 GLY A N 1
ATOM 2580 C CA . GLY A 1 331 ? 19.160 -21.600 10.932 1.00 65.06 331 GLY A CA 1
ATOM 2581 C C . GLY A 1 331 ? 19.684 -20.319 10.273 1.00 65.06 331 GLY A C 1
ATOM 2582 O O . GLY A 1 331 ? 20.439 -19.581 10.904 1.00 65.06 331 GLY A O 1
ATOM 2583 N N . ALA A 1 332 ? 19.251 -19.990 9.050 1.00 65.50 332 ALA A N 1
ATOM 2584 C CA . ALA A 1 332 ? 19.475 -18.659 8.496 1.00 65.50 332 ALA A CA 1
ATOM 2585 C C . ALA A 1 332 ? 18.758 -17.593 9.344 1.00 65.50 332 ALA A C 1
ATOM 2587 O O . ALA A 1 332 ? 17.597 -17.764 9.718 1.00 65.50 332 ALA A O 1
ATOM 2588 N N . MET A 1 333 ? 19.422 -16.456 9.586 1.00 54.22 333 MET A N 1
ATOM 2589 C CA . MET A 1 333 ? 18.847 -15.319 10.330 1.00 54.22 333 MET A CA 1
ATOM 2590 C C . MET A 1 333 ? 17.594 -14.726 9.664 1.00 54.22 333 MET A C 1
ATOM 2592 O O . MET A 1 333 ? 16.899 -13.907 10.257 1.00 54.22 333 MET A O 1
ATOM 2596 N N . VAL A 1 334 ? 17.318 -15.116 8.419 1.00 61.75 334 VAL A N 1
ATOM 2597 C CA . VAL A 1 334 ? 16.322 -14.504 7.557 1.00 61.75 334 VAL A CA 1
ATOM 2598 C C . VAL A 1 334 ? 15.559 -15.588 6.794 1.00 61.75 334 VAL A C 1
ATOM 2600 O O . VAL A 1 334 ? 16.151 -16.358 6.041 1.00 61.75 334 VAL A O 1
ATOM 2603 N N . GLN A 1 335 ? 14.234 -15.627 6.946 1.00 66.69 335 GLN A N 1
ATOM 2604 C CA . GLN A 1 335 ? 13.355 -16.593 6.270 1.00 66.69 335 GLN A CA 1
ATOM 2605 C C . GLN A 1 335 ? 12.527 -15.944 5.151 1.00 66.69 335 GLN A C 1
ATOM 2607 O O . GLN A 1 335 ? 11.304 -16.086 5.096 1.00 66.69 335 GLN A O 1
ATOM 2612 N N . PHE A 1 336 ? 13.183 -15.221 4.242 1.00 73.31 336 PHE A N 1
ATOM 2613 C CA . PHE A 1 336 ? 12.492 -14.641 3.091 1.00 73.31 336 PHE A CA 1
ATOM 2614 C C . PHE A 1 336 ? 12.209 -15.676 2.004 1.00 73.31 336 PHE A C 1
ATOM 2616 O O . PHE A 1 336 ? 12.939 -16.652 1.816 1.00 73.31 336 PHE A O 1
ATOM 2623 N N . LEU A 1 337 ? 11.125 -15.433 1.268 1.00 82.50 337 LEU A N 1
ATOM 2624 C CA . LEU A 1 337 ? 10.908 -16.059 -0.023 1.00 82.50 337 LEU A CA 1
ATOM 2625 C C . LEU A 1 337 ? 11.773 -15.333 -1.059 1.00 82.50 337 LEU A C 1
ATOM 2627 O O . LEU A 1 337 ? 11.585 -14.144 -1.303 1.00 82.50 337 LEU A O 1
ATOM 2631 N N . LEU A 1 338 ? 12.734 -16.059 -1.617 1.00 90.44 338 LEU A N 1
ATOM 2632 C CA . LEU A 1 338 ? 13.703 -15.584 -2.598 1.00 90.44 338 LEU A CA 1
ATOM 2633 C C . LEU A 1 338 ? 13.303 -16.054 -3.993 1.00 90.44 338 LEU A C 1
ATOM 2635 O O . LEU A 1 338 ? 12.671 -17.101 -4.122 1.00 90.44 338 LEU A O 1
ATOM 2639 N N . HIS A 1 339 ? 13.754 -15.352 -5.030 1.00 92.00 339 HIS A N 1
ATOM 2640 C CA . HIS A 1 339 ? 13.672 -15.850 -6.403 1.00 92.00 339 HIS A CA 1
ATOM 2641 C C . HIS A 1 339 ? 15.050 -15.867 -7.054 1.00 92.00 339 HIS A C 1
ATOM 2643 O O . HIS A 1 339 ? 15.749 -14.854 -7.038 1.00 92.00 339 HIS A O 1
ATOM 2649 N N . THR A 1 340 ? 15.454 -17.025 -7.573 1.00 93.44 340 THR A N 1
ATOM 2650 C CA . THR A 1 340 ? 16.722 -17.197 -8.293 1.00 93.44 340 THR A CA 1
ATOM 2651 C C . THR A 1 340 ? 16.582 -16.729 -9.736 1.00 93.44 340 THR A C 1
ATOM 2653 O O . THR A 1 340 ? 15.526 -16.910 -10.335 1.00 93.44 340 THR A O 1
ATOM 2656 N N . PHE A 1 341 ? 17.645 -16.180 -10.320 1.00 93.94 341 PHE A N 1
ATOM 2657 C CA . PHE A 1 341 ? 17.664 -15.769 -11.730 1.00 93.94 341 PHE A CA 1
ATOM 2658 C C . PHE A 1 341 ? 19.085 -15.820 -12.305 1.00 93.94 341 PHE A C 1
ATOM 2660 O O . PHE A 1 341 ? 20.053 -15.795 -11.540 1.00 93.94 341 PHE A O 1
ATOM 2667 N N . GLY A 1 342 ? 19.226 -15.888 -13.636 1.00 91.69 342 GLY A N 1
ATOM 2668 C CA . GLY A 1 342 ? 20.534 -15.882 -14.303 1.00 91.69 342 GLY A CA 1
ATOM 2669 C C . GLY A 1 342 ? 21.481 -16.975 -13.794 1.00 91.69 342 GLY A C 1
ATOM 2670 O O . GLY A 1 342 ? 22.672 -16.723 -13.619 1.00 91.69 342 GLY A O 1
ATOM 2671 N N . ASP A 1 343 ? 20.936 -18.143 -13.445 1.00 92.00 343 ASP A N 1
ATOM 2672 C CA . ASP A 1 343 ? 21.686 -19.253 -12.862 1.00 92.00 343 ASP A CA 1
ATOM 2673 C C . ASP A 1 343 ? 22.266 -20.147 -13.970 1.00 92.00 343 ASP A C 1
ATOM 2675 O O . ASP A 1 343 ? 21.537 -20.622 -14.837 1.00 92.00 343 ASP A O 1
ATOM 2679 N N . ASP A 1 344 ? 23.574 -20.394 -13.942 1.00 92.44 344 ASP A N 1
ATOM 2680 C CA . ASP A 1 344 ? 24.282 -21.277 -14.879 1.00 92.44 344 ASP A CA 1
ATOM 2681 C C . ASP A 1 344 ? 24.175 -22.769 -14.500 1.00 92.44 344 ASP A C 1
ATOM 2683 O O . ASP A 1 344 ? 24.553 -23.638 -15.282 1.00 92.44 344 ASP A O 1
ATOM 2687 N N . GLY A 1 345 ? 23.663 -23.074 -13.303 1.00 91.31 345 GLY A N 1
ATOM 2688 C CA . GLY A 1 345 ? 23.542 -24.424 -12.752 1.00 91.31 345 GLY A CA 1
ATOM 2689 C C . GLY A 1 345 ? 24.822 -25.006 -12.148 1.00 91.31 345 GLY A C 1
ATOM 2690 O O . GLY A 1 345 ? 24.754 -26.056 -11.511 1.00 91.31 345 GLY A O 1
ATOM 2691 N N . SER A 1 346 ? 25.963 -24.327 -12.281 1.00 93.62 346 SER A N 1
ATOM 2692 C CA . SER A 1 346 ? 27.279 -24.811 -11.835 1.00 93.62 346 SER A CA 1
ATOM 2693 C C . SER A 1 346 ? 27.970 -23.899 -10.828 1.00 93.62 346 SER A C 1
ATOM 2695 O O . SER A 1 346 ? 28.709 -24.380 -9.972 1.00 93.62 346 SER A O 1
ATOM 2697 N N . SER A 1 347 ? 27.721 -22.592 -10.887 1.00 93.62 347 SER A N 1
ATOM 2698 C CA . SER A 1 347 ? 28.343 -21.606 -10.011 1.00 93.62 347 SER A CA 1
ATOM 2699 C C . SER A 1 347 ? 27.986 -21.853 -8.547 1.00 93.62 347 SER A C 1
ATOM 2701 O O . SER A 1 347 ? 26.842 -22.185 -8.213 1.00 93.62 347 SER A O 1
ATOM 2703 N N . GLU A 1 348 ? 28.965 -21.634 -7.665 1.00 95.88 348 GLU A N 1
ATOM 2704 C CA . GLU A 1 348 ? 28.772 -21.676 -6.210 1.00 95.88 348 GLU A CA 1
ATOM 2705 C C . GLU A 1 348 ? 27.757 -20.614 -5.761 1.00 95.88 348 GLU A C 1
ATOM 2707 O O . GLU A 1 348 ? 26.931 -20.871 -4.889 1.00 95.88 348 GLU A O 1
ATOM 2712 N N . TRP A 1 349 ? 27.797 -19.430 -6.375 1.00 94.94 349 TRP A N 1
ATOM 2713 C CA . TRP A 1 349 ? 26.979 -18.277 -6.007 1.00 94.94 349 TRP A CA 1
ATOM 2714 C C . TRP A 1 349 ? 25.887 -18.015 -7.036 1.00 94.94 349 TRP A C 1
ATOM 2716 O O . TRP A 1 349 ? 26.180 -17.668 -8.180 1.00 94.94 349 TRP A O 1
ATOM 2726 N N . VAL A 1 350 ? 24.637 -18.085 -6.590 1.00 94.81 350 VAL A N 1
ATOM 2727 C CA . VAL A 1 350 ? 23.443 -17.871 -7.411 1.00 94.81 350 VAL A CA 1
ATOM 2728 C C . VAL A 1 350 ? 22.913 -16.458 -7.177 1.00 94.81 350 VAL A C 1
ATOM 2730 O O . VAL A 1 350 ? 22.864 -15.993 -6.032 1.00 94.81 350 VAL A O 1
ATOM 2733 N N . ASN A 1 351 ? 22.529 -15.757 -8.250 1.00 95.25 351 ASN A N 1
ATOM 2734 C CA . ASN A 1 351 ? 21.842 -14.476 -8.107 1.00 95.25 351 ASN A CA 1
ATOM 2735 C C . ASN A 1 351 ? 20.419 -14.718 -7.599 1.00 95.25 351 ASN A C 1
ATOM 2737 O O . ASN A 1 351 ? 19.692 -15.570 -8.114 1.00 95.25 351 ASN A O 1
ATOM 2741 N N . VAL A 1 352 ? 20.024 -13.942 -6.596 1.00 94.44 352 VAL A N 1
ATOM 2742 C CA . VAL A 1 352 ? 18.669 -13.958 -6.052 1.00 94.44 352 VAL A CA 1
ATOM 2743 C C . VAL A 1 352 ? 18.146 -12.545 -5.889 1.00 94.44 352 VAL A C 1
ATOM 2745 O O . VAL A 1 352 ? 18.912 -11.617 -5.623 1.00 94.44 352 VAL A O 1
ATOM 2748 N N . ILE A 1 353 ? 16.835 -12.377 -6.020 1.00 94.38 353 ILE A N 1
ATOM 2749 C CA . ILE A 1 353 ? 16.152 -11.170 -5.567 1.00 94.38 353 ILE A CA 1
ATOM 2750 C C . ILE A 1 353 ? 15.564 -11.421 -4.179 1.00 94.38 353 ILE A C 1
ATOM 2752 O O . ILE A 1 353 ? 14.830 -12.386 -3.950 1.00 94.38 353 ILE A O 1
ATOM 2756 N N . VAL A 1 354 ? 15.946 -10.561 -3.240 1.00 92.69 354 VAL A N 1
ATOM 2757 C CA . VAL A 1 354 ? 15.520 -10.586 -1.842 1.00 92.69 354 VAL A CA 1
ATOM 2758 C C . VAL A 1 354 ? 14.544 -9.424 -1.629 1.00 92.69 354 VAL A C 1
ATOM 2760 O O . VAL A 1 354 ? 14.915 -8.276 -1.900 1.00 92.69 354 VAL A O 1
ATOM 2763 N N . PRO A 1 355 ? 13.320 -9.671 -1.131 1.00 91.75 355 PRO A N 1
ATOM 2764 C CA . PRO A 1 355 ? 12.371 -8.610 -0.802 1.00 91.75 355 PRO A CA 1
ATOM 2765 C C . PRO A 1 355 ? 12.979 -7.559 0.128 1.00 91.75 355 PRO A C 1
ATOM 2767 O O . PRO A 1 355 ? 13.606 -7.902 1.128 1.00 91.75 355 PRO A O 1
ATOM 2770 N N . GLY A 1 356 ? 12.840 -6.281 -0.223 1.00 92.31 356 GLY A N 1
ATOM 2771 C CA . GLY A 1 356 ? 13.416 -5.169 0.533 1.00 92.31 356 GLY A CA 1
ATOM 2772 C C . GLY A 1 356 ? 14.905 -4.922 0.280 1.00 92.31 356 GLY A C 1
ATOM 2773 O O . GLY A 1 356 ? 15.392 -3.851 0.611 1.00 92.31 356 GLY A O 1
ATOM 2774 N N . PHE A 1 357 ? 15.647 -5.847 -0.330 1.00 91.75 357 PHE A N 1
ATOM 2775 C CA . PHE A 1 357 ? 17.090 -5.691 -0.572 1.00 91.75 357 PHE A CA 1
ATOM 2776 C C . PHE A 1 357 ? 17.460 -5.651 -2.061 1.00 91.75 357 PHE A C 1
ATOM 2778 O O . PHE A 1 357 ? 18.493 -5.081 -2.409 1.00 91.75 357 PHE A O 1
ATOM 2785 N N . GLY A 1 358 ? 16.630 -6.212 -2.946 1.00 93.31 358 GLY A N 1
ATOM 2786 C CA . GLY A 1 358 ? 16.932 -6.322 -4.373 1.00 93.31 358 GLY A CA 1
ATOM 2787 C C . GLY A 1 358 ? 17.904 -7.458 -4.679 1.00 93.31 358 GLY A C 1
ATOM 2788 O O . GLY A 1 358 ? 17.763 -8.556 -4.143 1.00 93.31 358 GLY A O 1
ATOM 2789 N N . ARG A 1 359 ? 18.878 -7.219 -5.568 1.00 94.31 359 ARG A N 1
ATOM 2790 C CA . ARG A 1 359 ? 19.861 -8.236 -5.976 1.00 94.31 359 ARG A CA 1
ATOM 2791 C C . ARG A 1 359 ? 20.794 -8.593 -4.831 1.00 94.31 359 ARG A C 1
ATOM 2793 O O . ARG A 1 359 ? 21.466 -7.736 -4.270 1.00 94.31 359 ARG A O 1
ATOM 2800 N N . CYS A 1 360 ? 20.896 -9.883 -4.565 1.00 93.38 360 CYS A N 1
ATOM 2801 C CA . CYS A 1 360 ? 21.868 -10.479 -3.664 1.00 93.38 360 CYS A CA 1
ATOM 2802 C C . CYS A 1 360 ? 22.499 -11.705 -4.334 1.00 93.38 360 CYS A C 1
ATOM 2804 O O . CYS A 1 360 ? 22.016 -12.201 -5.355 1.00 93.38 360 CYS A O 1
ATOM 2806 N N . ARG A 1 361 ? 23.586 -12.209 -3.747 1.00 93.25 361 ARG A N 1
ATOM 2807 C CA . ARG A 1 361 ? 24.167 -13.505 -4.108 1.00 93.25 361 ARG A CA 1
ATOM 2808 C C . ARG A 1 361 ? 24.098 -14.420 -2.900 1.00 93.25 361 ARG A C 1
ATOM 2810 O O . ARG A 1 361 ? 24.437 -14.007 -1.795 1.00 93.25 361 ARG A O 1
ATOM 2817 N N . VAL A 1 362 ? 23.656 -15.649 -3.120 1.00 91.94 362 VAL A N 1
ATOM 2818 C CA . VAL A 1 362 ? 23.547 -16.676 -2.079 1.00 91.94 362 VAL A CA 1
ATOM 2819 C C . VAL A 1 362 ? 24.282 -17.918 -2.553 1.00 91.94 362 VAL A C 1
ATOM 2821 O O . VAL A 1 362 ? 24.279 -18.227 -3.747 1.00 91.94 362 VAL A O 1
ATOM 2824 N N . ARG A 1 363 ? 24.927 -18.633 -1.630 1.00 92.75 363 ARG A N 1
ATOM 2825 C CA . ARG A 1 363 ? 25.552 -19.916 -1.949 1.00 92.75 363 ARG A CA 1
ATOM 2826 C C . ARG A 1 363 ? 24.482 -20.926 -2.338 1.00 92.75 363 ARG A C 1
ATOM 2828 O O . ARG A 1 363 ? 23.505 -21.112 -1.617 1.00 92.75 363 ARG A O 1
ATOM 2835 N N . ARG A 1 364 ? 24.685 -21.632 -3.449 1.00 92.38 364 ARG A N 1
ATOM 2836 C CA . ARG A 1 364 ? 23.771 -22.665 -3.958 1.00 92.38 364 ARG A CA 1
ATOM 2837 C C . ARG A 1 364 ? 23.439 -23.703 -2.892 1.00 92.38 364 ARG A C 1
ATOM 2839 O O . ARG A 1 364 ? 22.293 -24.119 -2.772 1.00 92.38 364 ARG A O 1
ATOM 2846 N N . THR A 1 365 ? 24.437 -24.089 -2.102 1.00 92.62 365 THR A N 1
ATOM 2847 C CA . THR A 1 365 ? 24.296 -25.068 -1.021 1.00 92.62 365 THR A CA 1
ATOM 2848 C C . THR A 1 365 ? 23.360 -24.614 0.087 1.00 92.62 365 THR A C 1
ATOM 2850 O O . THR A 1 365 ? 22.889 -25.467 0.831 1.00 92.62 365 THR A O 1
ATOM 2853 N N . ASP A 1 366 ? 23.072 -23.319 0.204 1.00 91.25 366 ASP A N 1
ATOM 2854 C CA . ASP A 1 366 ? 22.227 -22.755 1.259 1.00 91.25 366 ASP A CA 1
ATOM 2855 C C . ASP A 1 366 ? 20.786 -22.522 0.782 1.00 91.25 366 ASP A C 1
ATOM 2857 O O . ASP A 1 366 ? 19.917 -22.181 1.586 1.00 91.25 366 ASP A O 1
ATOM 2861 N N . LEU A 1 367 ? 20.517 -22.744 -0.510 1.00 90.94 367 LEU A N 1
ATOM 2862 C CA . LEU A 1 367 ? 19.198 -22.605 -1.113 1.00 90.94 367 LEU A CA 1
ATOM 2863 C C . LEU A 1 367 ? 18.403 -23.909 -1.022 1.00 90.94 367 LEU A C 1
ATOM 2865 O O . LEU A 1 367 ? 18.830 -24.975 -1.461 1.00 90.94 367 LEU A O 1
ATOM 2869 N N . VAL A 1 368 ? 17.180 -23.789 -0.522 1.00 91.12 368 VAL A N 1
ATOM 2870 C CA . VAL A 1 368 ? 16.142 -24.814 -0.582 1.00 91.12 368 VAL A CA 1
ATOM 2871 C C . VAL A 1 368 ? 15.121 -24.370 -1.623 1.00 91.12 368 VAL A C 1
ATOM 2873 O O . VAL A 1 368 ? 14.286 -23.498 -1.364 1.00 91.12 368 VAL A O 1
ATOM 2876 N N . LEU A 1 369 ? 15.212 -24.941 -2.825 1.00 88.81 369 LEU A N 1
ATOM 2877 C CA . LEU A 1 369 ? 14.308 -24.625 -3.930 1.00 88.81 369 LEU A CA 1
ATOM 2878 C C . LEU A 1 369 ? 12.908 -25.171 -3.644 1.00 88.81 369 LEU A C 1
ATOM 2880 O O . LEU A 1 369 ? 12.738 -26.331 -3.263 1.00 88.81 369 LEU A O 1
ATOM 2884 N N . LYS A 1 370 ? 11.888 -24.341 -3.851 1.00 86.00 370 LYS A N 1
ATOM 2885 C CA . LYS A 1 370 ? 10.498 -24.777 -3.759 1.00 86.00 370 LYS A CA 1
ATOM 2886 C C . LYS A 1 370 ? 10.106 -25.559 -5.017 1.00 86.00 370 LYS A C 1
ATOM 2888 O O . LYS A 1 370 ? 10.559 -25.230 -6.115 1.00 86.00 370 LYS A O 1
ATOM 2893 N N . PRO A 1 371 ? 9.224 -26.564 -4.882 1.00 78.56 371 PRO A N 1
ATOM 2894 C CA . PRO A 1 371 ? 8.667 -27.254 -6.034 1.00 78.56 371 PRO A CA 1
ATOM 2895 C C . PRO A 1 371 ? 7.873 -26.280 -6.906 1.00 78.56 371 PRO A C 1
ATOM 2897 O O . PRO A 1 371 ? 7.202 -25.376 -6.396 1.00 78.56 371 PRO A O 1
ATOM 2900 N N . ILE A 1 372 ? 7.931 -26.499 -8.219 1.00 69.69 372 ILE A N 1
ATOM 2901 C CA . ILE A 1 372 ? 7.167 -25.731 -9.200 1.00 69.69 372 ILE A CA 1
ATOM 2902 C C . ILE A 1 372 ? 5.685 -25.986 -8.922 1.00 69.69 372 ILE A C 1
ATOM 2904 O O . ILE A 1 372 ? 5.212 -27.120 -8.991 1.00 69.69 372 ILE A O 1
ATOM 2908 N N . ARG A 1 373 ? 4.953 -24.934 -8.557 1.00 60.91 373 ARG A N 1
ATOM 2909 C CA . ARG A 1 373 ? 3.498 -24.983 -8.417 1.00 60.91 373 ARG A CA 1
ATOM 2910 C C . ARG A 1 373 ? 2.896 -24.150 -9.532 1.00 60.91 373 ARG A C 1
ATOM 2912 O O . ARG A 1 373 ? 3.188 -22.961 -9.623 1.00 60.91 373 ARG A O 1
ATOM 2919 N N . ASN A 1 374 ? 2.009 -24.749 -10.319 1.00 52.75 374 ASN A N 1
ATOM 2920 C CA . ASN A 1 374 ? 1.140 -23.987 -11.207 1.00 52.75 374 ASN A CA 1
ATOM 2921 C C . ASN A 1 374 ? 0.229 -23.134 -10.315 1.00 52.75 374 ASN A C 1
ATOM 2923 O O . ASN A 1 374 ? -0.547 -23.675 -9.524 1.00 52.75 374 ASN A O 1
ATOM 2927 N N . ALA A 1 375 ? 0.379 -21.810 -10.359 1.00 55.22 375 ALA A N 1
ATOM 2928 C CA . ALA A 1 375 ? -0.419 -20.905 -9.544 1.00 55.22 375 ALA A CA 1
ATOM 2929 C C . ALA A 1 375 ? -1.893 -20.989 -9.983 1.00 55.22 375 ALA A C 1
ATOM 2931 O O . ALA A 1 375 ? -2.292 -20.392 -10.975 1.00 55.22 375 ALA A O 1
ATOM 2932 N N . SER A 1 376 ? -2.709 -21.754 -9.253 1.00 47.78 376 SER A N 1
ATOM 2933 C CA . SER A 1 376 ? -4.126 -21.994 -9.566 1.00 47.78 376 SER A CA 1
ATOM 2934 C C . SER A 1 376 ? -5.087 -20.957 -8.974 1.00 47.78 376 SER A C 1
ATOM 2936 O O . SER A 1 376 ? -6.298 -21.063 -9.153 1.00 47.78 376 SER A O 1
ATOM 2938 N N . ASN A 1 377 ? -4.575 -19.929 -8.295 1.00 49.03 377 ASN A N 1
ATOM 2939 C CA . ASN A 1 377 ? -5.406 -18.904 -7.674 1.00 49.03 377 ASN A CA 1
ATOM 2940 C C . ASN A 1 377 ? -5.312 -17.606 -8.472 1.00 49.03 377 ASN A C 1
ATOM 2942 O O . ASN A 1 377 ? -4.266 -16.958 -8.468 1.00 49.03 377 ASN A O 1
ATOM 2946 N N . LYS A 1 378 ? -6.423 -17.217 -9.115 1.00 54.66 378 LYS A N 1
ATOM 2947 C CA . LYS A 1 378 ? -6.628 -15.872 -9.670 1.00 54.66 378 LYS A CA 1
ATOM 2948 C C . LYS A 1 378 ? -6.421 -14.861 -8.538 1.00 54.66 378 LYS A C 1
ATOM 2950 O O . LYS A 1 378 ? -7.289 -14.715 -7.677 1.00 54.66 378 LYS A O 1
ATOM 2955 N N . ARG A 1 379 ? -5.243 -14.239 -8.475 1.00 58.91 379 ARG A N 1
ATOM 2956 C CA . ARG A 1 379 ? -4.971 -13.158 -7.522 1.00 58.91 379 ARG A CA 1
ATOM 2957 C C . ARG A 1 379 ? -5.558 -11.850 -8.054 1.00 58.91 379 ARG A C 1
ATOM 2959 O O . ARG A 1 379 ? -5.797 -11.750 -9.260 1.00 58.91 379 ARG A O 1
ATOM 2966 N N . PRO A 1 380 ? -5.850 -10.880 -7.172 1.00 58.44 380 PRO A N 1
ATOM 2967 C CA . PRO A 1 380 ? -6.356 -9.591 -7.607 1.00 58.44 380 PRO A CA 1
ATOM 2968 C C . PRO A 1 380 ? -5.328 -8.939 -8.529 1.00 58.44 380 PRO A C 1
ATOM 2970 O O . PRO A 1 380 ? -4.166 -8.802 -8.160 1.00 58.44 380 PRO A O 1
ATOM 2973 N N . VAL A 1 381 ? -5.758 -8.574 -9.731 1.00 79.19 381 VAL A N 1
ATOM 2974 C CA . VAL A 1 381 ? -4.972 -7.716 -10.618 1.00 79.19 381 VAL A CA 1
ATOM 2975 C C . VAL A 1 381 ? -5.183 -6.272 -10.161 1.00 79.19 381 VAL A C 1
ATOM 2977 O O . VAL A 1 381 ? -6.215 -5.959 -9.567 1.00 79.19 381 VAL A O 1
ATOM 2980 N N . LEU A 1 382 ? -4.216 -5.395 -10.417 1.00 90.94 382 LEU A N 1
ATOM 2981 C CA . LEU A 1 382 ? -4.365 -3.962 -10.189 1.00 90.94 382 LEU A CA 1
ATOM 2982 C C . LEU A 1 382 ? -5.546 -3.431 -11.018 1.00 90.94 382 LEU A C 1
ATOM 2984 O O . LEU A 1 382 ? -5.539 -3.503 -12.248 1.00 90.94 382 LEU A O 1
ATOM 2988 N N . THR A 1 383 ? -6.567 -2.925 -10.328 1.00 94.06 383 THR A N 1
ATOM 2989 C CA . THR A 1 383 ? -7.831 -2.444 -10.908 1.00 94.06 383 THR A CA 1
ATOM 2990 C C . THR A 1 383 ? -8.024 -0.942 -10.749 1.00 94.06 383 THR A C 1
ATOM 2992 O O . THR A 1 383 ? -8.940 -0.390 -11.348 1.00 94.06 383 THR A O 1
ATOM 2995 N N . SER A 1 384 ? -7.214 -0.275 -9.929 1.00 96.38 384 SER A N 1
ATOM 2996 C CA . SER A 1 384 ? -7.327 1.162 -9.683 1.00 96.38 384 SER A CA 1
ATOM 2997 C C . SER A 1 384 ? -5.982 1.851 -9.855 1.00 96.38 384 SER A C 1
ATOM 2999 O O . SER A 1 384 ? -4.993 1.433 -9.248 1.00 96.38 384 SER A O 1
ATOM 3001 N N . LEU A 1 385 ? -5.956 2.924 -10.641 1.00 96.69 385 LEU A N 1
ATOM 3002 C CA . LEU A 1 385 ? -4.765 3.736 -10.863 1.00 96.69 385 LEU A CA 1
ATOM 3003 C C . LEU A 1 385 ? -5.086 5.225 -10.720 1.00 96.69 385 LEU A C 1
ATOM 3005 O O . LEU A 1 385 ? -5.992 5.728 -11.377 1.00 96.69 385 LEU A O 1
ATOM 3009 N N . THR A 1 386 ? -4.290 5.932 -9.925 1.00 95.00 386 THR A N 1
ATOM 3010 C CA . THR A 1 386 ? -4.266 7.396 -9.883 1.00 95.00 386 THR A CA 1
ATOM 3011 C C . THR A 1 386 ? -2.903 7.883 -10.358 1.00 95.00 386 THR A C 1
ATOM 3013 O O . THR A 1 386 ? -1.874 7.442 -9.848 1.00 95.00 386 THR A O 1
ATOM 3016 N N . LEU A 1 387 ? -2.896 8.787 -11.336 1.00 92.38 387 LEU A N 1
ATOM 3017 C CA . LEU A 1 387 ? -1.704 9.461 -11.841 1.00 92.38 387 LEU A CA 1
ATOM 3018 C C . LEU A 1 387 ? -1.841 10.957 -11.589 1.00 92.38 387 LEU A C 1
ATOM 3020 O O . LEU A 1 387 ? -2.712 11.599 -12.173 1.00 92.38 387 LEU A O 1
ATOM 3024 N N . ARG A 1 388 ? -0.969 11.521 -10.757 1.00 89.81 388 ARG A N 1
ATOM 3025 C CA . ARG A 1 388 ? -0.910 12.967 -10.531 1.00 89.81 388 ARG A CA 1
ATOM 3026 C C . ARG A 1 388 ? 0.271 13.531 -11.290 1.00 89.81 388 ARG A C 1
ATOM 3028 O O . ARG A 1 388 ? 1.412 13.451 -10.830 1.00 89.81 388 ARG A O 1
ATOM 3035 N N . LEU A 1 389 ? -0.000 14.038 -12.485 1.00 88.00 389 LEU A N 1
ATOM 3036 C CA . LEU A 1 389 ? 1.034 14.580 -13.349 1.00 88.00 389 LEU A CA 1
ATOM 3037 C C . LEU A 1 389 ? 1.414 15.983 -12.875 1.00 88.00 389 LEU A C 1
ATOM 3039 O O . LEU A 1 389 ? 0.575 16.760 -12.409 1.00 88.00 389 LEU A O 1
ATOM 3043 N N . HIS A 1 390 ? 2.689 16.327 -13.001 1.00 84.50 390 HIS A N 1
ATOM 3044 C CA . HIS A 1 390 ? 3.099 17.718 -12.878 1.00 84.50 390 HIS A CA 1
ATOM 3045 C C . HIS A 1 390 ? 2.569 18.530 -14.070 1.00 84.50 390 HIS A C 1
ATOM 3047 O O . HIS A 1 390 ? 2.441 18.005 -15.174 1.00 84.50 390 HIS A O 1
ATOM 3053 N N . ALA A 1 391 ? 2.316 19.830 -13.889 1.00 79.44 391 ALA A N 1
ATOM 3054 C CA . ALA A 1 391 ? 1.794 20.684 -14.964 1.00 79.44 391 ALA A CA 1
ATOM 3055 C C . ALA A 1 391 ? 2.693 20.697 -16.219 1.00 79.44 391 ALA A C 1
ATOM 3057 O O . ALA A 1 391 ? 2.204 20.769 -17.341 1.00 79.44 391 ALA A O 1
ATOM 3058 N N . ALA A 1 392 ? 4.008 20.587 -16.018 1.00 81.12 392 ALA A N 1
ATOM 3059 C CA . ALA A 1 392 ? 5.021 20.525 -17.075 1.00 81.12 392 ALA A CA 1
ATOM 3060 C C . ALA A 1 392 ? 5.468 19.089 -17.426 1.00 81.12 392 ALA A C 1
ATOM 3062 O O . ALA A 1 392 ? 6.546 18.905 -17.992 1.00 81.12 392 ALA A O 1
ATOM 3063 N N . ALA A 1 393 ? 4.705 18.064 -17.035 1.00 84.81 393 ALA A N 1
ATOM 3064 C CA . ALA A 1 393 ? 5.108 16.679 -17.245 1.00 84.81 393 ALA A CA 1
ATOM 3065 C C . ALA A 1 393 ? 5.125 16.295 -18.732 1.00 84.81 393 ALA A C 1
ATOM 3067 O O . ALA A 1 393 ? 4.231 16.650 -19.503 1.00 84.81 393 ALA A O 1
ATOM 3068 N N . ILE A 1 394 ? 6.115 15.494 -19.130 1.00 86.50 394 ILE A N 1
ATOM 3069 C CA . ILE A 1 394 ? 6.134 14.870 -20.458 1.00 86.50 394 ILE A CA 1
ATOM 3070 C C . ILE A 1 394 ? 5.135 13.711 -20.441 1.00 86.50 394 ILE A C 1
ATOM 3072 O O . ILE A 1 394 ? 5.293 12.789 -19.652 1.00 86.50 394 ILE A O 1
ATOM 3076 N N . SER A 1 395 ? 4.119 13.723 -21.306 1.00 88.12 395 SER A N 1
ATOM 3077 C CA . SER A 1 395 ? 3.045 12.710 -21.301 1.00 88.12 395 SER A CA 1
ATOM 3078 C C . SER A 1 395 ? 2.830 12.006 -22.647 1.00 88.12 395 SER A C 1
ATOM 3080 O O . SER A 1 395 ? 1.832 11.311 -22.837 1.00 88.12 395 SER A O 1
ATOM 3082 N N . ASN A 1 396 ? 3.764 12.136 -23.596 1.00 88.75 396 ASN A N 1
ATOM 3083 C CA . ASN A 1 396 ? 3.619 11.566 -24.944 1.00 88.75 396 ASN A CA 1
ATOM 3084 C C . ASN A 1 396 ? 3.615 10.021 -24.986 1.00 88.75 396 ASN A C 1
ATOM 3086 O O . ASN A 1 396 ? 3.155 9.444 -25.969 1.00 88.75 396 ASN A O 1
ATOM 3090 N N . GLY A 1 397 ? 4.088 9.345 -23.934 1.00 91.12 397 GLY A N 1
ATOM 3091 C CA . GLY A 1 397 ? 4.025 7.891 -23.779 1.00 91.12 397 GLY A CA 1
ATOM 3092 C C . GLY A 1 397 ? 2.736 7.383 -23.124 1.00 91.12 397 GLY A C 1
ATOM 3093 O O . GLY A 1 397 ? 2.434 6.193 -23.225 1.00 91.12 397 GLY A O 1
ATOM 3094 N N . LEU A 1 398 ? 1.939 8.258 -22.498 1.00 90.88 398 LEU A N 1
ATOM 3095 C CA . LEU A 1 398 ? 0.738 7.881 -21.742 1.00 90.88 398 LEU A CA 1
ATOM 3096 C C . LEU A 1 398 ? -0.260 7.014 -22.539 1.00 90.88 398 LEU A C 1
ATOM 3098 O O . LEU A 1 398 ? -0.732 6.022 -21.980 1.00 90.88 398 LEU A O 1
ATOM 3102 N N . PRO A 1 399 ? -0.547 7.280 -23.833 1.00 90.19 399 PRO A N 1
ATOM 3103 C CA . PRO A 1 399 ? -1.408 6.408 -24.630 1.00 90.19 399 PRO A CA 1
ATOM 3104 C C . PRO A 1 399 ? -0.962 4.946 -24.648 1.00 90.19 399 PRO A C 1
ATOM 3106 O O . PRO A 1 399 ? -1.765 4.031 -24.463 1.00 90.19 399 PRO A O 1
ATOM 3109 N N . ARG A 1 400 ? 0.341 4.731 -24.842 1.00 92.38 400 ARG A N 1
ATOM 3110 C CA . ARG A 1 400 ? 0.939 3.401 -24.929 1.00 92.38 400 ARG A CA 1
ATOM 3111 C C . ARG A 1 400 ? 1.042 2.736 -23.562 1.00 92.38 400 ARG A C 1
ATOM 3113 O O . ARG A 1 400 ? 0.826 1.534 -23.458 1.00 92.38 400 ARG A O 1
ATOM 3120 N N . PHE A 1 401 ? 1.305 3.520 -22.520 1.00 93.38 401 PHE A N 1
ATOM 3121 C CA . PHE A 1 401 ? 1.249 3.047 -21.143 1.00 93.38 401 PHE A CA 1
ATOM 3122 C C . PHE A 1 401 ? -0.145 2.506 -20.801 1.00 93.38 401 PHE A C 1
ATOM 3124 O O . PHE A 1 401 ? -0.275 1.363 -20.367 1.00 93.38 401 PHE A O 1
ATOM 3131 N N . LEU A 1 402 ? -1.201 3.278 -21.080 1.00 93.25 402 LEU A N 1
ATOM 3132 C CA . LEU A 1 402 ? -2.578 2.840 -20.850 1.00 93.25 402 LEU A CA 1
ATOM 3133 C C . LEU A 1 402 ? -2.959 1.645 -21.726 1.00 93.25 402 LEU A C 1
ATOM 3135 O O . LEU A 1 402 ? -3.676 0.774 -21.254 1.00 93.25 402 LEU A O 1
ATOM 3139 N N . ALA A 1 403 ? -2.470 1.550 -22.964 1.00 92.06 403 ALA A N 1
ATOM 3140 C CA . ALA A 1 403 ? -2.718 0.375 -23.803 1.00 92.06 403 ALA A CA 1
ATOM 3141 C C . ALA A 1 403 ? -2.167 -0.923 -23.179 1.00 92.06 403 ALA A C 1
ATOM 3143 O O . ALA A 1 403 ? -2.753 -1.989 -23.358 1.00 92.06 403 ALA A O 1
ATOM 3144 N N . ALA A 1 404 ? -1.072 -0.833 -22.418 1.00 92.56 404 ALA A N 1
ATOM 3145 C CA . ALA A 1 404 ? -0.433 -1.979 -21.779 1.00 92.56 404 ALA A CA 1
ATOM 3146 C C . ALA A 1 404 ? -1.198 -2.497 -20.551 1.00 92.56 404 ALA A C 1
ATOM 3148 O O . ALA A 1 404 ? -1.310 -3.704 -20.346 1.00 92.56 404 ALA A O 1
ATOM 3149 N N . ILE A 1 405 ? -1.717 -1.588 -19.718 1.00 92.69 405 ILE A N 1
ATOM 3150 C CA . ILE A 1 405 ? -2.295 -1.937 -18.406 1.00 92.69 405 ILE A CA 1
ATOM 3151 C C . ILE A 1 405 ? -3.803 -1.684 -18.300 1.00 92.69 405 ILE A C 1
ATOM 3153 O O . ILE A 1 405 ? -4.453 -2.189 -17.391 1.00 92.69 405 ILE A O 1
ATOM 3157 N N . GLY A 1 406 ? -4.379 -0.909 -19.216 1.00 91.62 406 GLY A N 1
ATOM 3158 C CA . GLY A 1 406 ? -5.737 -0.377 -19.112 1.00 91.62 406 GLY A CA 1
ATOM 3159 C C . GLY A 1 406 ? -6.823 -1.445 -19.112 1.00 91.62 406 GLY A C 1
ATOM 3160 O O . GLY A 1 406 ? -7.868 -1.262 -18.491 1.00 91.62 406 GLY A O 1
ATOM 3161 N N . SER A 1 407 ? -6.562 -2.603 -19.721 1.00 91.31 407 SER A N 1
ATOM 3162 C CA . SER A 1 407 ? -7.502 -3.727 -19.744 1.00 91.31 407 SER A CA 1
ATOM 3163 C C . SER A 1 407 ? -7.862 -4.261 -18.352 1.00 91.31 407 SER A C 1
ATOM 3165 O O . SER A 1 407 ? -8.948 -4.816 -18.192 1.00 91.31 407 SER A O 1
ATOM 3167 N N . SER A 1 408 ? -7.012 -4.083 -17.334 1.00 92.00 408 SER A N 1
ATOM 3168 C CA . SER A 1 408 ? -7.330 -4.501 -15.962 1.00 92.00 408 SER A CA 1
ATOM 3169 C C . SER A 1 408 ? -8.000 -3.414 -15.122 1.00 92.00 408 SER A C 1
ATOM 3171 O O . SER A 1 408 ? -8.533 -3.721 -14.054 1.00 92.00 408 SER A O 1
ATOM 3173 N N . LEU A 1 409 ? -7.983 -2.159 -15.576 1.00 94.25 409 LEU A N 1
ATOM 3174 C CA . LEU A 1 409 ? -8.444 -1.020 -14.792 1.00 94.25 409 LEU A CA 1
ATOM 3175 C C . LEU A 1 409 ? -9.972 -0.909 -14.792 1.00 94.25 409 LEU A C 1
ATOM 3177 O O . LEU A 1 409 ? -10.632 -0.989 -15.825 1.00 94.25 409 LEU A O 1
ATOM 3181 N N . GLN A 1 410 ? -10.511 -0.679 -13.598 1.00 93.81 410 GLN A N 1
ATOM 3182 C CA . GLN A 1 410 ? -11.905 -0.337 -13.318 1.00 93.81 410 GLN A CA 1
ATOM 3183 C C . GLN A 1 410 ? -12.041 1.113 -12.843 1.00 93.81 410 GLN A C 1
ATOM 3185 O O . GLN A 1 410 ? -13.077 1.731 -13.071 1.00 93.81 410 GLN A O 1
ATOM 3190 N N . TYR A 1 411 ? -11.003 1.660 -12.212 1.00 94.88 411 TYR A N 1
ATOM 3191 C CA . TYR A 1 411 ? -10.976 3.027 -11.704 1.00 94.88 411 TYR A CA 1
ATOM 3192 C C . TYR A 1 411 ? -9.701 3.709 -12.196 1.00 94.88 411 TYR A C 1
ATOM 3194 O O . TYR A 1 411 ? -8.602 3.178 -12.013 1.00 94.88 411 TYR A O 1
ATOM 3202 N N . LEU A 1 412 ? -9.843 4.868 -12.831 1.00 94.75 412 LEU A N 1
ATOM 3203 C CA . LEU A 1 412 ? -8.713 5.655 -13.307 1.00 94.75 412 LEU A CA 1
ATOM 3204 C C . LEU A 1 412 ? -8.907 7.123 -12.947 1.00 94.75 412 LEU A C 1
ATOM 3206 O O . LEU A 1 412 ? -9.913 7.724 -13.315 1.00 94.75 412 LEU A O 1
ATOM 3210 N N . THR A 1 413 ? -7.912 7.698 -12.282 1.00 93.38 413 THR A N 1
ATOM 3211 C CA . THR A 1 413 ? -7.835 9.133 -12.015 1.00 93.38 413 THR A CA 1
ATOM 3212 C C . THR A 1 413 ? -6.578 9.702 -12.655 1.00 93.38 413 THR A C 1
ATOM 3214 O O . THR A 1 413 ? -5.487 9.173 -12.442 1.00 93.38 413 THR A O 1
ATOM 3217 N N . ILE A 1 414 ? -6.713 10.780 -13.426 1.00 91.06 414 ILE A N 1
ATOM 3218 C CA . ILE A 1 414 ? -5.576 11.525 -13.976 1.00 91.06 414 ILE A CA 1
ATOM 3219 C C . ILE A 1 414 ? -5.720 12.988 -13.565 1.00 91.06 414 ILE A C 1
ATOM 3221 O O . ILE A 1 414 ? -6.658 13.669 -13.982 1.00 91.06 414 ILE A O 1
ATOM 3225 N N . GLU A 1 415 ? -4.783 13.464 -12.751 1.00 88.50 415 GLU A N 1
ATOM 3226 C CA . GLU A 1 415 ? -4.675 14.869 -12.366 1.00 88.50 415 GLU A CA 1
ATOM 3227 C C . GLU A 1 415 ? -3.641 15.569 -13.248 1.00 88.50 415 GLU A C 1
ATOM 3229 O O . GLU A 1 415 ? -2.586 15.009 -13.556 1.00 88.50 415 GLU A O 1
ATOM 3234 N N . ASN A 1 416 ? -3.963 16.795 -13.654 1.00 82.81 416 ASN A N 1
ATOM 3235 C CA . ASN A 1 416 ? -3.236 17.599 -14.634 1.00 82.81 416 ASN A CA 1
ATOM 3236 C C . ASN A 1 416 ? -2.938 16.836 -15.940 1.00 82.81 416 ASN A C 1
ATOM 3238 O O . ASN A 1 416 ? -1.782 16.747 -16.352 1.00 82.81 416 ASN A O 1
ATOM 3242 N N . PRO A 1 417 ? -3.962 16.316 -16.642 1.00 72.94 417 PRO A N 1
ATOM 3243 C CA . PRO A 1 417 ? -3.794 15.507 -17.850 1.00 72.94 417 PRO A CA 1
ATOM 3244 C C . PRO A 1 417 ? -3.106 16.235 -19.031 1.00 72.94 417 PRO A C 1
ATOM 3246 O O . PRO A 1 417 ? -2.861 15.624 -20.066 1.00 72.94 417 PRO A O 1
ATOM 3249 N N . GLY A 1 418 ? -2.769 17.524 -18.911 1.00 69.31 418 GLY A N 1
ATOM 3250 C CA . GLY A 1 418 ? -2.256 18.340 -20.013 1.00 69.31 418 GLY A CA 1
ATOM 3251 C C . GLY A 1 418 ? -3.286 18.515 -21.137 1.00 69.31 418 GLY A C 1
ATOM 3252 O O . GLY A 1 418 ? -4.457 18.166 -20.997 1.00 69.31 418 GLY A O 1
ATOM 3253 N N . GLU A 1 419 ? -2.862 19.076 -22.268 1.00 62.91 419 GLU A N 1
ATOM 3254 C CA . GLU A 1 419 ? -3.712 19.228 -23.467 1.00 62.91 419 GLU A CA 1
ATOM 3255 C C . GLU A 1 419 ? -3.759 17.959 -24.337 1.00 62.91 419 GLU A C 1
ATOM 3257 O O . GLU A 1 419 ? -4.569 17.846 -25.255 1.00 62.91 419 GLU A O 1
ATOM 3262 N N . THR A 1 420 ? -2.874 16.999 -24.064 1.00 54.56 420 THR A N 1
ATOM 3263 C CA . THR A 1 420 ? -2.596 15.832 -24.913 1.00 54.56 420 THR A CA 1
ATOM 3264 C C . THR A 1 420 ? -3.471 14.619 -24.615 1.00 54.56 420 THR A C 1
ATOM 3266 O O . THR A 1 420 ? -3.495 13.671 -25.402 1.00 54.56 420 THR A O 1
ATOM 3269 N N . VAL A 1 421 ? -4.185 14.612 -23.491 1.00 65.50 421 VAL A N 1
ATOM 3270 C CA . VAL A 1 421 ? -4.996 13.466 -23.081 1.00 65.50 421 VAL A CA 1
ATOM 3271 C C . VAL A 1 421 ? -6.371 13.550 -23.719 1.00 65.50 421 VAL A C 1
ATOM 3273 O O . VAL A 1 421 ? -7.270 14.234 -23.237 1.00 65.50 421 VAL A O 1
ATOM 3276 N N . ASP A 1 422 ? -6.525 12.812 -24.814 1.00 74.25 422 ASP A N 1
ATOM 3277 C CA . ASP A 1 422 ? -7.820 12.527 -25.417 1.00 74.25 422 ASP A CA 1
ATOM 3278 C C . ASP A 1 422 ? -8.577 11.505 -24.540 1.00 74.25 422 ASP A C 1
ATOM 3280 O O . ASP A 1 422 ? -8.166 10.337 -24.480 1.00 74.25 422 ASP A O 1
ATOM 3284 N N . PRO A 1 423 ? -9.690 11.885 -23.872 1.00 75.31 423 PRO A N 1
ATOM 3285 C CA . PRO A 1 423 ? -10.481 10.956 -23.060 1.00 75.31 423 PRO A CA 1
ATOM 3286 C C . PRO A 1 423 ? -10.959 9.747 -23.865 1.00 75.31 423 PRO A C 1
ATOM 3288 O O . PRO A 1 423 ? -11.122 8.651 -23.332 1.00 75.31 423 PRO A O 1
ATOM 3291 N N . ASN A 1 424 ? -11.132 9.923 -25.173 1.00 76.06 424 ASN A N 1
ATOM 3292 C CA . ASN A 1 424 ? -11.532 8.851 -26.063 1.00 76.06 424 ASN A CA 1
ATOM 3293 C C . ASN A 1 424 ? -10.457 7.767 -26.163 1.00 76.06 424 ASN A C 1
ATOM 3295 O O . ASN A 1 424 ? -10.762 6.576 -26.165 1.00 76.06 424 ASN A O 1
ATOM 3299 N N . LEU A 1 425 ? -9.190 8.172 -26.231 1.00 81.38 425 LEU A N 1
ATOM 3300 C CA . LEU A 1 425 ? -8.077 7.239 -26.261 1.00 81.38 425 LEU A CA 1
ATOM 3301 C C . LEU A 1 425 ? -7.962 6.478 -24.935 1.00 81.38 425 LEU A C 1
ATOM 3303 O O . LEU A 1 425 ? -7.755 5.266 -24.954 1.00 81.38 425 LEU A O 1
ATOM 3307 N N . ILE A 1 426 ? -8.179 7.153 -23.800 1.00 86.44 426 ILE A N 1
ATOM 3308 C CA . ILE A 1 426 ? -8.216 6.499 -22.482 1.00 86.44 426 ILE A CA 1
ATOM 3309 C C . ILE A 1 426 ? -9.248 5.373 -22.473 1.00 86.44 426 ILE A C 1
ATOM 3311 O O . ILE A 1 426 ? -8.929 4.246 -22.096 1.00 86.44 426 ILE A O 1
ATOM 3315 N N . LEU A 1 427 ? -10.472 5.672 -22.906 1.00 84.88 427 LEU A N 1
ATOM 3316 C CA . LEU A 1 427 ? -11.585 4.728 -22.865 1.00 84.88 427 LEU A CA 1
ATOM 3317 C C . LEU A 1 427 ? -11.393 3.547 -23.830 1.00 84.88 427 LEU A C 1
ATOM 3319 O O . LEU A 1 427 ? -11.818 2.438 -23.517 1.00 84.88 427 LEU A O 1
ATOM 3323 N N . ARG A 1 428 ? -10.692 3.741 -24.958 1.00 85.69 428 ARG A N 1
ATOM 3324 C CA . ARG A 1 428 ? -10.270 2.628 -25.831 1.00 85.69 428 ARG A CA 1
ATOM 3325 C C . ARG A 1 428 ? -9.239 1.725 -25.158 1.00 85.69 428 ARG A C 1
ATOM 3327 O O . ARG A 1 428 ? -9.333 0.508 -25.275 1.00 85.69 428 ARG A O 1
ATOM 3334 N N . CYS A 1 429 ? -8.259 2.311 -24.471 1.00 89.25 429 CYS A N 1
ATOM 3335 C CA . CYS A 1 429 ? -7.223 1.553 -23.771 1.00 89.25 429 CYS A CA 1
ATOM 3336 C C . CYS A 1 429 ? -7.755 0.853 -22.508 1.00 89.25 429 CYS A C 1
ATOM 3338 O O . CYS A 1 429 ? -7.220 -0.180 -22.108 1.00 89.25 429 CYS A O 1
ATOM 3340 N N . CYS A 1 430 ? -8.806 1.398 -21.888 1.00 91.25 430 CYS A N 1
ATOM 3341 C CA . CYS A 1 430 ? -9.345 0.938 -20.610 1.00 91.25 430 CYS A CA 1
ATOM 3342 C C . CYS A 1 430 ? -10.832 0.530 -20.732 1.00 91.25 430 CYS A C 1
ATOM 3344 O O . CYS A 1 430 ? -11.712 1.212 -20.203 1.00 91.25 430 CYS A O 1
ATOM 3346 N N . PRO A 1 431 ? -11.143 -0.589 -21.414 1.00 89.31 431 PRO A N 1
ATOM 3347 C CA . PRO A 1 431 ? -12.522 -0.978 -21.734 1.00 89.31 431 PRO A CA 1
ATOM 3348 C C . PRO A 1 431 ? -13.364 -1.396 -20.517 1.00 89.31 431 PRO A C 1
ATOM 3350 O O . PRO A 1 431 ? -14.589 -1.430 -20.601 1.00 89.31 431 PRO A O 1
ATOM 3353 N N . ASN A 1 432 ? -12.723 -1.725 -19.391 1.00 90.75 432 ASN A N 1
ATOM 3354 C CA . ASN A 1 432 ? -13.379 -2.212 -18.174 1.00 90.75 432 ASN A CA 1
ATOM 3355 C C . ASN A 1 432 ? -13.602 -1.115 -17.119 1.00 90.75 432 ASN A C 1
ATOM 3357 O O . ASN A 1 432 ? -13.969 -1.431 -15.981 1.00 90.75 432 ASN A O 1
ATOM 3361 N N . LEU A 1 433 ? -13.386 0.159 -17.475 1.00 90.88 433 LEU A N 1
ATOM 3362 C CA . LEU A 1 433 ? -13.593 1.271 -16.554 1.00 90.88 433 LEU A CA 1
ATOM 3363 C C . LEU A 1 433 ? -15.051 1.354 -16.108 1.00 90.88 433 LEU A C 1
ATOM 3365 O O . LEU A 1 433 ? -15.979 1.350 -16.911 1.00 90.88 433 LEU A O 1
ATOM 3369 N N . ARG A 1 434 ? -15.214 1.475 -14.796 1.00 91.25 434 ARG A N 1
ATOM 3370 C CA . ARG A 1 434 ? -16.443 1.854 -14.099 1.00 91.25 434 ARG A CA 1
ATOM 3371 C C . ARG A 1 434 ? -16.436 3.336 -13.766 1.00 91.25 434 ARG A C 1
ATOM 3373 O O . ARG A 1 434 ? -17.494 3.947 -13.697 1.00 91.25 434 ARG A O 1
ATOM 3380 N N . GLU A 1 435 ? -15.251 3.907 -13.579 1.00 91.25 435 GLU A N 1
ATOM 3381 C CA . GLU A 1 435 ? -15.089 5.310 -13.238 1.00 91.25 435 GLU A CA 1
ATOM 3382 C C . GLU A 1 435 ? -13.819 5.894 -13.862 1.00 91.25 435 GLU A C 1
ATOM 3384 O O . GLU A 1 435 ? -12.738 5.306 -13.763 1.00 91.25 435 GLU A O 1
ATOM 3389 N N . LEU A 1 436 ? -13.962 7.068 -14.478 1.00 90.56 436 LEU A N 1
ATOM 3390 C CA . LEU A 1 436 ? -12.861 7.906 -14.941 1.00 90.56 436 LEU A CA 1
ATOM 3391 C C . LEU A 1 436 ? -12.980 9.283 -14.292 1.00 90.56 436 LEU A C 1
ATOM 3393 O O . LEU A 1 436 ? -13.976 9.973 -14.499 1.00 90.56 436 LEU A O 1
ATOM 3397 N N . THR A 1 437 ? -11.946 9.698 -13.570 1.00 89.62 437 THR A N 1
ATOM 3398 C CA . THR A 1 437 ? -11.839 11.043 -13.004 1.00 89.62 437 THR A CA 1
ATOM 3399 C C . THR A 1 437 ? -10.699 11.793 -13.678 1.00 89.62 437 THR A C 1
ATOM 3401 O O . THR A 1 437 ? -9.563 11.322 -13.720 1.00 89.62 437 THR A O 1
ATOM 3404 N N . LEU A 1 438 ? -10.999 12.971 -14.211 1.00 87.50 438 LEU A N 1
ATOM 3405 C CA . LEU A 1 438 ? -10.024 13.881 -14.795 1.00 87.50 438 LEU A CA 1
ATOM 3406 C C . LEU A 1 438 ? -10.060 15.192 -14.007 1.00 87.50 438 LEU A C 1
ATOM 3408 O O . LEU A 1 438 ? -11.107 15.837 -13.934 1.00 87.50 438 LEU A O 1
ATOM 3412 N N . ASN A 1 439 ? -8.924 15.568 -13.427 1.00 83.06 439 ASN A N 1
ATOM 3413 C CA . ASN A 1 439 ? -8.766 16.802 -12.657 1.0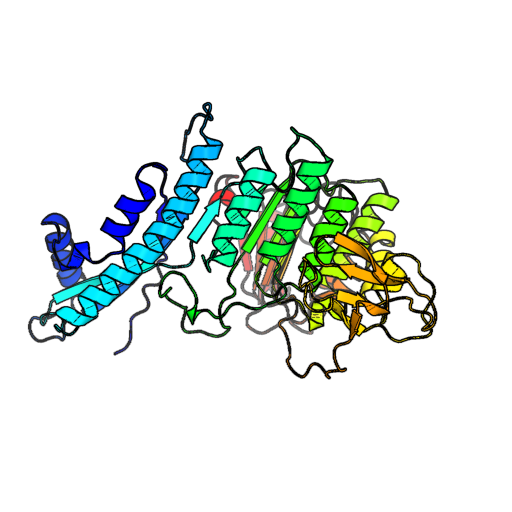0 83.06 439 ASN A CA 1
ATOM 3414 C C . ASN A 1 439 ? -7.783 17.729 -13.374 1.00 83.06 439 ASN A C 1
ATOM 3416 O O . ASN A 1 439 ? -6.692 17.297 -13.750 1.00 83.06 439 ASN A O 1
ATOM 3420 N N . ARG A 1 440 ? -8.128 19.011 -13.515 1.00 78.00 440 ARG A N 1
ATOM 3421 C CA . ARG A 1 440 ? -7.164 20.059 -13.870 1.00 78.00 440 ARG A CA 1
ATOM 3422 C C . ARG A 1 440 ? -7.466 21.332 -13.087 1.00 78.00 440 ARG A C 1
ATOM 3424 O O . ARG A 1 440 ? -8.526 21.935 -13.249 1.00 78.00 440 ARG A O 1
ATOM 3431 N N . GLY A 1 441 ? -6.508 21.764 -12.267 1.00 72.12 441 GLY A N 1
ATOM 3432 C CA . GLY A 1 441 ? -6.637 22.978 -11.462 1.00 72.12 441 GLY A CA 1
ATOM 3433 C C . GLY A 1 441 ? -7.829 22.906 -10.504 1.00 72.12 441 GLY A C 1
ATOM 3434 O O . GLY A 1 441 ? -7.844 22.091 -9.587 1.00 72.12 441 GLY A O 1
ATOM 3435 N N . LEU A 1 442 ? -8.822 23.775 -10.712 1.00 66.62 442 LEU A N 1
ATOM 3436 C CA . LEU A 1 442 ? -10.035 23.843 -9.885 1.00 66.62 442 LEU A CA 1
ATOM 3437 C C . LEU A 1 442 ? -11.209 23.029 -10.452 1.00 66.62 442 LEU A C 1
ATOM 3439 O O . LEU A 1 442 ? -12.332 23.145 -9.962 1.00 66.62 442 LEU A O 1
ATOM 3443 N N . MET A 1 443 ? -10.994 22.260 -11.520 1.00 70.44 443 MET A N 1
ATOM 3444 C CA . MET A 1 443 ? -12.057 21.527 -12.202 1.00 70.44 443 MET A CA 1
ATOM 3445 C C . MET A 1 443 ? -11.874 20.025 -12.044 1.00 70.44 443 MET A C 1
ATOM 3447 O O . MET A 1 443 ? -10.847 19.474 -12.441 1.00 70.44 443 MET A O 1
ATOM 3451 N N . ASP A 1 444 ? -12.921 19.377 -11.540 1.00 77.00 444 ASP A N 1
ATOM 3452 C CA . ASP A 1 444 ? -13.040 17.927 -11.462 1.00 77.00 444 ASP A CA 1
ATOM 3453 C C . ASP A 1 444 ? -14.175 17.456 -12.363 1.00 77.00 444 ASP A C 1
ATOM 3455 O O . ASP A 1 444 ? -15.326 17.872 -12.198 1.00 77.00 444 ASP A O 1
ATOM 3459 N N . VAL A 1 445 ? -13.861 16.556 -13.296 1.00 79.06 445 VAL A N 1
ATOM 3460 C CA . VAL A 1 445 ? -14.855 15.876 -14.128 1.00 79.06 445 VAL A CA 1
ATOM 3461 C C . VAL A 1 445 ? -14.788 14.383 -13.853 1.00 79.06 445 VAL A C 1
ATOM 3463 O O . VAL A 1 445 ? -13.768 13.737 -14.096 1.00 79.06 445 VAL A O 1
ATOM 3466 N N . GLN A 1 446 ? -15.895 13.831 -13.365 1.00 84.88 446 GLN A N 1
ATOM 3467 C CA . GLN A 1 446 ? -16.035 12.411 -13.068 1.00 84.88 446 GLN A CA 1
ATOM 3468 C C . GLN A 1 446 ? -17.080 11.791 -13.997 1.00 84.88 446 GLN A C 1
ATOM 3470 O O . GLN A 1 446 ? -18.229 12.234 -14.048 1.00 84.88 446 GLN A O 1
ATOM 3475 N N . PHE A 1 447 ? -16.673 10.744 -14.710 1.00 83.25 447 PHE A N 1
ATOM 3476 C CA . PHE A 1 447 ? -17.518 9.931 -15.574 1.00 83.25 447 PHE A CA 1
ATOM 3477 C C . PHE A 1 447 ? -17.751 8.571 -14.918 1.00 83.25 447 PHE A C 1
ATOM 3479 O O . PHE A 1 447 ? -16.788 7.877 -14.580 1.00 83.25 447 PHE A O 1
ATOM 3486 N N . LYS A 1 448 ? -19.018 8.173 -14.765 1.00 84.88 448 LYS A N 1
ATOM 3487 C CA . LYS A 1 448 ? -19.396 6.846 -14.258 1.00 84.88 448 LYS A CA 1
ATOM 3488 C C . LYS A 1 448 ? -19.986 5.983 -15.366 1.00 84.88 448 LYS A C 1
ATOM 3490 O O . LYS A 1 448 ? -20.839 6.426 -16.130 1.00 84.88 448 LYS A O 1
ATOM 3495 N N . PHE A 1 449 ? -19.548 4.734 -15.434 1.00 83.00 449 PHE A N 1
ATOM 3496 C CA . PHE A 1 449 ? -19.882 3.779 -16.489 1.00 83.00 449 PHE A CA 1
ATOM 3497 C C . PHE A 1 449 ? -20.579 2.545 -15.901 1.00 83.00 449 PHE A C 1
ATOM 3499 O O . PHE A 1 449 ? -20.133 1.415 -16.093 1.00 83.00 449 PHE A O 1
ATOM 3506 N N . ASP A 1 450 ? -21.687 2.744 -15.181 1.00 74.62 450 ASP A N 1
ATOM 3507 C CA . ASP A 1 450 ? -22.419 1.657 -14.501 1.00 74.62 450 ASP A CA 1
ATOM 3508 C C . ASP A 1 450 ? -22.903 0.546 -15.459 1.00 74.62 450 ASP A C 1
ATOM 3510 O O . ASP A 1 450 ? -23.090 -0.598 -15.048 1.00 74.62 450 ASP A O 1
ATOM 3514 N N . SER A 1 451 ? -23.066 0.864 -16.749 1.00 69.25 451 SER A N 1
ATOM 3515 C CA . SER A 1 451 ? -23.449 -0.068 -17.824 1.00 69.25 451 SER A CA 1
ATOM 3516 C C . SER A 1 451 ? -22.281 -0.505 -18.728 1.00 69.25 451 SER A C 1
ATOM 3518 O O . SER A 1 451 ? -22.503 -1.179 -19.734 1.00 69.25 451 SER A O 1
ATOM 3520 N N . GLY A 1 452 ? -21.040 -0.171 -18.358 1.00 70.56 452 GLY A N 1
ATOM 3521 C CA . GLY A 1 452 ? -19.831 -0.409 -19.152 1.00 70.56 452 GLY A CA 1
ATOM 3522 C C . GLY A 1 452 ? -19.492 0.736 -20.114 1.00 70.56 452 GLY A C 1
ATOM 3523 O O . GLY A 1 452 ? -20.299 1.633 -20.363 1.00 70.56 452 GLY A O 1
ATOM 3524 N N . VAL A 1 453 ? -18.265 0.723 -20.646 1.00 71.94 453 VAL A N 1
ATOM 3525 C CA . VAL A 1 453 ? -17.785 1.745 -21.589 1.00 71.94 453 VAL A CA 1
ATOM 3526 C C . VAL A 1 453 ? -18.501 1.579 -22.946 1.00 71.94 453 VAL A C 1
ATOM 3528 O O . VAL A 1 453 ? -18.424 0.500 -23.541 1.00 71.94 453 VAL A O 1
ATOM 3531 N N . PRO A 1 454 ? -19.188 2.612 -23.478 1.00 66.50 454 PRO A N 1
ATOM 3532 C CA . PRO A 1 454 ? -19.929 2.502 -24.737 1.00 66.50 454 PRO A CA 1
ATOM 3533 C C . PRO A 1 454 ? -19.027 2.184 -25.941 1.00 66.50 454 PRO A C 1
ATOM 3535 O O . PRO A 1 454 ? -18.072 2.905 -26.223 1.00 66.50 454 PRO A O 1
ATOM 3538 N N . SER A 1 455 ? -19.381 1.157 -26.720 1.00 58.88 455 SER A N 1
ATOM 3539 C CA . SER A 1 455 ? -18.587 0.664 -27.863 1.00 58.88 455 SER A CA 1
ATOM 3540 C C . SER A 1 455 ? -18.538 1.608 -29.079 1.00 58.88 455 SER A C 1
ATOM 3542 O O . SER A 1 455 ? -17.708 1.416 -29.961 1.00 58.88 455 SER A O 1
ATOM 3544 N N . GLN A 1 456 ? -19.434 2.602 -29.151 1.00 56.78 456 GLN A N 1
ATOM 3545 C CA . GLN A 1 456 ? -19.596 3.541 -30.280 1.00 56.78 456 GLN A CA 1
ATOM 3546 C C . GLN A 1 456 ? -19.066 4.956 -30.006 1.00 56.78 456 GLN A C 1
ATOM 3548 O O . GLN A 1 456 ? -19.289 5.864 -30.806 1.00 56.78 456 GLN A O 1
ATOM 3553 N N . ALA A 1 457 ? -18.402 5.193 -28.876 1.00 57.19 457 ALA A N 1
ATOM 3554 C CA . ALA A 1 457 ? -17.836 6.510 -28.629 1.00 57.19 457 ALA A CA 1
ATOM 3555 C C . ALA A 1 457 ? -16.646 6.787 -29.577 1.00 57.19 457 ALA A C 1
ATOM 3557 O O . ALA A 1 457 ? -16.075 5.863 -30.153 1.00 57.19 457 ALA A O 1
ATOM 3558 N N . PHE A 1 458 ? -16.268 8.069 -29.681 1.00 56.47 458 PHE A N 1
ATOM 3559 C CA . PHE A 1 458 ? -14.946 8.582 -30.088 1.00 56.47 458 PHE A CA 1
ATOM 3560 C C . PHE A 1 458 ? -14.820 9.228 -31.479 1.00 56.47 458 PHE A C 1
ATOM 3562 O O . PHE A 1 458 ? -14.194 8.671 -32.381 1.00 56.47 458 PHE A O 1
ATOM 3569 N N . SER A 1 459 ? -15.249 10.489 -31.595 1.00 50.50 459 SER A N 1
ATOM 3570 C CA . SER A 1 459 ? -14.619 11.413 -32.558 1.00 50.50 459 SER A CA 1
ATOM 3571 C C . SER A 1 459 ? -14.618 12.902 -32.178 1.00 50.50 459 SER A C 1
ATOM 3573 O O . SER A 1 459 ? -13.953 13.668 -32.869 1.00 50.50 459 SER A O 1
ATOM 3575 N N . THR A 1 460 ? -15.275 13.351 -31.097 1.00 53.12 460 THR A N 1
ATOM 3576 C CA . THR A 1 460 ? -15.449 14.808 -30.880 1.00 53.12 460 THR A CA 1
ATOM 3577 C C . THR A 1 460 ? -15.274 15.344 -29.456 1.00 53.12 460 THR A C 1
ATOM 3579 O O . THR A 1 460 ? -15.319 16.562 -29.292 1.00 53.12 460 THR A O 1
ATOM 3582 N N . LEU A 1 461 ? -15.043 14.523 -28.418 1.00 59.94 461 LEU A N 1
ATOM 3583 C CA . LEU A 1 461 ? -14.883 15.073 -27.063 1.00 59.94 461 LEU A CA 1
ATOM 3584 C C . LEU A 1 461 ? -13.481 15.677 -26.871 1.00 59.94 461 LEU A C 1
ATOM 3586 O O . LEU A 1 461 ? -12.527 14.962 -26.577 1.00 59.94 461 LEU A O 1
ATOM 3590 N N . ARG A 1 462 ? -13.386 17.003 -26.982 1.00 65.19 462 ARG A N 1
ATOM 3591 C CA . ARG A 1 462 ? -12.292 17.800 -26.420 1.00 65.19 462 ARG A CA 1
ATOM 3592 C C . ARG A 1 462 ? -12.819 18.555 -25.209 1.00 65.19 462 ARG A C 1
ATOM 3594 O O . ARG A 1 462 ? -13.783 19.302 -25.331 1.00 65.19 462 ARG A O 1
ATOM 3601 N N . LEU A 1 463 ? -12.203 18.340 -24.053 1.00 69.06 463 LEU A N 1
ATOM 3602 C CA . LEU A 1 463 ? -12.517 19.098 -22.847 1.00 69.06 463 LEU A CA 1
ATOM 3603 C C . LEU A 1 463 ? -11.664 20.367 -22.859 1.00 69.06 463 LEU A C 1
ATOM 3605 O O . LEU A 1 463 ? -10.437 20.290 -22.805 1.00 69.06 463 LEU A O 1
ATOM 3609 N N . ASP A 1 464 ? -12.318 21.519 -22.985 1.00 67.50 464 ASP A N 1
ATOM 3610 C CA . ASP A 1 464 ? -11.664 22.816 -22.830 1.00 67.50 464 ASP A CA 1
ATOM 3611 C C . ASP A 1 464 ? -11.544 23.130 -21.336 1.00 67.50 464 ASP A C 1
ATOM 3613 O O . ASP A 1 464 ? -12.497 23.562 -20.690 1.00 67.50 464 ASP A O 1
ATOM 3617 N N . TRP A 1 465 ? -10.372 22.831 -20.781 1.00 69.56 465 TRP A N 1
ATOM 3618 C CA . TRP A 1 465 ? -10.088 22.977 -19.354 1.00 69.56 465 TRP A CA 1
ATOM 3619 C C . TRP A 1 465 ? -9.900 24.428 -18.904 1.00 69.56 465 TRP A C 1
ATOM 3621 O O . TRP A 1 465 ? -9.993 24.701 -17.713 1.00 69.56 465 TRP A O 1
ATOM 3631 N N . GLU A 1 466 ? -9.635 25.350 -19.831 1.00 68.31 466 GLU A N 1
ATOM 3632 C CA . GLU A 1 466 ? -9.396 26.765 -19.519 1.00 68.31 466 GLU A CA 1
ATOM 3633 C C . GLU A 1 466 ? -10.689 27.595 -19.614 1.00 68.31 466 GLU A C 1
ATOM 3635 O O . GLU A 1 466 ? -10.744 28.738 -19.160 1.00 68.31 466 GLU A O 1
ATOM 3640 N N . ASN A 1 467 ? -11.761 27.021 -20.173 1.00 71.62 467 ASN A N 1
ATOM 3641 C CA . ASN A 1 467 ? -13.039 27.694 -20.367 1.00 71.62 467 ASN A CA 1
ATOM 3642 C C . ASN A 1 467 ? -14.204 26.876 -19.800 1.00 71.62 467 ASN A C 1
ATOM 3644 O O . ASN A 1 467 ? -14.788 26.028 -20.477 1.00 71.62 467 ASN A O 1
ATOM 3648 N N . VAL A 1 468 ? -14.622 27.212 -18.576 1.00 69.19 468 VAL A N 1
ATOM 3649 C CA . VAL A 1 468 ? -15.768 26.583 -17.895 1.00 69.19 468 VAL A CA 1
ATOM 3650 C C . VAL A 1 468 ? -17.039 26.611 -18.753 1.00 69.19 468 VAL A C 1
ATOM 3652 O O . VAL A 1 468 ? -17.775 25.626 -18.789 1.00 69.19 468 VAL A O 1
ATOM 3655 N N . ALA A 1 469 ? -17.297 27.702 -19.483 1.00 70.94 469 ALA A N 1
ATOM 3656 C CA . ALA A 1 469 ? -18.467 27.807 -20.357 1.00 70.94 469 ALA A CA 1
ATOM 3657 C C . ALA A 1 469 ? -18.345 26.893 -21.591 1.00 70.94 469 ALA A C 1
ATOM 3659 O O . ALA A 1 469 ? -19.327 26.269 -22.003 1.00 70.94 469 ALA A O 1
ATOM 3660 N N . GLY A 1 470 ? -17.139 26.761 -22.148 1.00 71.56 470 GLY A N 1
ATOM 3661 C CA . GLY A 1 470 ? -16.824 25.823 -23.229 1.00 71.56 470 GLY A CA 1
ATOM 3662 C C . GLY A 1 470 ? -16.967 24.363 -22.793 1.00 71.56 470 GLY A C 1
ATOM 3663 O O . GLY A 1 470 ? -17.582 23.557 -23.499 1.00 71.56 470 GLY A O 1
ATOM 3664 N N . LEU A 1 471 ? -16.498 24.035 -21.586 1.00 72.12 471 LEU A N 1
ATOM 3665 C CA . LEU A 1 471 ? -16.682 22.724 -20.973 1.00 72.12 471 LEU A CA 1
ATOM 3666 C C . LEU A 1 471 ? -18.166 22.417 -20.745 1.00 72.12 471 LEU A C 1
ATOM 3668 O O . LEU A 1 471 ? -18.648 21.374 -21.181 1.00 72.12 471 LEU A O 1
ATOM 3672 N N . ALA A 1 472 ? -18.910 23.340 -20.129 1.00 71.75 472 ALA A N 1
ATOM 3673 C CA . ALA A 1 472 ? -20.342 23.185 -19.884 1.00 71.75 472 ALA A CA 1
ATOM 3674 C C . ALA A 1 472 ? -21.126 22.990 -21.190 1.00 71.75 472 ALA A C 1
ATOM 3676 O O . ALA A 1 472 ? -21.993 22.121 -21.263 1.00 71.75 472 ALA A O 1
ATOM 3677 N N . THR A 1 473 ? -20.779 23.731 -22.247 1.00 74.00 473 THR A N 1
ATOM 3678 C CA . THR A 1 473 ? -21.385 23.580 -23.581 1.00 74.00 473 THR A CA 1
ATOM 3679 C C . THR A 1 473 ? -21.092 22.201 -24.174 1.00 74.00 473 THR A C 1
ATOM 3681 O O . THR A 1 473 ? -21.990 21.540 -24.695 1.00 74.00 473 THR A O 1
ATOM 3684 N N . THR A 1 474 ? -19.851 21.727 -24.044 1.00 72.50 474 THR A N 1
ATOM 3685 C CA . THR A 1 474 ? -19.424 20.410 -24.538 1.00 72.50 474 THR A CA 1
ATOM 3686 C C . THR A 1 474 ? -20.121 19.267 -23.795 1.00 72.50 474 THR A C 1
ATOM 3688 O O . THR A 1 474 ? -20.546 18.295 -24.421 1.00 72.50 474 THR A O 1
ATOM 3691 N N . LEU A 1 475 ? -20.276 19.395 -22.474 1.00 70.69 475 LEU A N 1
ATOM 3692 C CA . LEU A 1 475 ? -20.956 18.420 -21.615 1.00 70.69 475 LEU A CA 1
ATOM 3693 C C . LEU A 1 475 ? -22.488 18.487 -21.720 1.00 70.69 475 LEU A C 1
ATOM 3695 O O . LEU A 1 475 ? -23.157 17.501 -21.441 1.00 70.69 475 LEU A O 1
ATOM 3699 N N . SER A 1 476 ? -23.056 19.613 -22.155 1.00 69.62 476 SER A N 1
ATOM 3700 C CA . SER A 1 476 ? -24.504 19.754 -22.393 1.00 69.62 476 SER A CA 1
ATOM 3701 C C . SER A 1 476 ? -24.935 19.249 -23.774 1.00 69.62 476 SER A C 1
ATOM 3703 O O . SER A 1 476 ? -26.126 19.190 -24.078 1.00 69.62 476 SER A O 1
ATOM 3705 N N . ASN A 1 477 ? -23.982 18.894 -24.638 1.00 70.12 477 ASN A N 1
ATOM 3706 C CA . ASN A 1 477 ? -24.268 18.464 -25.997 1.00 70.12 477 ASN A CA 1
ATOM 3707 C C . ASN A 1 477 ? -24.812 17.024 -26.024 1.00 70.12 477 ASN A C 1
ATOM 3709 O O . ASN A 1 477 ? -24.059 16.054 -25.955 1.00 70.12 477 ASN A O 1
ATOM 3713 N N . THR A 1 478 ? -26.125 16.878 -26.208 1.00 66.19 478 THR A N 1
ATOM 3714 C CA . THR A 1 478 ? -26.838 15.586 -26.239 1.00 66.19 478 THR A CA 1
ATOM 3715 C C . THR A 1 478 ? -26.428 14.660 -27.388 1.00 66.19 478 THR A C 1
ATOM 3717 O O . THR A 1 478 ? -26.721 13.464 -27.344 1.00 66.19 478 THR A O 1
ATOM 3720 N N . SER A 1 479 ? -25.726 15.176 -28.403 1.00 62.88 479 SER A N 1
ATOM 3721 C CA . SER A 1 479 ? -25.143 14.356 -29.474 1.00 62.88 479 SER A CA 1
ATOM 3722 C C . SER A 1 479 ? -23.882 13.598 -29.038 1.00 62.88 479 SER A C 1
ATOM 3724 O O . SER A 1 479 ? -23.434 12.693 -29.742 1.00 62.88 479 SER A O 1
ATOM 3726 N N . ASN A 1 480 ? -23.319 13.921 -27.870 1.00 62.84 480 ASN A N 1
ATOM 3727 C CA . ASN A 1 480 ? -22.133 13.269 -27.344 1.00 62.84 480 ASN A CA 1
ATOM 3728 C C . ASN A 1 480 ? -22.508 12.006 -26.539 1.00 62.84 480 ASN A C 1
ATOM 3730 O O . ASN A 1 480 ? -23.227 12.102 -25.542 1.00 62.84 480 ASN A O 1
ATOM 3734 N N . PRO A 1 481 ? -22.010 10.811 -26.913 1.00 61.06 481 PRO A N 1
ATOM 3735 C CA . PRO A 1 481 ? -22.349 9.563 -26.230 1.00 61.06 481 PRO A CA 1
ATOM 3736 C C . PRO A 1 481 ? -21.923 9.533 -24.756 1.00 61.06 481 PRO A C 1
ATOM 3738 O O . PRO A 1 481 ? -22.533 8.802 -23.980 1.00 61.06 481 PRO A O 1
ATOM 3741 N N . LEU A 1 482 ? -20.940 10.346 -24.351 1.00 60.31 482 LEU A N 1
ATOM 3742 C CA . LEU A 1 482 ? -20.499 10.442 -22.956 1.00 60.31 482 LEU A CA 1
ATOM 3743 C C . LEU A 1 482 ? -21.495 11.195 -22.063 1.00 60.31 482 LEU A C 1
ATOM 3745 O O . LEU A 1 482 ? -21.514 10.953 -20.864 1.00 60.31 482 LEU A O 1
ATOM 3749 N N . VAL A 1 483 ? -22.382 12.019 -22.632 1.00 59.38 483 VAL A N 1
ATOM 3750 C CA . VAL A 1 483 ? -23.441 12.747 -21.895 1.00 59.38 483 VAL A CA 1
ATOM 3751 C C . VAL A 1 483 ? -24.577 11.817 -21.451 1.00 59.38 483 VAL A C 1
ATOM 3753 O O . VAL A 1 483 ? -25.370 12.163 -20.581 1.00 59.38 483 VAL A O 1
ATOM 3756 N N . LYS A 1 484 ? -24.646 10.599 -22.006 1.00 59.28 484 LYS A N 1
ATOM 3757 C CA . LYS A 1 484 ? -25.567 9.548 -21.539 1.00 59.28 484 LYS A CA 1
ATOM 3758 C C . LYS A 1 484 ? -25.071 8.840 -20.276 1.00 59.28 484 LYS A C 1
ATOM 3760 O O . LYS A 1 484 ? -25.848 8.132 -19.640 1.00 59.28 484 LYS A O 1
ATOM 3765 N N . CYS A 1 485 ? -23.796 8.998 -19.929 1.00 63.72 485 CYS A N 1
ATOM 3766 C CA . CYS A 1 485 ? -23.248 8.518 -18.670 1.00 63.72 485 CYS A CA 1
ATOM 3767 C C . CYS A 1 485 ? -23.564 9.533 -17.560 1.00 63.72 485 CYS A C 1
ATOM 3769 O O . CYS A 1 485 ? -23.609 10.730 -17.838 1.00 63.72 485 CYS A O 1
ATOM 3771 N N . PRO A 1 486 ? -23.758 9.111 -16.302 1.00 60.50 486 PRO A N 1
ATOM 3772 C CA . PRO A 1 486 ? -23.792 10.045 -15.186 1.00 60.50 486 PRO A CA 1
ATOM 3773 C C . PRO A 1 486 ? -22.466 10.816 -15.115 1.00 60.50 486 PRO A C 1
ATOM 3775 O O . PRO A 1 486 ? -21.407 10.224 -14.884 1.00 60.50 486 PRO A O 1
ATOM 3778 N N . ILE A 1 487 ? -22.533 12.130 -15.342 1.00 63.25 487 ILE A N 1
ATOM 3779 C CA . ILE A 1 487 ? -21.399 13.050 -15.229 1.00 63.25 487 ILE A CA 1
ATOM 3780 C C . ILE A 1 487 ? -21.632 13.939 -14.017 1.00 63.25 487 ILE A C 1
ATOM 3782 O O . ILE A 1 487 ? -22.676 14.581 -13.895 1.00 63.25 487 ILE A O 1
ATOM 3786 N N . THR A 1 488 ? -20.632 14.018 -13.150 1.00 58.53 488 THR A N 1
ATOM 3787 C CA . THR A 1 488 ? -20.568 15.033 -12.098 1.00 58.53 488 THR A CA 1
ATOM 3788 C C . THR A 1 488 ? -19.372 15.932 -12.364 1.00 58.53 488 THR A C 1
ATOM 3790 O O . THR A 1 488 ? -18.236 15.459 -12.409 1.00 58.53 488 THR A O 1
ATOM 3793 N N . ALA A 1 489 ? -19.642 17.222 -12.566 1.00 56.56 489 ALA A N 1
ATOM 3794 C CA . ALA A 1 489 ? -18.632 18.262 -12.693 1.00 56.56 489 ALA A CA 1
ATOM 3795 C C . ALA A 1 489 ? -18.682 19.140 -11.443 1.00 56.56 489 ALA A C 1
ATOM 3797 O O . ALA A 1 489 ? -19.722 19.730 -11.147 1.00 56.56 489 ALA A O 1
ATOM 3798 N N . ASN A 1 490 ? -17.570 19.213 -10.718 1.00 56.22 490 ASN A N 1
ATOM 3799 C CA . ASN A 1 490 ? -17.452 20.027 -9.515 1.00 56.22 490 ASN A CA 1
ATOM 3800 C C . ASN A 1 490 ? -16.364 21.082 -9.718 1.00 56.22 490 ASN A C 1
ATOM 3802 O O . ASN A 1 490 ? -15.289 20.794 -10.245 1.00 56.22 490 ASN A O 1
ATOM 3806 N N . THR A 1 491 ? -16.635 22.305 -9.270 1.00 44.00 491 THR A N 1
ATOM 3807 C CA . THR A 1 491 ? -15.605 23.329 -9.078 1.00 44.00 491 THR A CA 1
ATOM 3808 C C . THR A 1 491 ? -15.023 23.135 -7.685 1.00 44.00 491 THR A C 1
ATOM 3810 O O . THR A 1 491 ? -15.738 23.307 -6.694 1.00 44.00 491 THR A O 1
ATOM 3813 N N . SER A 1 492 ? -13.760 22.733 -7.587 1.00 43.84 492 SER A N 1
ATOM 3814 C CA . SER A 1 492 ? -13.120 22.510 -6.299 1.00 43.84 492 SER A CA 1
ATOM 3815 C C . SER A 1 492 ? -12.817 23.857 -5.636 1.00 43.84 492 SER A C 1
ATOM 3817 O O . SER A 1 492 ? -11.955 24.626 -6.053 1.00 43.84 492 SER A O 1
ATOM 3819 N N . SER A 1 493 ? -13.556 24.176 -4.574 1.00 28.39 493 SER A N 1
ATOM 3820 C CA . SER A 1 493 ? -13.105 25.147 -3.585 1.00 28.39 493 SER A CA 1
ATOM 3821 C C . SER A 1 493 ? -12.320 24.394 -2.512 1.00 28.39 493 SER A C 1
ATOM 3823 O O . SER A 1 493 ? -12.899 23.625 -1.751 1.00 28.39 493 SER A O 1
ATOM 3825 N N . ASN A 1 494 ? -11.028 24.698 -2.431 1.00 31.06 494 ASN A N 1
ATOM 3826 C CA . ASN A 1 494 ? -10.109 24.443 -1.322 1.00 31.06 494 ASN A CA 1
ATOM 3827 C C . ASN A 1 494 ? -9.373 23.095 -1.222 1.00 31.06 494 ASN A C 1
ATOM 3829 O O . ASN A 1 494 ? -9.926 22.019 -1.024 1.00 31.06 494 ASN A O 1
ATOM 3833 N N . TRP A 1 495 ? -8.057 23.287 -1.095 1.00 29.14 495 TRP A N 1
ATOM 3834 C CA . TRP A 1 495 ? -6.999 22.463 -0.507 1.00 29.14 495 TRP A CA 1
ATOM 3835 C C . TRP A 1 495 ? -7.316 21.810 0.859 1.00 29.14 495 TRP A C 1
ATOM 3837 O O . TRP A 1 495 ? -6.508 21.037 1.366 1.00 29.14 495 TRP A O 1
ATOM 3847 N N . PHE A 1 496 ? -8.470 22.098 1.467 1.00 26.02 496 PHE A N 1
ATOM 3848 C CA . PHE A 1 496 ? -8.873 21.566 2.773 1.00 26.02 496 PHE A CA 1
ATOM 3849 C C . PHE A 1 496 ? -9.517 20.168 2.698 1.00 26.02 496 PHE A C 1
ATOM 3851 O O . PHE A 1 496 ? -9.480 19.439 3.687 1.00 26.02 496 PHE A O 1
ATOM 3858 N N . ASP A 1 497 ? -10.036 19.754 1.536 1.00 27.69 497 ASP A N 1
ATOM 3859 C CA . ASP A 1 497 ? -10.736 18.466 1.377 1.00 27.69 497 ASP A CA 1
ATOM 3860 C C . ASP A 1 497 ? -9.785 17.265 1.193 1.00 27.69 497 ASP A C 1
ATOM 3862 O O . ASP A 1 497 ? -10.127 16.129 1.533 1.00 27.69 497 ASP A O 1
ATOM 3866 N N . ALA A 1 498 ? -8.561 17.495 0.703 1.00 30.19 498 ALA A N 1
ATOM 3867 C CA . ALA A 1 498 ? -7.593 16.427 0.431 1.00 30.19 498 ALA A CA 1
ATOM 3868 C C . ALA A 1 498 ? -7.046 15.760 1.709 1.00 30.19 498 ALA A C 1
ATOM 3870 O O . ALA A 1 498 ? -6.629 14.605 1.666 1.00 30.19 498 ALA A O 1
ATOM 3871 N N . ALA A 1 499 ? -7.105 16.450 2.853 1.00 28.44 499 ALA A N 1
ATOM 3872 C CA . ALA A 1 499 ? -6.720 15.890 4.148 1.00 28.44 499 ALA A CA 1
ATOM 3873 C C . ALA A 1 499 ? -7.818 15.012 4.785 1.00 28.44 499 ALA A C 1
ATOM 3875 O O . ALA A 1 499 ? -7.520 14.248 5.699 1.00 28.44 499 ALA A O 1
ATOM 3876 N N . TRP A 1 500 ? -9.069 15.096 4.310 1.00 27.55 500 TRP A N 1
ATOM 3877 C CA . TRP A 1 500 ? -10.224 14.423 4.927 1.00 27.55 500 TRP A CA 1
ATOM 3878 C C . TRP A 1 500 ? -10.934 13.398 4.030 1.00 27.55 500 TRP A C 1
ATOM 3880 O O . TRP A 1 500 ? -11.805 12.676 4.513 1.00 27.55 500 TRP A O 1
ATOM 3890 N N . ARG A 1 501 ? -10.539 13.254 2.756 1.00 27.94 501 ARG A N 1
ATOM 3891 C CA . ARG A 1 501 ? -10.973 12.144 1.878 1.00 27.94 501 ARG A CA 1
ATOM 3892 C C . ARG A 1 501 ? -10.002 10.948 1.861 1.00 27.94 501 ARG A C 1
ATOM 3894 O O . ARG A 1 501 ? -9.913 10.249 0.850 1.00 27.94 501 ARG A O 1
ATOM 3901 N N . LEU A 1 502 ? -9.295 10.712 2.970 1.00 31.20 502 LEU A N 1
ATOM 3902 C CA . LEU A 1 502 ? -8.443 9.536 3.208 1.00 31.20 502 LEU A CA 1
ATOM 3903 C C . LEU A 1 502 ? -9.089 8.560 4.200 1.00 31.20 502 LEU A C 1
ATOM 3905 O O . LEU A 1 502 ? -9.431 8.987 5.324 1.00 31.20 502 LEU A O 1
#

Foldseek 3Di:
DPQPDPPDEAEAEDAPLVCLQVVLCCVQACCCPPPNDPVRQVVQVVVLVVVVPQDQQAFEEEHEHEYAYEADHDDPDDPDPCPLVSSLSSVVSNLNNLLSRQVRVVVCCVPPVPDGGRGSGYDYHHAYAQYAYASQVRQALQSVLVSLLVCLVQQRAHLEYEHELDHPDDDPVSNLVSSLSNLCSQQPLDFDQQVSHSHNHDDPPDDDDAARYEEYEYDDPEADDLQSLQQNQLSLLQGNHYAEYEYAHAQQDPPLVVLLSNLLSCLRRAQAPSSQLHHLYAAYAYHNNQEPAQSSVVSSCCQNVDPASLCVNVVAPFEPDDKFWKFFDPPPPDGFTKIWTNHPPPDQWTWIQGRSGGTDIDGPVRIDTDDDDDRPDRRRHHAYYHAAYDLNHHCHNVLVNLLSRQCRYQYYEYENNDQPDDVQSNCVSRFNHQWYWYHYDQKIKIWGCPPTRDPPADDDDRQPPVDPVSNVVSLPDPVHPSVVTDMDMGGDDDPPVVVPVD

Radius of gyration: 25.67 Å; chains: 1; bounding box: 73×55×67 Å

Secondary structure (DSSP, 8-state):
-------PPEEEEE--TTTHHHHHHHHHSSHHHHS--HHHHHHHHHHHHHHS---TTSPPEEEEEEEEEEES--TT----TTHHHHHHHHHHHHHHHHHHHHHHHHHHHHHTTT-PPPTT-EEEEEEEEEEEEE-TT-S-HHHHHHHHHHHHHTT--EEEEEEES--SSS-HHHHHHHHHHHHHHHT-SSPPPGGGSSS-----SSSSPPPSEEEEEEE-SSPPPHHHHHHHHHHHTT-SSEEEEEEE--B----HHHHHHHHHHHIIIIISHHHHHH----EEEEEEEEE--HHHHHHHHHHHH-S-HHHHHTTPPPPSB---EEEEPTT-S----EEEESB-SS-SEEEEEETTTEEEEEEGGGEEEPPP----S-PPPP-EEEEEEEEEEE-TTHHHHHHHHGGG-SEEEEES-TTT--HHHHHHH-TT-SEEEEEETTEEEEEE-TT---TT--S-----SS-HHHHHHHHT-TTSGGGGS-EEEEE---TTSTTT--